Protein AF-A0A6A6CBW4-F1 (afdb_monomer_lite)

Organism: NCBI:txid1080233

Foldseek 3Di:
DDDDDDDDDDPPPPDPDDDPPDDDPVPDDPVVVVVVVVVVVVPDDDDDDDDDDDDDDPDPPDDDDDDLPVVVPPDCVVLLPCPPDDDPDQPDPPPQFPDRDDSLLSSLLSCVLQPVVVQQQSLAPDDSPDADADCNVVSVVLVVVNRNDVLSSLLSLLLSLLCVCQQVVDDDVVSVVCNVVSLVVNVVVLVVLVVVCVVPVDDDPVSLVSNLSSLLSNLSSCVSVVNNVSNVVSLVVNQVSQVVQVGLVSDPPPSSSVSSLVSQLLSCLLVLAAGPRAQVLQPDAPVSLVDDCLQFDDDDPLLVLAACLVPVPDPPPADPLLVVLQVRLSRLVSLSVRLSVGPDDSVSSNVSSVNSSSNLSSSSNSLSHDDDPDLLNVLVSLLSNLLSLQQNHSSSQRPSLQSSLVVSVVSVVVDDQVNCPPVLLVVLLSLLSSLLSHDPPDPSNVVSLVVNLPRPVLVVLLVCCVVPVDQSLVVVQSSCSSYDDDCSRSSVSSVVSSVVSNVVVVVVVD

InterPro domains:
  IPR021858 Fungal transcription factor [PF11951] (108-258)

Secondary structure (DSSP, 8-state):
-------------------TT---GGGS-HHHHHHHHHHHHHTS---PPPP-------S--S-----TTGGGTS-THHHH-TTSS---S-SSTT--SSS---HHHHHHHHHIIIIIHHHT-TTS---TTT---TTHHHHHHHHHHHHH-HHHHHHHHHHHHHHHHHTS----HHHHHHHHHHHHHHHHHHHHHHHHHHHH----HHHHHHHHHHHHHHHHHHHHTT-HHHHHHHHHHHHHHHGGGTSGGG---HHHHHHHHHHHHHHHHHHT---TT-STT----GGGG---TTTSPPPPHHHHTTTHHHHTT-TTTS-HHHHHHHHHHHHHHHHHHHHHH----HHHHHHHHHHHHHHHHHHHHHHHH---S-HHHHHHHHHHHHHHHHHH-HHIIIIIHHHHHHHHHHHHTTS-GGGGTT-HHHHHHHHHHHHHTSPTT-HHHHHHHHHHHT-HHHHHHHHHHHHH---HHHHHHHHHHHS---HHHHHHHHHHHHHHHHHHHHHH--

Sequence (510 aa):
MASSTVPHRPKVLFWINKDATSNSVSNSSREQRSAIQSQIQRGRPRKRKSKKDQPDEAIDSICRTPASDRVLQERPKELYDATTRGIAAPIDPFDTASIQIDTTAHGLLRYYVHYYHPAQWPNEPFSRDKGPYSYKASVHRIVTTAMQDQLMMFCLLSAACARIQHIDRLDFPTVARKQDGYTQKAIQLMREKVGEMERHRQRDEQTLHMLLHCMLFLGMHYVYGDDFEAGRIHLQVSLALLDQIGGINGLKDRHLQEKILMSDLFLACVDMQPCLCGWEYDPGPASVLKLQDRELRQLSAEDEFMGSALLGKGDDVLPADLQELIEQIIEIYHVKIRLQRSTISCTRALQTGQWITRRNMALRARLLDLKLDDDRMHALRIVSIMWTLLSMNITGRLKTVKIMAGKLRNVLARIAPEQWMPMENVRLWILLIGYTCSPQDSELMEWYFEQIRENEMAQMSVLEELAYNVSLIDWLEEFQKGFLYHGLVQRPVTLDLARKLLEVEKNSWT

Structure (mmCIF, N/CA/C/O backbone):
data_AF-A0A6A6CBW4-F1
#
_entry.id   AF-A0A6A6CBW4-F1
#
loop_
_atom_site.group_PDB
_atom_site.id
_atom_site.type_symbol
_atom_site.label_atom_id
_atom_site.label_alt_id
_atom_site.label_comp_id
_atom_site.label_asym_id
_atom_site.label_entity_id
_atom_site.label_seq_id
_atom_site.pdbx_PDB_ins_code
_atom_site.Cartn_x
_atom_site.Cartn_y
_atom_site.Cartn_z
_atom_site.occupancy
_atom_site.B_iso_or_equiv
_atom_site.auth_seq_id
_atom_site.auth_comp_id
_atom_site.auth_asym_id
_atom_site.auth_atom_id
_atom_site.pdbx_PDB_model_num
ATOM 1 N N . MET A 1 1 ? 17.226 49.321 62.870 1.00 41.25 1 MET A N 1
ATOM 2 C CA . MET A 1 1 ? 17.226 48.920 61.447 1.00 41.25 1 MET A CA 1
ATOM 3 C C . MET A 1 1 ? 15.926 48.188 61.173 1.00 41.25 1 MET A C 1
ATOM 5 O O . MET A 1 1 ? 15.668 47.171 61.799 1.00 41.25 1 MET A O 1
ATOM 9 N N . ALA A 1 2 ? 15.060 48.802 60.368 1.00 35.06 2 ALA A N 1
ATOM 10 C CA . ALA A 1 2 ? 13.686 48.374 60.137 1.00 35.06 2 ALA A CA 1
ATOM 11 C C . ALA A 1 2 ? 13.633 47.181 59.169 1.00 35.06 2 ALA A C 1
ATOM 13 O O . ALA A 1 2 ? 14.127 47.273 58.049 1.00 35.06 2 ALA A O 1
ATOM 14 N N . SER A 1 3 ? 13.025 46.078 59.608 1.00 32.53 3 SER A N 1
ATOM 15 C CA . SER A 1 3 ? 12.691 44.919 58.777 1.00 32.53 3 SER A CA 1
ATOM 16 C C . SER A 1 3 ? 11.216 45.023 58.391 1.00 32.53 3 SER A C 1
ATOM 18 O O . SER A 1 3 ? 10.339 44.921 59.249 1.00 32.53 3 SER A O 1
ATOM 20 N N . SER A 1 4 ? 10.942 45.309 57.115 1.00 31.88 4 SER A N 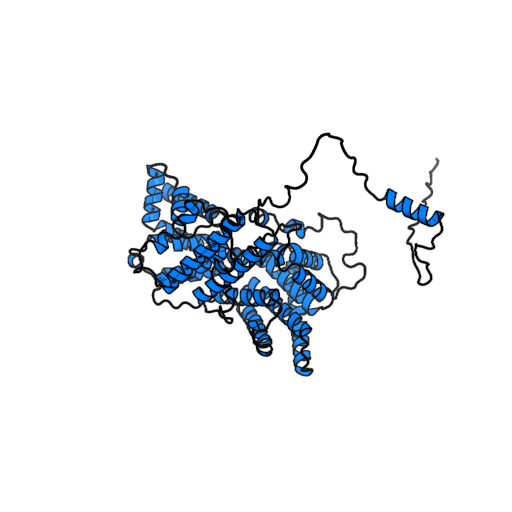1
ATOM 21 C CA . SER A 1 4 ? 9.586 45.385 56.576 1.00 31.88 4 SER A CA 1
ATOM 22 C C . SER A 1 4 ? 9.045 43.979 56.323 1.00 31.88 4 SER A C 1
ATOM 24 O O . SER A 1 4 ? 9.440 43.306 55.369 1.00 31.88 4 SER A O 1
ATOM 26 N N . THR A 1 5 ? 8.114 43.537 57.156 1.00 35.97 5 THR A N 1
ATOM 27 C CA . THR A 1 5 ? 7.316 42.336 56.919 1.00 35.97 5 THR A CA 1
ATOM 28 C C . THR A 1 5 ? 6.130 42.695 56.023 1.00 35.97 5 THR A C 1
ATOM 30 O O . THR A 1 5 ? 5.217 43.422 56.407 1.00 35.97 5 THR A O 1
ATOM 33 N N . VAL A 1 6 ? 6.156 42.209 54.780 1.00 42.31 6 VAL A N 1
ATOM 34 C CA . VAL A 1 6 ? 5.020 42.295 53.852 1.00 42.31 6 VAL A CA 1
ATOM 35 C C . VAL A 1 6 ? 3.948 41.300 54.318 1.00 42.31 6 VAL A C 1
ATOM 37 O O . VAL A 1 6 ? 4.262 40.118 54.467 1.00 42.31 6 VAL A O 1
ATOM 40 N N . PRO A 1 7 ? 2.684 41.710 54.536 1.00 33.91 7 PRO A N 1
ATOM 41 C CA . PRO A 1 7 ? 1.640 40.777 54.931 1.00 33.91 7 PRO A CA 1
ATOM 42 C C . PRO A 1 7 ? 1.264 39.881 53.747 1.00 33.91 7 PRO A C 1
ATOM 44 O O . PRO A 1 7 ? 0.807 40.340 52.695 1.00 33.91 7 PRO A O 1
ATOM 47 N N . HIS A 1 8 ? 1.451 38.577 53.930 1.00 35.06 8 HIS A N 1
ATOM 48 C CA . HIS A 1 8 ? 1.051 37.547 52.982 1.00 35.06 8 HIS A CA 1
ATOM 49 C C . HIS A 1 8 ? -0.487 37.501 52.929 1.00 35.06 8 HIS A C 1
ATOM 51 O O . HIS A 1 8 ? -1.138 37.008 53.847 1.00 35.06 8 HIS A O 1
ATOM 57 N N . ARG A 1 9 ? -1.099 38.053 51.871 1.00 32.75 9 ARG A N 1
ATOM 58 C CA . ARG A 1 9 ? -2.532 37.839 51.614 1.00 32.75 9 ARG A CA 1
ATOM 59 C C . ARG A 1 9 ? -2.735 36.387 51.170 1.00 32.75 9 ARG A C 1
ATOM 61 O O . ARG A 1 9 ? -2.114 35.995 50.178 1.00 32.75 9 ARG A O 1
ATOM 68 N N . PRO A 1 10 ? -3.608 35.599 51.820 1.00 31.47 10 PRO A N 1
ATOM 69 C CA . PRO A 1 10 ? -3.962 34.287 51.305 1.00 31.47 10 PRO A CA 1
ATOM 70 C C . PRO A 1 10 ? -4.616 34.455 49.929 1.00 31.47 10 PRO A C 1
ATOM 72 O O . PRO A 1 10 ? -5.553 35.239 49.756 1.00 31.47 10 PRO A O 1
ATOM 75 N N . LYS A 1 11 ? -4.111 33.727 48.927 1.00 31.62 11 LYS A N 1
ATOM 76 C CA . LYS A 1 11 ? -4.821 33.552 47.658 1.00 31.62 11 LYS A CA 1
ATOM 77 C C . LYS A 1 11 ? -6.057 32.705 47.951 1.00 31.62 11 LYS A C 1
ATOM 79 O O . LYS A 1 11 ? -5.977 31.484 48.000 1.00 31.62 11 LYS A O 1
ATOM 84 N N . VAL A 1 12 ? -7.191 33.364 48.169 1.00 31.72 12 VAL A N 1
ATOM 85 C CA . VAL A 1 12 ? -8.494 32.701 48.241 1.00 31.72 12 VAL A CA 1
ATOM 86 C C . VAL A 1 12 ? -8.836 32.218 46.832 1.00 31.72 12 VAL A C 1
ATOM 88 O O . VAL A 1 12 ? -9.264 32.990 45.974 1.00 31.72 12 VAL A O 1
ATOM 91 N N . LEU A 1 13 ? -8.577 30.939 46.569 1.00 33.09 13 LEU A N 1
ATOM 92 C CA . LEU A 1 13 ? -9.120 30.238 45.414 1.00 33.09 13 LEU A CA 1
ATOM 93 C C . LEU A 1 13 ? -10.597 29.968 45.712 1.00 33.09 13 LEU A C 1
ATOM 95 O O . LEU A 1 13 ? -10.921 29.079 46.494 1.00 33.09 13 LEU A O 1
ATOM 99 N N . PHE A 1 14 ? -11.495 30.748 45.112 1.00 35.94 14 PHE A N 1
ATOM 100 C CA . PHE A 1 14 ? -12.924 30.445 45.136 1.00 35.94 14 PHE A CA 1
ATOM 101 C C . PHE A 1 14 ? -13.189 29.252 44.214 1.00 35.94 14 PHE A C 1
ATOM 103 O O . PHE A 1 14 ? -13.474 29.414 43.029 1.00 35.94 14 PHE A O 1
ATOM 110 N N . TRP A 1 15 ? -13.075 28.045 44.762 1.00 39.12 15 TRP A N 1
ATOM 111 C CA . TRP A 1 15 ? -13.747 26.885 44.197 1.00 39.12 15 TRP A CA 1
ATOM 112 C C . TRP A 1 15 ? -15.243 27.065 44.443 1.00 39.12 15 TRP A C 1
ATOM 114 O O . TRP A 1 15 ? -15.683 27.176 45.587 1.00 39.12 15 TRP A O 1
ATOM 124 N N . ILE A 1 16 ? -16.035 27.129 43.373 1.00 42.38 16 ILE A N 1
ATOM 125 C CA . ILE A 1 16 ? -17.489 27.018 43.485 1.00 42.38 16 ILE A CA 1
ATOM 126 C C . ILE A 1 16 ? -17.776 25.538 43.754 1.00 42.38 16 ILE A C 1
ATOM 128 O O . ILE A 1 16 ? -18.017 24.771 42.825 1.00 42.38 16 ILE A O 1
ATOM 132 N N . ASN A 1 17 ? -17.697 25.127 45.020 1.00 37.09 17 ASN A N 1
ATOM 133 C CA . ASN A 1 17 ? -18.259 23.856 45.460 1.00 37.09 17 ASN A CA 1
ATOM 134 C C . ASN A 1 17 ? -19.779 23.992 45.377 1.00 37.09 17 ASN A C 1
ATOM 136 O O . ASN A 1 17 ? -20.386 24.681 46.194 1.00 37.09 17 ASN A O 1
ATOM 140 N N . LYS A 1 18 ? -20.381 23.387 44.351 1.00 41.38 18 LYS A N 1
ATOM 141 C CA . LYS A 1 18 ? -21.819 23.131 44.346 1.00 41.38 18 LYS A CA 1
ATOM 142 C C . LYS A 1 18 ? -22.055 21.804 45.047 1.00 41.38 18 LYS A C 1
ATOM 144 O O . LYS A 1 18 ? -21.591 20.773 44.571 1.00 41.38 18 LYS A O 1
ATOM 149 N N . ASP A 1 19 ? -22.752 21.843 46.167 1.00 56.06 19 ASP A N 1
ATOM 150 C CA . ASP A 1 19 ? -23.344 20.666 46.793 1.00 56.06 19 ASP A CA 1
ATOM 151 C C . ASP A 1 19 ? -24.726 20.364 46.182 1.00 56.06 19 ASP A C 1
ATOM 153 O O . ASP A 1 19 ? -25.271 21.135 45.386 1.00 56.06 19 ASP A O 1
ATOM 157 N N . ALA A 1 20 ? -25.304 19.215 46.539 1.00 46.19 20 ALA A N 1
ATOM 158 C CA . ALA A 1 20 ? -26.576 18.733 45.992 1.00 46.19 20 ALA A CA 1
ATOM 159 C C . ALA A 1 20 ? -27.792 19.636 46.310 1.00 46.19 20 ALA A C 1
ATOM 161 O O . ALA A 1 20 ? -28.872 19.419 45.765 1.00 46.19 20 ALA A O 1
ATOM 162 N N . THR A 1 21 ? -27.632 20.655 47.160 1.00 49.62 21 THR A N 1
ATOM 163 C CA . THR A 1 21 ? -28.669 21.640 47.518 1.00 49.62 21 THR A CA 1
ATOM 164 C C . THR A 1 21 ? -28.491 22.983 46.792 1.00 49.62 21 THR A C 1
ATOM 166 O O . THR A 1 21 ? -29.313 23.891 46.937 1.00 49.62 21 THR A O 1
ATOM 169 N N . SER A 1 22 ? -27.449 23.125 45.966 1.00 56.00 22 SER A N 1
ATOM 170 C CA . SER A 1 22 ? -27.120 24.360 45.254 1.00 56.00 22 SER A CA 1
ATOM 171 C C . SER A 1 22 ? -28.099 24.672 44.111 1.00 56.00 22 SER A C 1
ATOM 173 O O . SER A 1 22 ? -28.121 24.001 43.078 1.00 56.00 22 SER A O 1
ATOM 175 N N . ASN A 1 23 ? -28.860 25.762 44.245 1.00 51.69 23 ASN A N 1
ATOM 176 C CA . ASN A 1 23 ? -29.817 26.216 43.231 1.00 51.69 23 ASN A CA 1
ATOM 177 C C . ASN A 1 23 ? -29.172 26.515 41.855 1.00 51.69 23 ASN A C 1
ATOM 179 O O . ASN A 1 23 ? -28.038 26.996 41.743 1.00 51.69 23 ASN A O 1
ATOM 183 N N . SER A 1 24 ? -29.936 26.258 40.785 1.00 56.91 24 SER A N 1
ATOM 184 C CA . SER A 1 24 ? -29.600 26.603 39.394 1.00 56.91 24 SER A CA 1
ATOM 185 C C . SER A 1 24 ? -29.149 28.067 39.252 1.00 56.91 24 SER A C 1
ATOM 187 O O . SER A 1 24 ? -29.643 28.956 39.944 1.00 56.91 24 SER A O 1
ATOM 189 N N . VAL A 1 25 ? -28.255 28.344 38.292 1.00 55.25 25 VAL A N 1
ATOM 190 C CA . VAL A 1 25 ? -27.758 29.701 37.960 1.00 55.25 25 VAL A CA 1
ATOM 191 C C . VAL A 1 25 ? -28.909 30.670 37.626 1.00 55.25 25 VAL A C 1
ATOM 193 O O . VAL A 1 25 ? -28.787 31.883 37.801 1.00 55.25 25 VAL A O 1
ATOM 196 N N . SER A 1 26 ? -30.067 30.140 37.220 1.00 58.31 26 SER A N 1
ATOM 197 C CA . SER A 1 26 ? -31.299 30.899 36.988 1.00 58.31 26 SER A CA 1
ATOM 198 C C . SER A 1 26 ? -31.943 31.483 38.255 1.00 58.31 26 SER A C 1
ATOM 200 O O . SER A 1 26 ? -32.797 32.357 38.113 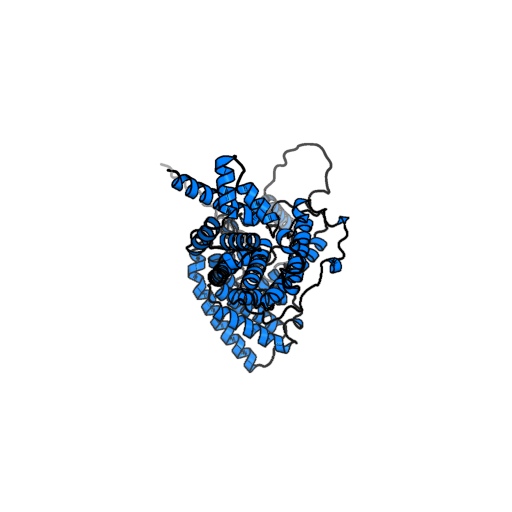1.00 58.31 26 SER A O 1
ATOM 202 N N . ASN A 1 27 ? -31.494 31.098 39.459 1.00 55.84 27 ASN A N 1
ATOM 203 C CA . ASN A 1 27 ? -31.984 31.594 40.756 1.00 55.84 27 ASN A CA 1
ATOM 204 C C . ASN A 1 27 ? -30.927 32.365 41.574 1.00 55.84 27 ASN A C 1
ATOM 206 O O . ASN A 1 27 ? -31.214 32.802 42.684 1.00 55.84 27 ASN A O 1
ATOM 210 N N . SER A 1 28 ? -29.713 32.578 41.051 1.00 75.25 28 SER A N 1
ATOM 211 C CA . SER A 1 28 ? -28.682 33.366 41.751 1.00 75.25 28 SER A CA 1
ATOM 212 C C . SER A 1 28 ? -29.054 34.851 41.825 1.00 75.25 28 SER A C 1
ATOM 214 O O . SER A 1 28 ? -29.682 35.360 40.886 1.00 75.25 28 SER A O 1
ATOM 216 N N . SER A 1 29 ? -28.630 35.549 42.887 1.00 76.50 29 SER A N 1
ATOM 217 C CA . SER A 1 29 ? -28.878 36.991 43.042 1.00 76.50 29 SER A CA 1
ATOM 218 C C . SER A 1 29 ? -28.208 37.801 41.926 1.00 76.50 29 SER A C 1
ATOM 220 O O . SER A 1 29 ? -27.266 37.347 41.261 1.00 76.50 29 SER A O 1
ATOM 222 N N . ARG A 1 30 ? -28.689 39.027 41.704 1.00 68.62 30 ARG A N 1
ATOM 223 C CA . ARG A 1 30 ? -28.143 39.921 40.676 1.00 68.62 30 ARG A CA 1
ATOM 224 C C . ARG A 1 30 ? -26.667 40.248 40.935 1.00 68.62 30 ARG A C 1
ATOM 226 O O . ARG A 1 30 ? -25.903 40.285 39.969 1.00 68.62 30 ARG A O 1
ATOM 233 N N . GLU A 1 31 ? -26.241 40.413 42.194 1.00 68.88 31 GLU A N 1
ATOM 234 C CA . GLU A 1 31 ? -24.820 40.627 42.506 1.00 68.88 31 GLU A CA 1
ATOM 235 C C . GLU A 1 31 ? -23.970 39.402 42.156 1.00 68.88 31 GLU A C 1
ATOM 237 O O . GLU A 1 31 ? -22.909 39.552 41.550 1.00 68.88 31 GLU A O 1
ATOM 242 N N . GLN A 1 32 ? -24.448 38.189 42.456 1.00 65.44 32 GLN A N 1
ATOM 243 C CA . GLN A 1 32 ? -23.720 36.956 42.141 1.00 65.44 32 GLN A CA 1
ATOM 244 C C . GLN A 1 32 ? -23.567 36.753 40.631 1.00 65.44 32 GLN A C 1
ATOM 246 O O . GLN A 1 32 ? -22.477 36.433 40.158 1.00 65.44 32 GLN A O 1
ATOM 251 N N . ARG A 1 33 ? -24.624 37.005 39.845 1.00 74.19 33 ARG A N 1
ATOM 252 C CA . ARG A 1 33 ? -24.540 36.935 38.374 1.00 74.19 33 ARG A CA 1
ATOM 253 C C . ARG A 1 33 ? -23.577 37.975 37.809 1.00 74.19 33 ARG A C 1
ATOM 255 O O . ARG A 1 33 ? -22.806 37.652 36.907 1.00 74.19 33 ARG A O 1
ATOM 262 N N . SER A 1 34 ? -23.591 39.190 38.358 1.00 69.94 34 SER A N 1
ATOM 263 C CA . SER A 1 34 ? -22.684 40.270 37.958 1.00 69.94 34 SER A CA 1
ATOM 264 C C . SER A 1 34 ? -21.220 39.926 38.261 1.00 69.94 34 SER A C 1
ATOM 266 O O . SER A 1 34 ? -20.353 40.089 37.401 1.00 69.94 34 SER A O 1
ATOM 268 N N . ALA A 1 35 ? -20.942 39.358 39.439 1.00 67.38 35 ALA A N 1
ATOM 269 C CA . ALA A 1 35 ? -19.605 38.906 39.815 1.00 67.38 35 ALA A CA 1
ATOM 270 C C . ALA A 1 35 ? -19.100 37.782 38.893 1.00 67.38 35 ALA A C 1
ATOM 272 O O . ALA A 1 35 ? -17.988 37.870 38.372 1.00 67.38 35 ALA A O 1
ATOM 273 N N . ILE A 1 36 ? -19.942 36.781 38.604 1.00 67.19 36 ILE A N 1
ATOM 274 C CA . ILE A 1 36 ? -19.611 35.674 37.693 1.00 67.19 36 ILE A CA 1
ATOM 275 C C . ILE A 1 36 ? -19.342 36.194 36.270 1.00 67.19 36 ILE A C 1
ATOM 277 O O . ILE A 1 36 ? -18.332 35.836 35.661 1.00 67.19 36 ILE A O 1
ATOM 281 N N . GLN A 1 37 ? -20.193 37.078 35.736 1.00 69.50 37 GLN A N 1
ATOM 282 C CA . GLN A 1 37 ? -20.003 37.646 34.396 1.00 69.50 37 GLN A CA 1
ATOM 283 C C . GLN A 1 37 ? -18.758 38.539 34.302 1.00 69.50 37 GLN A C 1
ATOM 285 O O . GLN A 1 37 ? -18.021 38.448 33.319 1.00 69.50 37 GLN A O 1
ATOM 290 N N . SER A 1 38 ? -18.482 39.352 35.325 1.00 67.31 38 SER A N 1
ATOM 291 C CA . SER A 1 38 ? -17.269 40.177 35.413 1.00 67.31 38 SER A CA 1
ATOM 292 C C . SER A 1 38 ? -16.000 39.316 35.381 1.00 67.31 38 SER A C 1
ATOM 294 O O . SER A 1 38 ? -15.049 39.622 34.656 1.00 67.31 38 SER A O 1
ATOM 296 N N . GLN A 1 39 ? -16.009 38.182 36.087 1.00 64.69 39 GLN A N 1
ATOM 297 C CA . GLN A 1 39 ? -14.894 37.234 36.105 1.00 64.69 39 GLN A CA 1
ATOM 298 C C . GLN A 1 39 ? -14.677 36.577 34.728 1.00 64.69 39 GLN A C 1
ATOM 300 O O . GLN A 1 39 ? -13.549 36.532 34.235 1.00 64.69 39 GLN A O 1
ATOM 305 N N . ILE A 1 40 ? -15.757 36.132 34.070 1.00 65.12 40 ILE A N 1
ATOM 306 C CA . ILE A 1 40 ? -15.712 35.506 32.735 1.00 65.12 40 ILE A CA 1
ATOM 307 C C . ILE A 1 40 ? -15.192 36.491 31.678 1.00 65.12 40 ILE A C 1
ATOM 309 O O . ILE A 1 40 ? -14.436 36.108 30.782 1.00 65.12 40 ILE A O 1
ATOM 313 N N . GLN A 1 41 ? -15.559 37.771 31.778 1.00 66.25 41 GLN A N 1
ATOM 314 C CA . GLN A 1 41 ? -15.107 38.797 30.837 1.00 66.25 41 GLN A CA 1
ATOM 315 C C . GLN A 1 41 ? -13.633 39.180 31.027 1.00 66.25 41 GLN A C 1
ATOM 317 O O . GLN A 1 41 ? -12.965 39.491 30.040 1.00 66.25 41 GLN A O 1
ATOM 322 N N . ARG A 1 42 ? -13.097 39.112 32.254 1.00 58.59 42 ARG A N 1
ATOM 323 C CA . ARG A 1 42 ? -11.674 39.384 32.535 1.00 58.59 42 ARG A CA 1
ATOM 324 C C . ARG A 1 42 ? -10.730 38.289 32.026 1.00 58.59 42 ARG A C 1
ATOM 326 O O . ARG A 1 42 ? -9.576 38.588 31.742 1.00 58.59 42 ARG A O 1
ATOM 333 N N . GLY A 1 43 ? -11.212 37.053 31.868 1.00 43.16 43 GLY A N 1
ATOM 334 C CA . GLY A 1 43 ? -10.420 35.919 31.373 1.00 43.16 43 GLY A CA 1
ATOM 335 C C . GLY A 1 43 ? -10.317 35.800 29.847 1.00 43.16 43 GLY A C 1
ATOM 336 O O . GLY A 1 43 ? -9.587 34.941 29.358 1.00 43.16 43 GLY A O 1
ATOM 337 N N . ARG A 1 44 ? -11.031 36.628 29.067 1.00 47.66 44 ARG A N 1
ATOM 338 C CA . ARG A 1 44 ? -10.968 36.578 27.597 1.00 47.66 44 ARG A CA 1
ATOM 339 C C . ARG A 1 44 ? -9.830 37.462 27.066 1.00 47.66 44 ARG A C 1
ATOM 341 O O . ARG A 1 44 ? -9.885 38.679 27.252 1.00 47.66 44 ARG A O 1
ATOM 348 N N . PRO A 1 45 ? -8.842 36.909 26.336 1.00 40.25 45 PRO A N 1
ATOM 349 C CA . PRO A 1 45 ? -7.820 37.713 25.675 1.00 40.25 45 PRO A CA 1
ATOM 350 C C . PRO A 1 45 ? -8.473 38.656 24.657 1.00 40.25 45 PRO A C 1
ATOM 352 O O . PRO A 1 45 ? -9.110 38.213 23.697 1.00 40.25 45 PRO A O 1
ATOM 355 N N . ARG A 1 46 ? -8.331 39.972 24.847 1.00 42.84 46 ARG A N 1
ATOM 356 C CA . ARG A 1 46 ? -8.774 40.965 23.858 1.00 42.84 46 ARG A CA 1
ATOM 357 C C . ARG A 1 46 ? -7.842 40.913 22.644 1.00 42.84 46 ARG A C 1
ATOM 359 O O . ARG A 1 46 ? -6.740 41.451 22.689 1.00 42.84 46 ARG A O 1
ATOM 366 N N . LYS A 1 47 ? -8.294 40.318 21.533 1.00 41.66 47 LYS A N 1
ATOM 367 C CA . LYS A 1 47 ? -7.659 40.520 20.219 1.00 41.66 47 LYS A CA 1
ATOM 368 C C . LYS A 1 47 ? -7.855 41.981 19.799 1.00 41.66 47 LYS A C 1
ATOM 370 O O . LYS A 1 47 ? -8.973 42.392 19.490 1.00 41.66 47 LYS A O 1
ATOM 375 N N . ARG A 1 48 ? -6.774 42.767 19.795 1.00 36.88 48 ARG A N 1
ATOM 376 C CA . ARG A 1 48 ? -6.735 44.084 19.142 1.00 36.88 48 ARG A CA 1
ATOM 377 C C . ARG A 1 48 ? -6.942 43.876 17.637 1.00 36.88 48 ARG A C 1
ATOM 379 O O . ARG A 1 48 ? -6.131 43.211 17.002 1.00 36.88 48 ARG A O 1
ATOM 386 N N . LYS A 1 49 ? -8.031 44.415 17.082 1.00 38.91 49 LYS A N 1
ATOM 387 C CA . LYS A 1 49 ? -8.240 44.507 15.630 1.00 38.91 49 LYS A CA 1
ATOM 388 C C . LYS A 1 49 ? -7.475 45.725 15.111 1.00 38.91 49 LYS A C 1
ATOM 390 O O . LYS A 1 49 ? -7.798 46.845 15.500 1.00 38.91 49 LYS A O 1
ATOM 395 N N . SER A 1 50 ? -6.477 45.512 14.259 1.00 36.62 50 SER A N 1
ATOM 396 C CA . SER A 1 50 ? -5.982 46.556 13.362 1.00 36.62 50 SER A CA 1
ATOM 397 C C . SER A 1 50 ? -7.009 46.765 12.247 1.00 36.62 50 SER A C 1
ATOM 399 O O . SER A 1 50 ? -7.591 45.817 11.720 1.00 36.62 50 SER A O 1
ATOM 401 N N . LYS A 1 51 ? -7.285 48.034 11.964 1.00 39.72 51 LYS A N 1
ATOM 402 C CA . LYS A 1 51 ? -8.264 48.519 10.994 1.00 39.72 51 LYS A CA 1
ATOM 403 C C . LYS A 1 51 ? -7.567 48.621 9.631 1.00 39.72 51 LYS A C 1
ATOM 405 O O . LYS A 1 51 ? -6.555 49.311 9.538 1.00 39.72 51 LYS A O 1
ATOM 410 N N . LYS A 1 52 ? -8.080 47.945 8.603 1.00 38.69 52 LYS A N 1
ATOM 411 C CA . LYS A 1 52 ? -7.809 48.283 7.200 1.00 38.69 52 LYS A CA 1
ATOM 412 C C . LYS A 1 52 ? -9.082 48.044 6.394 1.00 38.69 52 LYS A C 1
ATOM 414 O O . LYS A 1 52 ? -9.741 47.023 6.576 1.00 38.69 52 LYS A O 1
ATOM 419 N N . ASP A 1 53 ? -9.432 49.059 5.623 1.00 38.56 53 ASP A N 1
ATOM 420 C CA . ASP A 1 53 ? -10.684 49.220 4.898 1.00 38.56 53 ASP A CA 1
ATOM 421 C C . ASP A 1 53 ? -10.720 48.420 3.580 1.00 38.56 53 ASP A C 1
ATOM 423 O O . ASP A 1 53 ? -9.680 48.222 2.951 1.00 38.56 53 ASP A O 1
ATOM 427 N N . GLN A 1 54 ? -11.959 48.109 3.161 1.00 38.62 54 GLN A N 1
ATOM 428 C CA . GLN A 1 54 ? -12.456 47.819 1.798 1.00 38.62 54 GLN A CA 1
ATOM 429 C C . GLN A 1 54 ? -12.410 46.371 1.232 1.00 38.62 54 GLN A C 1
ATOM 431 O O . GLN A 1 54 ? -11.657 45.547 1.745 1.00 38.62 54 GLN A O 1
ATOM 436 N N . PRO A 1 55 ? -13.336 46.012 0.300 1.00 42.84 55 PRO A N 1
ATOM 437 C CA . PRO A 1 55 ? -14.493 45.169 0.639 1.00 42.84 55 PRO A CA 1
ATOM 438 C C . PRO A 1 55 ? -14.665 43.911 -0.246 1.00 42.84 55 PRO A C 1
ATOM 440 O O . PRO A 1 55 ? -13.950 43.720 -1.219 1.00 42.84 55 PRO A O 1
ATOM 443 N N . ASP A 1 56 ? -15.658 43.097 0.130 1.00 39.31 56 ASP A N 1
ATOM 444 C CA . ASP A 1 56 ? -16.380 42.092 -0.667 1.00 39.31 56 ASP A CA 1
ATOM 445 C C . ASP A 1 56 ? -15.580 41.012 -1.412 1.00 39.31 56 ASP A C 1
ATOM 447 O O . ASP A 1 56 ? -15.336 41.104 -2.605 1.00 39.31 56 ASP A O 1
ATOM 451 N N . GLU A 1 57 ? -15.322 39.896 -0.720 1.00 32.84 57 GLU A N 1
ATOM 452 C CA . GLU A 1 57 ? -15.247 38.563 -1.339 1.00 32.84 57 GLU A CA 1
ATOM 453 C C . GLU A 1 57 ? -15.514 37.485 -0.271 1.00 32.84 57 GLU A C 1
ATOM 455 O O . GLU A 1 57 ? -14.624 36.907 0.354 1.00 32.84 57 GLU A O 1
ATOM 460 N N . ALA A 1 58 ? -16.797 37.247 -0.003 1.00 39.66 58 ALA A N 1
ATOM 461 C CA . ALA A 1 58 ? -17.265 36.092 0.747 1.00 39.66 58 ALA A CA 1
ATOM 462 C C . ALA A 1 58 ? -17.968 35.154 -0.239 1.00 39.66 58 ALA A C 1
ATOM 464 O O . ALA A 1 58 ? -19.092 35.446 -0.628 1.00 39.66 58 ALA A O 1
ATOM 465 N N . ILE A 1 59 ? -17.273 34.078 -0.649 1.00 37.31 59 ILE A N 1
ATOM 466 C CA . ILE A 1 59 ? -17.784 32.703 -0.896 1.00 37.31 59 ILE A CA 1
ATOM 467 C C . ILE A 1 59 ? -16.718 31.762 -1.521 1.00 37.31 59 ILE A C 1
ATOM 469 O O . ILE A 1 59 ? -16.868 30.549 -1.423 1.00 37.31 59 ILE A O 1
ATOM 473 N N . ASP A 1 60 ? -15.564 32.234 -2.002 1.00 29.86 60 ASP A N 1
ATOM 474 C CA . ASP A 1 60 ? -14.688 31.409 -2.872 1.00 29.86 60 ASP A CA 1
ATOM 475 C C . ASP A 1 60 ? -13.456 30.711 -2.232 1.00 29.86 60 ASP A C 1
ATOM 477 O O . ASP A 1 60 ? -12.462 30.413 -2.895 1.00 29.86 60 ASP A O 1
ATOM 481 N N . SER A 1 61 ? -13.497 30.389 -0.930 1.00 33.66 61 SER A N 1
ATOM 482 C CA . SER A 1 61 ? -12.316 29.885 -0.182 1.00 33.66 61 SER A CA 1
ATOM 483 C C . SER A 1 61 ? -12.431 28.454 0.386 1.00 33.66 61 SER A C 1
ATOM 485 O O . SER A 1 61 ? -11.683 28.077 1.285 1.00 33.66 61 SER A O 1
ATOM 487 N N . ILE A 1 62 ? -13.353 27.615 -0.108 1.00 35.31 62 ILE A N 1
ATOM 488 C CA . ILE A 1 62 ? -13.570 26.259 0.458 1.00 35.31 62 ILE A CA 1
ATOM 489 C C . ILE A 1 62 ? -12.993 25.107 -0.387 1.00 35.31 62 ILE A C 1
ATOM 491 O O . ILE A 1 62 ? -12.832 24.006 0.132 1.00 35.31 62 ILE A O 1
ATOM 495 N N . CYS A 1 63 ? -12.573 25.315 -1.636 1.00 36.62 63 CYS A N 1
ATOM 496 C CA . CYS A 1 63 ? -12.049 24.216 -2.466 1.00 36.62 63 CYS A CA 1
ATOM 497 C C . CYS A 1 63 ? -10.845 24.623 -3.322 1.00 36.62 63 CYS A C 1
ATOM 499 O O . CYS A 1 63 ? -10.824 24.401 -4.528 1.00 36.62 63 CYS A O 1
ATOM 501 N N . ARG A 1 64 ? -9.809 25.197 -2.703 1.00 32.53 64 ARG A N 1
ATOM 502 C CA . ARG A 1 64 ? -8.466 25.146 -3.292 1.00 32.53 64 ARG A CA 1
ATOM 503 C C . ARG A 1 64 ? -7.722 24.004 -2.618 1.00 32.53 64 ARG A C 1
ATOM 505 O O . ARG A 1 64 ? -7.356 24.118 -1.454 1.00 32.53 64 ARG A O 1
ATOM 512 N N . THR A 1 65 ? -7.537 22.905 -3.339 1.00 42.97 65 THR A N 1
ATOM 513 C CA . THR A 1 65 ? -6.607 21.825 -2.999 1.00 42.97 65 THR A CA 1
ATOM 514 C C . THR A 1 65 ? -5.204 22.219 -3.457 1.00 42.97 65 THR A C 1
ATOM 516 O O . THR A 1 65 ? -4.886 22.130 -4.641 1.00 42.97 65 THR A O 1
ATOM 519 N N . PRO A 1 66 ? -4.321 22.607 -2.530 1.00 38.03 66 PRO A N 1
ATOM 520 C CA . PRO A 1 66 ? -2.918 22.277 -2.648 1.00 38.03 66 PRO A CA 1
ATOM 521 C C . PRO A 1 66 ? -2.557 21.260 -1.554 1.00 38.03 66 PRO A C 1
ATOM 523 O O . PRO A 1 66 ? -3.077 21.325 -0.444 1.00 38.03 66 PRO A O 1
ATOM 526 N N . ALA A 1 67 ? -1.615 20.363 -1.856 1.00 35.31 67 ALA A N 1
ATOM 527 C CA . ALA A 1 67 ? -0.839 19.600 -0.868 1.00 35.31 67 ALA A CA 1
ATOM 528 C C . ALA A 1 67 ? -1.417 18.293 -0.269 1.00 35.31 67 ALA A C 1
ATOM 530 O O . ALA A 1 67 ? -1.245 18.086 0.927 1.00 35.31 67 ALA A O 1
ATOM 531 N N . SER A 1 68 ? -1.967 17.336 -1.038 1.00 43.16 68 SER A N 1
ATOM 532 C CA . SER A 1 68 ? -2.189 15.993 -0.438 1.00 43.16 68 SER A CA 1
ATOM 533 C C . SER A 1 68 ? -0.874 15.293 -0.060 1.00 43.16 68 SER A C 1
ATOM 535 O O . SER A 1 68 ? -0.830 14.616 0.960 1.00 43.16 68 SER A O 1
ATOM 537 N N . ASP A 1 69 ? 0.220 15.529 -0.801 1.00 43.66 69 ASP A N 1
ATOM 538 C CA . ASP A 1 69 ? 1.478 14.793 -0.579 1.00 43.66 69 ASP A CA 1
ATOM 539 C C . ASP A 1 69 ? 2.577 15.607 0.127 1.00 43.66 69 ASP A C 1
ATOM 541 O O . ASP A 1 69 ? 3.408 15.024 0.818 1.00 43.66 69 ASP A O 1
ATOM 545 N N . ARG A 1 70 ? 2.553 16.953 0.089 1.00 37.56 70 ARG A N 1
ATOM 546 C CA . ARG A 1 70 ? 3.419 17.765 0.982 1.00 37.56 70 ARG A CA 1
ATOM 547 C C . ARG A 1 70 ? 3.020 17.613 2.455 1.00 37.56 70 ARG A C 1
ATOM 549 O O . ARG A 1 70 ? 3.890 17.640 3.319 1.00 37.56 70 ARG A O 1
ATOM 556 N N . VAL A 1 71 ? 1.740 17.350 2.732 1.00 41.47 71 VAL A N 1
ATOM 557 C CA . VAL A 1 71 ? 1.243 17.015 4.078 1.00 41.47 71 VAL A CA 1
ATOM 558 C C . VAL A 1 71 ? 1.801 15.670 4.581 1.00 41.47 71 VAL A C 1
ATOM 560 O O . VAL A 1 71 ? 1.887 15.471 5.789 1.00 41.47 71 VAL A O 1
ATOM 563 N N . LEU A 1 72 ? 2.268 14.774 3.697 1.00 43.97 72 LEU A N 1
ATOM 564 C CA . LEU A 1 72 ? 2.871 13.489 4.089 1.00 43.97 72 LEU A CA 1
ATOM 565 C C . LEU A 1 72 ? 4.333 13.607 4.553 1.00 43.97 72 LEU A C 1
ATOM 567 O O . LEU A 1 72 ? 4.819 12.705 5.232 1.00 43.97 72 LEU A O 1
ATOM 571 N N . GLN A 1 73 ? 5.024 14.710 4.235 1.00 43.53 73 GLN A N 1
ATOM 572 C CA . GLN A 1 73 ? 6.363 15.017 4.764 1.00 43.53 73 GLN A CA 1
ATOM 573 C C . GLN A 1 73 ? 6.336 15.926 6.006 1.00 43.53 73 GLN A C 1
ATOM 575 O O . GLN A 1 73 ? 7.367 16.089 6.667 1.00 43.53 73 GLN A O 1
ATOM 580 N N . GLU A 1 74 ? 5.183 16.493 6.380 1.00 44.47 74 GLU A N 1
ATOM 581 C CA . GLU A 1 74 ? 5.072 17.247 7.627 1.00 44.47 74 GLU A CA 1
ATOM 582 C C . GLU A 1 74 ? 5.000 16.300 8.832 1.00 44.47 74 GLU A C 1
ATOM 584 O O . GLU A 1 74 ? 4.102 15.474 8.989 1.00 44.47 74 GLU A O 1
ATOM 589 N N . ARG A 1 75 ? 6.011 16.419 9.693 1.00 55.50 75 ARG A N 1
ATOM 590 C CA . ARG A 1 75 ? 6.360 15.450 10.732 1.00 55.50 75 ARG A CA 1
ATOM 591 C C . ARG A 1 75 ? 5.201 15.231 11.725 1.00 55.50 75 ARG A C 1
ATOM 593 O O . ARG A 1 75 ? 4.809 16.178 12.412 1.00 55.50 75 ARG A O 1
ATOM 600 N N . PRO A 1 76 ? 4.756 13.978 11.958 1.00 54.09 76 PRO A N 1
ATOM 601 C CA . PRO A 1 76 ? 3.837 13.637 13.052 1.00 54.09 76 PRO A CA 1
ATOM 602 C C . PRO A 1 76 ? 4.400 13.965 14.446 1.00 54.09 76 PRO A C 1
ATOM 604 O O . PRO A 1 76 ? 3.670 13.928 15.433 1.00 54.09 76 PRO A O 1
ATOM 607 N N . LYS A 1 77 ? 5.684 14.347 14.531 1.00 57.19 77 LYS A N 1
ATOM 608 C CA . LYS A 1 77 ? 6.351 14.819 15.751 1.00 57.19 77 LYS A CA 1
ATOM 609 C C . LYS A 1 77 ? 5.563 15.915 16.476 1.00 57.19 77 LYS A C 1
ATOM 611 O O . LYS A 1 77 ? 5.457 15.849 17.689 1.00 57.19 77 LYS A O 1
ATOM 616 N N . GLU A 1 78 ? 4.931 16.849 15.764 1.00 57.78 78 GLU A N 1
ATOM 617 C CA . GLU A 1 78 ? 4.132 17.929 16.378 1.00 57.78 78 GLU A CA 1
ATOM 618 C C . GLU A 1 78 ? 2.811 17.449 17.005 1.00 57.78 78 GLU A C 1
ATOM 620 O O . GLU A 1 78 ? 2.252 18.105 17.882 1.00 57.78 78 GLU A O 1
ATOM 625 N N . LEU A 1 79 ? 2.281 16.302 16.562 1.00 54.72 79 LEU A N 1
ATOM 626 C CA . LEU A 1 79 ? 1.100 15.681 17.174 1.00 54.72 79 LEU A CA 1
ATOM 627 C C . LEU A 1 79 ? 1.455 14.943 18.472 1.00 54.72 79 LEU A C 1
ATOM 629 O O . LEU A 1 79 ? 0.570 14.748 19.306 1.00 54.72 79 LEU A O 1
ATOM 633 N N . TYR A 1 80 ? 2.728 14.567 18.628 1.00 53.06 80 TYR A N 1
ATOM 634 C CA . TYR A 1 80 ? 3.273 13.852 19.782 1.00 53.06 80 TYR A CA 1
ATOM 635 C C . TYR A 1 80 ? 4.039 14.764 20.757 1.00 53.06 80 TYR A C 1
ATOM 637 O O . TYR A 1 80 ? 4.320 14.370 21.888 1.00 53.06 80 TYR A O 1
ATOM 645 N N . ASP A 1 81 ? 4.382 15.986 20.350 1.00 50.88 81 ASP A N 1
ATOM 646 C CA . ASP A 1 81 ? 5.153 16.900 21.179 1.00 50.88 81 ASP A CA 1
ATOM 647 C C . ASP A 1 81 ? 4.295 17.469 22.325 1.00 50.88 81 ASP A C 1
ATOM 649 O O . ASP A 1 81 ? 3.505 18.407 22.188 1.00 50.88 81 ASP A O 1
ATOM 653 N N . ALA A 1 82 ? 4.473 16.858 23.496 1.00 44.00 82 ALA A N 1
ATOM 654 C CA . ALA A 1 82 ? 3.859 17.263 24.753 1.00 44.00 82 ALA A CA 1
ATOM 655 C C . ALA A 1 82 ? 4.270 18.683 25.193 1.00 44.00 82 ALA A C 1
ATOM 657 O O . ALA A 1 82 ? 3.618 19.258 26.065 1.00 44.00 82 ALA A O 1
ATOM 658 N N . THR A 1 83 ? 5.320 19.270 24.600 1.00 44.44 83 THR A N 1
ATOM 659 C CA . THR A 1 83 ? 5.775 20.628 24.929 1.00 44.44 83 THR A CA 1
ATOM 660 C C . THR A 1 83 ? 5.070 21.725 24.125 1.00 44.44 83 THR A C 1
ATOM 662 O O . THR A 1 83 ? 4.971 22.854 24.606 1.00 44.44 83 THR A O 1
ATOM 665 N N . THR A 1 84 ? 4.489 21.425 22.953 1.00 47.12 84 THR A N 1
ATOM 666 C CA . THR A 1 84 ? 3.925 22.454 22.050 1.00 47.12 84 THR A CA 1
ATOM 667 C C . THR A 1 84 ? 2.495 22.885 22.382 1.00 47.12 84 THR A C 1
ATOM 669 O O . THR A 1 84 ? 2.019 23.901 21.872 1.00 47.12 84 THR A O 1
ATOM 672 N N . ARG A 1 85 ? 1.781 22.173 23.261 1.00 47.38 85 ARG A N 1
ATOM 673 C CA . ARG A 1 85 ? 0.523 22.662 23.849 1.00 47.38 85 ARG A CA 1
ATOM 674 C C . ARG A 1 85 ? 0.553 22.379 25.340 1.00 47.38 85 ARG A C 1
ATOM 676 O O . ARG A 1 85 ? 0.343 21.248 25.749 1.00 47.38 85 ARG A O 1
ATOM 683 N N . GLY A 1 86 ? 0.848 23.414 26.126 1.00 45.66 86 GLY A N 1
ATOM 684 C CA . GLY A 1 86 ? 0.953 23.326 27.579 1.00 45.66 86 GLY A CA 1
ATOM 685 C C . GLY A 1 86 ? -0.264 22.642 28.198 1.00 45.66 86 GLY A C 1
ATOM 686 O O . GLY A 1 86 ? -1.391 23.108 28.044 1.00 45.66 86 GLY A O 1
ATOM 687 N N . ILE A 1 87 ? -0.034 21.534 28.897 1.00 43.97 87 ILE A N 1
ATOM 688 C CA . ILE A 1 87 ? -1.067 20.810 29.632 1.00 43.97 87 ILE A CA 1
ATOM 689 C C . ILE A 1 87 ? -0.554 20.617 31.058 1.00 43.97 87 ILE A C 1
ATOM 691 O O . ILE A 1 87 ? 0.112 19.648 31.396 1.00 43.97 87 ILE A O 1
ATOM 695 N N . ALA A 1 88 ? -0.891 21.596 31.895 1.00 42.75 88 ALA A N 1
ATOM 696 C CA . ALA A 1 88 ? -1.100 21.406 33.328 1.00 42.75 88 ALA A CA 1
ATOM 697 C C . ALA A 1 88 ? -2.568 21.009 33.619 1.00 42.75 88 ALA A C 1
ATOM 699 O O . ALA A 1 88 ? -3.031 21.139 34.748 1.00 42.75 88 ALA A O 1
ATOM 700 N N . ALA A 1 89 ? -3.329 20.587 32.598 1.00 52.66 89 ALA A N 1
ATOM 701 C CA . ALA A 1 89 ? -4.689 20.085 32.767 1.00 52.66 89 ALA A CA 1
ATOM 702 C C . ALA A 1 89 ? -4.656 18.557 32.955 1.00 52.66 89 ALA A C 1
ATOM 704 O O . ALA A 1 89 ? -3.881 17.889 32.270 1.00 52.66 89 ALA A O 1
ATOM 705 N N . PRO A 1 90 ? -5.475 17.983 33.852 1.00 57.91 90 PRO A N 1
ATOM 706 C CA . PRO A 1 90 ? -5.596 16.534 33.962 1.00 57.91 90 PRO A CA 1
ATOM 707 C C . PRO A 1 90 ? -6.032 15.948 32.613 1.00 57.91 90 PRO A C 1
ATOM 709 O O . PRO A 1 90 ? -6.990 16.434 32.012 1.00 57.91 90 PRO A O 1
ATOM 712 N N . ILE A 1 91 ? -5.309 14.935 32.133 1.00 73.88 91 ILE A N 1
ATOM 713 C CA . ILE A 1 91 ? -5.572 14.264 30.849 1.00 73.88 91 ILE A CA 1
ATOM 714 C C . ILE A 1 91 ? -6.914 13.509 30.887 1.00 73.88 91 ILE A C 1
ATOM 716 O O . ILE A 1 91 ? -7.629 13.483 29.888 1.00 73.88 91 ILE A O 1
ATOM 720 N N . ASP A 1 92 ? -7.279 12.980 32.056 1.00 76.25 92 ASP A N 1
ATOM 721 C CA . ASP A 1 92 ? -8.607 12.467 32.394 1.00 76.25 92 ASP A CA 1
ATOM 722 C C . ASP A 1 92 ? -9.014 13.030 33.772 1.00 76.25 92 ASP A C 1
ATOM 724 O O . ASP A 1 92 ? -8.631 12.482 34.804 1.00 76.25 92 ASP A O 1
ATOM 728 N N . PRO A 1 93 ? -9.716 14.176 33.829 1.00 76.19 93 PRO A N 1
ATOM 729 C CA . PRO A 1 93 ? -10.044 14.836 35.094 1.00 76.19 93 PRO A CA 1
ATOM 730 C C . PRO A 1 93 ? -11.083 14.090 35.936 1.00 76.19 93 PRO A C 1
ATOM 732 O O . PRO A 1 93 ? -11.290 14.476 37.086 1.00 76.19 93 PRO A O 1
ATOM 735 N N . PHE A 1 94 ? -11.748 13.074 35.378 1.00 83.12 94 PHE A N 1
ATOM 736 C CA . PHE A 1 94 ? -12.820 12.343 36.052 1.00 83.12 94 PHE A CA 1
ATOM 737 C C . PHE A 1 94 ? -12.481 10.873 36.314 1.00 83.12 94 PHE A C 1
ATOM 739 O O . PHE A 1 94 ? -13.313 10.190 36.903 1.00 83.12 94 PHE A O 1
ATOM 746 N N . ASP A 1 95 ? -11.296 10.406 35.902 1.00 81.94 95 ASP A N 1
ATOM 747 C CA . ASP A 1 95 ? -10.857 9.007 36.035 1.00 81.94 95 ASP A CA 1
ATOM 748 C C . ASP A 1 95 ? -11.916 8.027 35.494 1.00 81.94 95 ASP A C 1
ATOM 750 O O . ASP A 1 95 ? -12.317 7.056 36.132 1.00 81.94 95 ASP A O 1
ATOM 754 N N . THR A 1 96 ? -12.458 8.368 34.320 1.00 86.62 96 THR A N 1
ATOM 755 C CA . THR A 1 96 ? -13.567 7.637 33.677 1.00 86.62 96 THR A CA 1
ATOM 756 C C . THR A 1 96 ? -13.093 6.682 32.592 1.00 86.62 96 THR A C 1
ATOM 758 O O . THR A 1 96 ? -13.885 5.885 32.087 1.00 86.62 96 THR A O 1
ATOM 761 N N . ALA A 1 97 ? -11.823 6.775 32.203 1.00 90.12 97 ALA A N 1
ATOM 762 C CA . ALA A 1 97 ? -11.230 5.888 31.226 1.00 90.12 97 ALA A CA 1
ATOM 763 C C . ALA A 1 97 ? -11.099 4.452 31.756 1.00 90.12 97 ALA A C 1
ATOM 765 O O . ALA A 1 97 ? -10.838 4.209 32.931 1.00 90.12 97 ALA A O 1
ATOM 766 N N . SER A 1 98 ? -11.197 3.484 30.844 1.00 91.62 98 SER A N 1
ATOM 767 C CA . SER A 1 98 ? -11.014 2.057 31.127 1.00 91.62 98 SER A CA 1
ATOM 768 C C . SER A 1 98 ? -9.634 1.726 31.713 1.00 91.62 98 SER A C 1
ATOM 770 O O . SER A 1 98 ? -9.487 0.723 32.414 1.00 91.62 98 SER A O 1
ATOM 772 N N . ILE A 1 99 ? -8.629 2.570 31.449 1.00 93.00 99 ILE A N 1
ATOM 773 C CA . ILE A 1 99 ? -7.276 2.503 32.008 1.00 93.00 99 ILE A CA 1
ATOM 774 C C . ILE A 1 99 ? -6.802 3.906 32.400 1.00 93.00 99 ILE A C 1
ATOM 776 O O . ILE A 1 99 ? -7.258 4.898 31.833 1.00 93.00 99 ILE A O 1
ATOM 780 N N . GLN A 1 100 ? -5.791 3.992 33.265 1.00 91.50 100 GLN A N 1
ATOM 781 C CA . GLN A 1 100 ? -5.130 5.262 33.564 1.00 91.50 100 GLN A CA 1
ATOM 782 C C . GLN A 1 100 ? -4.453 5.843 32.305 1.00 91.50 100 GLN A C 1
ATOM 784 O O . GLN A 1 100 ? -3.500 5.267 31.772 1.00 91.50 100 GLN A O 1
ATOM 789 N N . ILE A 1 101 ? -4.927 7.001 31.832 1.00 90.44 101 ILE A N 1
ATOM 790 C CA . ILE A 1 101 ? -4.395 7.655 30.627 1.00 90.44 101 ILE A CA 1
ATOM 791 C C . ILE A 1 101 ? -3.192 8.528 30.981 1.00 90.44 101 ILE A C 1
ATOM 793 O O . ILE A 1 101 ? -3.312 9.704 31.328 1.00 90.44 101 ILE A O 1
ATOM 797 N N . ASP A 1 102 ? -2.005 7.947 30.855 1.00 89.81 102 ASP A N 1
ATOM 798 C CA . ASP A 1 102 ? -0.755 8.697 30.917 1.00 89.81 102 ASP A CA 1
ATOM 799 C C . ASP A 1 102 ? -0.447 9.458 29.609 1.00 89.81 102 ASP A C 1
ATOM 801 O O . ASP A 1 102 ? -1.139 9.337 28.594 1.00 89.81 102 ASP A O 1
ATOM 805 N N . THR A 1 103 ? 0.630 10.248 29.618 1.00 88.12 103 THR A N 1
ATOM 806 C CA . THR A 1 103 ? 1.062 11.054 28.465 1.00 88.12 103 THR A CA 1
ATOM 807 C C . THR A 1 103 ? 1.312 10.221 27.202 1.00 88.12 103 THR A C 1
ATOM 809 O O . THR A 1 103 ? 1.041 10.695 26.100 1.00 88.12 103 THR A O 1
ATOM 812 N N . THR A 1 104 ? 1.809 8.985 27.333 1.00 91.00 104 THR A N 1
ATOM 813 C CA . THR A 1 104 ? 2.072 8.100 26.187 1.00 91.00 104 THR A CA 1
ATOM 814 C C . THR A 1 104 ? 0.764 7.600 25.588 1.00 91.00 104 THR A C 1
ATOM 816 O O . THR A 1 104 ? 0.564 7.728 24.382 1.00 91.00 104 THR A O 1
ATOM 819 N N . ALA A 1 105 ? -0.146 7.086 26.422 1.00 93.06 105 ALA A N 1
ATOM 820 C CA . ALA A 1 105 ? -1.460 6.628 25.979 1.00 93.06 105 ALA A CA 1
ATOM 821 C C . ALA A 1 105 ? -2.245 7.771 25.314 1.00 93.06 105 ALA A C 1
ATOM 823 O O . ALA A 1 105 ? -2.790 7.602 24.223 1.00 93.06 105 ALA A O 1
ATOM 824 N N . HIS A 1 106 ? -2.219 8.968 25.907 1.00 91.31 106 HIS A N 1
ATOM 825 C CA . HIS A 1 106 ? -2.831 10.159 25.321 1.00 91.31 106 HIS A CA 1
ATOM 826 C C . HIS A 1 106 ? -2.235 10.518 23.952 1.00 91.31 106 HIS A C 1
ATOM 828 O O . HIS A 1 106 ? -2.975 10.759 22.994 1.00 91.31 106 HIS A O 1
ATOM 834 N N . GLY A 1 107 ? -0.902 10.528 23.842 1.00 89.56 107 GLY A N 1
ATOM 835 C CA . GLY A 1 107 ? -0.197 10.796 22.588 1.00 89.56 107 GLY A CA 1
ATOM 836 C C . GLY A 1 107 ? -0.554 9.793 21.489 1.00 89.56 107 GLY A C 1
ATOM 837 O O . GLY A 1 107 ? -0.819 10.194 20.356 1.00 89.56 107 GLY A O 1
ATOM 838 N N . LEU A 1 108 ? -0.645 8.504 21.828 1.00 94.06 108 LEU A N 1
ATOM 839 C CA . LEU A 1 108 ? -1.025 7.435 20.899 1.00 94.06 108 LEU A CA 1
ATOM 840 C C . LEU A 1 108 ? -2.487 7.528 20.453 1.00 94.06 108 LEU A C 1
ATOM 842 O O . LEU A 1 108 ? -2.763 7.369 19.265 1.00 94.06 108 LEU A O 1
ATOM 846 N N . LEU A 1 109 ? -3.419 7.845 21.357 1.00 94.12 109 LEU A N 1
ATOM 847 C CA . LEU A 1 109 ? -4.823 8.083 21.002 1.00 94.12 109 LEU A CA 1
ATOM 848 C C . LEU A 1 109 ? -4.958 9.274 20.050 1.00 94.12 109 LEU A C 1
ATOM 850 O O . LEU A 1 109 ? -5.663 9.205 19.042 1.00 94.12 109 LEU A O 1
ATOM 854 N N . ARG A 1 110 ? -4.233 10.362 20.325 1.00 91.00 110 ARG A N 1
ATOM 855 C CA . ARG A 1 110 ? -4.220 11.543 19.459 1.00 91.00 110 ARG A CA 1
ATOM 856 C C . ARG A 1 110 ? -3.609 11.230 18.092 1.00 91.00 110 ARG A C 1
ATOM 858 O O . ARG A 1 110 ? -4.174 11.609 17.066 1.00 91.00 110 ARG A O 1
ATOM 865 N N . TYR A 1 111 ? -2.495 10.507 18.069 1.00 90.75 111 TYR A N 1
ATOM 866 C CA . TYR A 1 111 ? -1.880 10.004 16.843 1.00 90.75 111 TYR A CA 1
ATOM 867 C C . TYR A 1 111 ? -2.851 9.116 16.050 1.00 90.75 111 TYR A C 1
ATOM 869 O O . TYR A 1 111 ? -2.980 9.284 14.836 1.00 90.75 111 TYR A O 1
ATOM 877 N N . TYR A 1 112 ? -3.604 8.242 16.725 1.00 93.19 112 TYR A N 1
ATOM 878 C CA . TYR A 1 112 ? -4.593 7.393 16.072 1.00 93.19 112 TYR A CA 1
ATOM 879 C C . TYR A 1 112 ? -5.680 8.206 15.360 1.00 93.19 112 TYR A C 1
ATOM 881 O O . TYR A 1 112 ? -5.948 7.989 14.177 1.00 93.19 112 TYR A O 1
ATOM 889 N N . VAL A 1 113 ? -6.269 9.170 16.073 1.00 90.06 113 VAL A N 1
ATOM 890 C CA . VAL A 1 113 ? -7.384 9.997 15.586 1.00 90.06 113 VAL A CA 1
ATOM 891 C C . VAL A 1 113 ? -6.968 10.911 14.435 1.00 90.06 113 VAL A C 1
ATOM 893 O O . VAL A 1 113 ? -7.721 11.071 13.475 1.00 90.06 113 VAL A O 1
ATOM 896 N N . HIS A 1 114 ? -5.798 11.541 14.542 1.00 85.75 114 HIS A N 1
ATOM 897 C CA . HIS A 1 114 ? -5.400 12.617 13.632 1.00 85.75 114 HIS A CA 1
ATOM 898 C C . HIS A 1 114 ? -4.470 12.176 12.504 1.00 85.75 114 HIS A C 1
ATOM 900 O O . HIS A 1 114 ? -4.329 12.920 11.536 1.00 85.75 114 HIS A O 1
ATOM 906 N N . TYR A 1 115 ? -3.833 11.008 12.619 1.00 86.38 115 TYR A N 1
ATOM 907 C CA . TYR A 1 115 ? -2.850 10.556 11.639 1.00 86.38 115 TYR A CA 1
ATOM 908 C C . TYR A 1 115 ? -3.065 9.111 11.195 1.00 86.38 115 TYR A C 1
ATOM 910 O O . TYR A 1 115 ? -3.352 8.898 10.021 1.00 86.38 115 TYR A O 1
ATOM 918 N N . TYR A 1 116 ? -2.975 8.128 12.102 1.00 90.94 116 TYR A N 1
ATOM 919 C CA . TYR A 1 116 ? -3.044 6.709 11.723 1.00 90.94 116 TYR A CA 1
ATOM 920 C C . TYR A 1 116 ? -4.332 6.418 10.950 1.00 90.94 116 TYR A C 1
ATOM 922 O O . TYR A 1 116 ? -4.266 6.009 9.792 1.00 90.94 116 TYR A O 1
ATOM 930 N N . HIS A 1 117 ? -5.500 6.626 11.559 1.00 90.88 117 HIS A N 1
ATOM 931 C CA . HIS A 1 117 ? -6.752 6.203 10.941 1.00 90.88 117 HIS A CA 1
ATOM 932 C C . HIS A 1 117 ? -7.049 6.931 9.617 1.00 90.88 117 HIS A C 1
ATOM 934 O O . HIS A 1 117 ? -7.299 6.235 8.631 1.00 90.88 117 HIS A O 1
ATOM 940 N N . PRO A 1 118 ? -6.925 8.273 9.518 1.00 86.94 118 PRO A N 1
ATOM 941 C CA . PRO A 1 118 ? -7.086 8.964 8.238 1.00 86.94 118 PRO A CA 1
ATOM 942 C C . PRO A 1 118 ? -6.111 8.490 7.150 1.00 86.94 118 PRO A C 1
ATOM 944 O O . PRO A 1 118 ? -6.505 8.357 5.995 1.00 86.94 118 PRO A O 1
ATOM 947 N N . ALA A 1 119 ? -4.860 8.171 7.503 1.00 86.00 119 ALA A N 1
ATOM 948 C CA . ALA A 1 119 ? -3.849 7.716 6.545 1.00 86.00 119 ALA A CA 1
ATOM 949 C C . ALA A 1 119 ? -4.155 6.342 5.914 1.00 86.00 119 ALA A C 1
ATOM 951 O O . ALA A 1 119 ? -3.492 5.951 4.953 1.00 86.00 119 ALA A O 1
ATOM 952 N N . GLN A 1 120 ? -5.148 5.605 6.424 1.00 86.81 120 GLN A N 1
ATOM 953 C CA . GLN A 1 120 ? -5.633 4.369 5.798 1.00 86.81 120 GLN A CA 1
ATOM 954 C C . GLN A 1 120 ? -6.470 4.642 4.533 1.00 86.81 120 GLN A C 1
ATOM 956 O O . GLN A 1 120 ? -6.683 3.727 3.743 1.00 86.81 120 GLN A O 1
ATOM 961 N N . TRP A 1 121 ? -6.884 5.896 4.305 1.00 85.69 121 TRP A N 1
ATOM 962 C CA . TRP A 1 121 ? -7.783 6.313 3.221 1.00 85.69 121 TRP A CA 1
ATOM 963 C C . TRP A 1 121 ? -7.152 7.407 2.339 1.00 85.69 121 TRP A C 1
ATOM 965 O O . TRP A 1 121 ? -7.701 8.501 2.215 1.00 85.69 121 TRP A O 1
ATOM 975 N N . PRO A 1 122 ? -5.987 7.153 1.710 1.00 77.56 122 PRO A N 1
ATOM 976 C CA . PRO A 1 122 ? -5.185 8.194 1.056 1.00 77.56 122 PRO A CA 1
ATOM 977 C C . PRO A 1 122 ? -5.837 8.822 -0.184 1.00 77.56 122 PRO A C 1
ATOM 979 O O . PRO A 1 122 ? -5.404 9.880 -0.628 1.00 77.56 122 PRO A O 1
ATOM 982 N N . ASN A 1 123 ? -6.854 8.173 -0.759 1.00 80.12 123 ASN A N 1
ATOM 983 C CA . ASN A 1 123 ? -7.568 8.673 -1.937 1.00 80.12 123 ASN A CA 1
ATOM 984 C C . ASN A 1 123 ? -8.770 9.559 -1.573 1.00 80.12 123 ASN A C 1
ATOM 986 O O . ASN A 1 123 ? -9.452 10.061 -2.465 1.00 80.12 123 ASN A O 1
ATOM 990 N N . GLU A 1 124 ? -9.045 9.749 -0.281 1.00 81.31 124 GLU A N 1
ATOM 991 C CA . GLU A 1 124 ? -10.074 10.670 0.189 1.00 81.31 124 GLU A CA 1
ATOM 992 C C . GLU A 1 124 ? -9.475 12.063 0.460 1.00 81.31 124 GLU A C 1
ATOM 994 O O . GLU A 1 124 ? -8.323 12.175 0.886 1.00 81.31 124 GLU A O 1
ATOM 999 N N . PRO A 1 125 ? -10.231 13.152 0.228 1.00 63.62 125 PRO A N 1
ATOM 1000 C CA . PRO A 1 125 ? -9.774 14.518 0.474 1.00 63.62 125 PRO A CA 1
ATOM 1001 C C . PRO A 1 125 ? -9.615 14.795 1.980 1.00 63.62 125 PRO A C 1
ATOM 1003 O O . PRO A 1 125 ? -10.491 15.371 2.624 1.00 63.62 125 PRO A O 1
ATOM 1006 N N . PHE A 1 126 ? -8.482 14.405 2.564 1.00 56.47 126 PHE A N 1
ATOM 1007 C CA . PHE A 1 126 ? -8.160 14.697 3.958 1.00 56.47 126 PHE A CA 1
ATOM 1008 C C . PHE A 1 126 ? -7.270 15.942 4.078 1.00 56.47 126 PHE A C 1
ATOM 1010 O O . PHE A 1 126 ? -6.142 15.976 3.594 1.00 56.47 126 PHE A O 1
ATOM 1017 N N . SER A 1 127 ? -7.755 16.967 4.785 1.00 52.19 127 SER A N 1
ATOM 1018 C CA . SER A 1 127 ? -6.911 18.046 5.315 1.00 52.19 127 SER A CA 1
ATOM 1019 C C . SER A 1 127 ? -6.702 17.831 6.810 1.00 52.19 127 SER A C 1
ATOM 1021 O O . SER A 1 127 ? -7.690 17.756 7.549 1.00 52.19 127 SER A O 1
ATOM 1023 N N . ARG A 1 128 ? -5.424 17.804 7.225 1.00 47.50 128 ARG A N 1
ATOM 1024 C CA . ARG A 1 128 ? -4.880 17.502 8.570 1.00 47.50 128 ARG A CA 1
ATOM 1025 C C . ARG A 1 128 ? -5.650 18.116 9.745 1.00 47.50 128 ARG A C 1
ATOM 1027 O O . ARG A 1 128 ? -5.672 17.526 10.820 1.00 47.50 128 ARG A O 1
ATOM 1034 N N . ASP A 1 129 ? -6.339 19.239 9.534 1.00 44.59 129 ASP A N 1
ATOM 1035 C CA . ASP A 1 129 ? -7.042 19.933 10.610 1.00 44.59 129 ASP A CA 1
ATOM 1036 C C . ASP A 1 129 ? -8.573 19.808 10.619 1.00 44.59 129 ASP A C 1
ATOM 1038 O O . ASP A 1 129 ? -9.150 19.899 11.703 1.00 44.59 129 ASP A O 1
ATOM 1042 N N . LYS A 1 130 ? -9.275 19.628 9.485 1.00 47.78 130 LYS A N 1
ATOM 1043 C CA . LYS A 1 130 ? -10.761 19.734 9.443 1.00 47.78 130 LYS A CA 1
ATOM 1044 C C . LYS A 1 130 ? -11.466 19.007 8.286 1.00 47.78 130 LYS A C 1
ATOM 1046 O O . LYS A 1 130 ? -12.690 19.106 8.200 1.00 47.78 130 LYS A O 1
ATOM 1051 N N . GLY A 1 131 ? -10.749 18.294 7.415 1.00 56.50 131 GLY A N 1
ATOM 1052 C CA . GLY A 1 131 ? -11.368 17.655 6.247 1.00 56.50 131 GLY A CA 1
ATOM 1053 C C . GLY A 1 131 ? -12.309 16.507 6.643 1.00 56.50 131 GLY A C 1
ATOM 1054 O O . GLY A 1 131 ? -11.947 15.705 7.511 1.00 56.50 131 GLY A O 1
ATOM 1055 N N . PRO A 1 132 ? -13.526 16.413 6.081 1.00 66.19 132 PRO A N 1
ATOM 1056 C CA . PRO A 1 132 ? -14.337 15.213 6.221 1.00 66.19 132 PRO A CA 1
ATOM 1057 C C . PRO A 1 132 ? -13.682 14.066 5.440 1.00 66.19 132 PRO A C 1
ATOM 1059 O O . PRO A 1 132 ? -13.206 14.253 4.328 1.00 66.19 132 PRO A O 1
ATOM 1062 N N . TYR A 1 133 ? -13.681 12.879 6.033 1.00 81.06 133 TYR A N 1
ATOM 1063 C CA . TYR A 1 133 ? -13.379 11.622 5.356 1.00 81.06 133 TYR A CA 1
ATOM 1064 C C . TYR A 1 133 ? -14.431 10.602 5.806 1.00 81.06 133 TYR A C 1
ATOM 1066 O O . TYR A 1 133 ? -15.061 10.778 6.862 1.00 81.06 133 TYR A O 1
ATOM 1074 N N . SER A 1 134 ? -14.666 9.574 5.002 1.00 79.50 134 SER A N 1
ATOM 1075 C CA . SER A 1 134 ? -15.865 8.732 5.053 1.00 79.50 134 SER A CA 1
ATOM 1076 C C . SER A 1 134 ? -16.087 8.048 6.400 1.00 79.50 134 SER A C 1
ATOM 1078 O O . SER A 1 134 ? -17.223 7.801 6.802 1.00 79.50 134 SER A O 1
ATOM 1080 N N . TYR A 1 135 ? -15.008 7.788 7.138 1.00 82.88 135 TYR A N 1
ATOM 1081 C CA . TYR A 1 135 ? -15.031 6.979 8.356 1.00 82.88 135 TYR A CA 1
ATOM 1082 C C . TYR A 1 135 ? -14.689 7.746 9.631 1.00 82.88 135 TYR A C 1
ATOM 1084 O O . TYR A 1 135 ? -14.380 7.145 10.662 1.00 82.88 135 TYR A O 1
ATOM 1092 N N . LYS A 1 136 ? -14.828 9.077 9.609 1.00 86.12 136 LYS A N 1
ATOM 1093 C CA . LYS A 1 136 ? -14.641 9.920 10.800 1.00 86.12 136 LYS A CA 1
ATOM 1094 C C . LYS A 1 136 ? -15.536 9.501 11.973 1.00 86.12 136 LYS A C 1
ATOM 1096 O O . LYS A 1 136 ? -15.091 9.500 13.120 1.00 86.12 136 LYS A O 1
ATOM 1101 N N . ALA A 1 137 ? -16.783 9.112 11.697 1.00 88.62 137 ALA A N 1
ATOM 1102 C CA . ALA A 1 137 ? -17.707 8.615 12.720 1.00 88.62 137 ALA A CA 1
ATOM 1103 C C . ALA A 1 137 ? -17.230 7.288 13.340 1.00 88.62 137 ALA A C 1
ATOM 1105 O O . ALA A 1 137 ? -17.389 7.074 14.543 1.00 88.62 137 ALA A O 1
ATOM 1106 N N . SER A 1 138 ? -16.593 6.423 12.545 1.00 90.31 138 SER A N 1
ATOM 1107 C CA . SER A 1 138 ? -16.035 5.154 13.017 1.00 90.31 138 SER A CA 1
ATOM 1108 C C . SER A 1 138 ? -14.876 5.371 13.988 1.00 90.31 138 SER A C 1
ATOM 1110 O O . SER A 1 138 ? -14.797 4.663 14.986 1.00 90.31 138 SER A O 1
ATOM 1112 N N . VAL A 1 139 ? -14.020 6.380 13.774 1.00 91.25 139 VAL A N 1
ATOM 1113 C CA . VAL A 1 139 ? -12.978 6.739 14.758 1.00 91.25 139 VAL A CA 1
ATOM 1114 C C . VAL A 1 139 ? -13.577 7.140 16.089 1.00 91.25 139 VAL A C 1
ATOM 1116 O O . VAL A 1 139 ? -13.126 6.647 17.118 1.00 91.25 139 VAL A O 1
ATOM 1119 N N . HIS A 1 140 ? -14.597 8.002 16.074 1.00 90.38 140 HIS A N 1
ATOM 1120 C CA . HIS A 1 140 ? -15.262 8.413 17.306 1.00 90.38 140 HIS A CA 1
ATOM 1121 C C . HIS A 1 140 ? -15.812 7.194 18.052 1.00 90.38 140 HIS A C 1
ATOM 1123 O O . HIS A 1 140 ? -15.518 7.025 19.228 1.00 90.38 140 HIS A O 1
ATOM 1129 N N . ARG A 1 141 ? -16.534 6.306 17.355 1.00 92.44 141 ARG A N 1
ATOM 1130 C CA . ARG A 1 141 ? -17.038 5.053 17.933 1.00 92.44 141 ARG A CA 1
ATOM 1131 C C . ARG A 1 141 ? -15.922 4.204 18.543 1.00 92.44 141 ARG A C 1
ATOM 1133 O O . ARG A 1 141 ? -16.037 3.823 19.698 1.00 92.44 141 ARG A O 1
ATOM 1140 N N . ILE A 1 142 ? -14.843 3.950 17.802 1.00 94.81 142 ILE A N 1
ATOM 1141 C CA . ILE A 1 142 ? -13.718 3.122 18.267 1.00 94.81 142 ILE A CA 1
ATOM 1142 C C . ILE A 1 142 ? -13.077 3.717 19.519 1.00 94.81 142 ILE A C 1
ATOM 1144 O O . ILE A 1 142 ? -12.846 2.993 20.481 1.00 94.81 142 ILE A O 1
ATOM 1148 N N . VAL A 1 143 ? -12.808 5.025 19.527 1.00 94.19 143 VAL A N 1
ATOM 1149 C CA . VAL A 1 143 ? -12.199 5.689 20.685 1.00 94.19 143 VAL A CA 1
ATOM 1150 C C . VAL A 1 143 ? -13.160 5.691 21.871 1.00 94.19 143 VAL A C 1
ATOM 1152 O O . VAL A 1 143 ? -12.734 5.382 22.975 1.00 94.19 143 VAL A O 1
ATOM 1155 N N . THR A 1 144 ? -14.454 5.960 21.671 1.00 93.94 144 THR A N 1
ATOM 1156 C CA . THR A 1 144 ? -15.453 5.859 22.747 1.00 93.94 144 THR A CA 1
ATOM 1157 C C . THR A 1 144 ? -15.502 4.450 23.336 1.00 93.94 144 THR A C 1
ATOM 1159 O O . THR A 1 144 ? -15.477 4.312 24.554 1.00 93.94 144 THR A O 1
ATOM 1162 N N . THR A 1 145 ? -15.505 3.409 22.499 1.00 94.31 145 THR A N 1
ATOM 1163 C CA . THR A 1 145 ? -15.461 2.019 22.970 1.00 94.31 145 THR A CA 1
ATOM 1164 C C . THR A 1 145 ? -14.156 1.720 23.703 1.00 94.31 145 THR A C 1
ATOM 1166 O O . THR A 1 145 ? -14.199 1.131 24.773 1.00 94.31 145 THR A O 1
ATOM 1169 N N . ALA A 1 146 ? -13.006 2.177 23.200 1.00 95.81 146 ALA A N 1
ATOM 1170 C CA . ALA A 1 146 ? -11.722 2.019 23.886 1.00 95.81 146 ALA A CA 1
ATOM 1171 C C . ALA A 1 146 ? -11.738 2.673 25.278 1.00 95.81 146 ALA A C 1
ATOM 1173 O O . ALA A 1 146 ? -11.291 2.079 26.253 1.00 95.81 146 ALA A O 1
ATOM 1174 N N . MET A 1 147 ? -12.317 3.870 25.404 1.00 94.62 147 MET A N 1
ATOM 1175 C CA . MET A 1 147 ? -12.444 4.550 26.697 1.00 94.62 147 MET A CA 1
ATOM 1176 C C . MET A 1 147 ? -13.316 3.782 27.701 1.00 94.62 147 MET A C 1
ATOM 1178 O O . MET A 1 147 ? -13.180 4.018 28.893 1.00 94.62 147 MET A O 1
ATOM 1182 N N . GLN A 1 148 ? -14.177 2.869 27.244 1.00 94.69 148 GLN A N 1
ATOM 1183 C CA . GLN A 1 148 ? -15.092 2.083 28.081 1.00 94.69 148 GLN A CA 1
ATOM 1184 C C . GLN A 1 148 ? -14.642 0.627 28.282 1.00 94.69 148 GLN A C 1
ATOM 1186 O O . GLN A 1 148 ? -15.068 -0.007 29.242 1.00 94.69 148 GLN A O 1
ATOM 1191 N N . ASP A 1 149 ? -13.783 0.098 27.408 1.00 96.31 149 ASP A N 1
ATOM 1192 C CA . ASP A 1 149 ? -13.366 -1.305 27.399 1.00 96.31 149 ASP A CA 1
ATOM 1193 C C . ASP A 1 149 ? -11.834 -1.440 27.360 1.00 96.31 149 ASP A C 1
ATOM 1195 O O . ASP A 1 149 ? -11.155 -0.926 26.464 1.00 96.31 149 ASP A O 1
ATOM 1199 N N . GLN A 1 150 ? -11.281 -2.148 28.350 1.00 97.31 150 GLN A N 1
ATOM 1200 C CA . GLN A 1 150 ? -9.832 -2.306 28.508 1.00 97.31 150 GLN A CA 1
ATOM 1201 C C . GLN A 1 150 ? -9.195 -3.091 27.361 1.00 97.31 150 GLN A C 1
ATOM 1203 O O . GLN A 1 150 ? -8.095 -2.746 26.924 1.00 97.31 150 GLN A O 1
ATOM 1208 N N . LEU A 1 151 ? -9.865 -4.135 26.866 1.00 97.56 151 LEU A N 1
ATOM 1209 C CA . LEU A 1 151 ? -9.344 -4.959 25.780 1.00 97.56 151 LEU A CA 1
ATOM 1210 C C . LEU A 1 151 ? -9.184 -4.113 24.513 1.00 97.56 151 LEU A C 1
ATOM 1212 O O . LEU A 1 151 ? -8.100 -4.088 23.925 1.00 97.56 151 LEU A O 1
ATOM 1216 N N . MET A 1 152 ? -10.227 -3.370 24.136 1.00 97.62 152 MET A N 1
ATOM 1217 C CA . MET A 1 152 ? -10.192 -2.459 22.993 1.00 97.62 152 MET A CA 1
ATOM 1218 C C . MET A 1 152 ? -9.098 -1.399 23.153 1.00 97.62 152 MET A C 1
ATOM 1220 O O . MET A 1 152 ? -8.359 -1.143 22.200 1.00 97.62 152 MET A O 1
ATOM 1224 N N . MET A 1 153 ? -8.955 -0.808 24.345 1.00 98.00 153 MET A N 1
ATOM 1225 C CA . MET A 1 153 ? -7.909 0.181 24.614 1.00 98.00 153 MET A CA 1
ATOM 1226 C C . MET A 1 153 ? -6.506 -0.391 24.400 1.00 98.00 153 MET A C 1
ATOM 1228 O O . MET A 1 153 ? -5.722 0.178 23.640 1.00 98.00 153 MET A O 1
ATOM 1232 N N . PHE A 1 154 ? -6.181 -1.525 25.025 1.00 98.62 154 PHE A N 1
ATOM 1233 C CA . PHE A 1 154 ? -4.847 -2.115 24.900 1.00 98.62 154 PHE A CA 1
ATOM 1234 C C . PHE A 1 154 ? -4.552 -2.605 23.478 1.00 98.62 154 PHE A C 1
ATOM 1236 O O . PHE A 1 154 ? -3.436 -2.403 22.999 1.00 98.62 154 PHE A O 1
ATOM 1243 N N . CYS A 1 155 ? -5.540 -3.162 22.768 1.00 98.44 155 CYS A N 1
ATOM 1244 C CA . CYS A 1 155 ? -5.382 -3.525 21.357 1.00 98.44 155 CYS A CA 1
ATOM 1245 C C . CYS A 1 155 ? -5.073 -2.290 20.497 1.00 98.44 155 CYS A C 1
ATOM 1247 O O . CYS A 1 155 ? -4.113 -2.291 19.724 1.00 98.44 155 CYS A O 1
ATOM 1249 N N . LEU A 1 156 ? -5.848 -1.212 20.658 1.00 98.19 156 LEU A N 1
ATOM 1250 C CA . LEU A 1 156 ? -5.658 0.037 19.921 1.00 98.19 156 LEU A CA 1
ATOM 1251 C C . LEU A 1 156 ? -4.272 0.647 20.174 1.00 98.19 156 LEU A C 1
ATOM 1253 O O . LEU A 1 156 ? -3.580 1.020 19.224 1.00 98.19 156 LEU A O 1
ATOM 1257 N N . LEU A 1 157 ? -3.860 0.738 21.442 1.00 97.94 157 LEU A N 1
ATOM 1258 C CA . LEU A 1 157 ? -2.554 1.277 21.823 1.00 97.94 157 LEU A CA 1
ATOM 1259 C C . LEU A 1 157 ? -1.411 0.415 21.278 1.00 97.94 157 LEU A C 1
ATOM 1261 O O . LEU A 1 157 ? -0.465 0.961 20.718 1.00 97.94 157 LEU A O 1
ATOM 1265 N N . SER A 1 158 ? -1.520 -0.913 21.369 1.00 98.06 158 SER A N 1
ATOM 1266 C CA . SER A 1 158 ? -0.543 -1.857 20.812 1.00 98.06 158 SER A CA 1
ATOM 1267 C C . SER A 1 158 ? -0.366 -1.680 19.294 1.00 98.06 158 SER A C 1
ATOM 1269 O O . SER A 1 158 ? 0.762 -1.562 18.803 1.00 98.06 158 SER A O 1
ATOM 1271 N N . ALA A 1 159 ? -1.470 -1.555 18.549 1.00 97.69 159 ALA A N 1
ATOM 1272 C CA . ALA A 1 159 ? -1.437 -1.312 17.108 1.00 97.69 159 ALA A CA 1
ATOM 1273 C C . ALA A 1 159 ? -0.845 0.063 16.753 1.00 97.69 159 ALA A C 1
ATOM 1275 O O . ALA A 1 159 ? -0.092 0.191 15.785 1.00 97.69 159 ALA A O 1
ATOM 1276 N N . ALA A 1 160 ? -1.184 1.103 17.523 1.00 97.06 160 ALA A N 1
ATOM 1277 C CA . ALA A 1 160 ? -0.648 2.448 17.335 1.00 97.06 160 ALA A CA 1
ATOM 1278 C C . ALA A 1 160 ? 0.863 2.507 17.625 1.00 97.06 160 ALA A C 1
ATOM 1280 O O . ALA A 1 160 ? 1.595 3.119 16.847 1.00 97.06 160 ALA A O 1
ATOM 1281 N N . CYS A 1 161 ? 1.334 1.828 18.681 1.00 96.25 161 CYS A N 1
ATOM 1282 C CA . CYS A 1 161 ? 2.758 1.665 18.991 1.00 96.25 161 CYS A CA 1
ATOM 1283 C C . CYS A 1 161 ? 3.515 1.002 17.837 1.00 96.25 161 CYS A C 1
ATOM 1285 O O . CYS A 1 161 ? 4.528 1.524 17.376 1.00 96.25 161 CYS A O 1
ATOM 1287 N N . ALA A 1 162 ? 3.001 -0.118 17.329 1.00 95.94 162 ALA A N 1
ATOM 1288 C CA . ALA A 1 162 ? 3.665 -0.827 16.243 1.00 95.94 162 ALA A CA 1
ATOM 1289 C C . ALA A 1 162 ? 3.716 0.018 14.964 1.00 95.94 162 ALA A C 1
ATOM 1291 O O . ALA A 1 162 ? 4.749 0.088 14.299 1.00 95.94 162 ALA A O 1
ATOM 1292 N N . ARG A 1 163 ? 2.631 0.727 14.626 1.00 94.62 163 ARG A N 1
ATOM 1293 C CA . ARG A 1 163 ? 2.623 1.584 13.435 1.00 94.62 163 ARG A CA 1
ATOM 1294 C C . ARG A 1 163 ? 3.634 2.719 13.539 1.00 94.62 163 ARG A C 1
ATOM 1296 O O . ARG A 1 163 ? 4.400 2.934 12.600 1.00 94.62 163 ARG A O 1
ATOM 1303 N N . ILE A 1 164 ? 3.625 3.447 14.656 1.00 93.19 164 ILE A N 1
ATOM 1304 C CA . ILE A 1 164 ? 4.462 4.638 14.810 1.00 93.19 164 ILE A CA 1
ATOM 1305 C C . ILE A 1 164 ? 5.955 4.278 14.746 1.00 93.19 164 ILE A C 1
ATOM 1307 O O . ILE A 1 164 ? 6.743 5.028 14.173 1.00 93.19 164 ILE A O 1
ATOM 1311 N N . GLN A 1 165 ? 6.324 3.098 15.256 1.00 91.88 165 GLN A N 1
ATOM 1312 C CA . GLN A 1 165 ? 7.698 2.600 15.241 1.00 91.88 165 GLN A CA 1
ATOM 1313 C C . GLN A 1 165 ? 8.099 1.986 13.899 1.00 91.88 165 GLN A C 1
ATOM 1315 O O . GLN A 1 165 ? 9.156 2.316 13.369 1.00 91.88 165 GLN A O 1
ATOM 1320 N N . HIS A 1 166 ? 7.273 1.106 13.332 1.00 92.31 166 HIS A N 1
ATOM 1321 C CA . HIS A 1 166 ? 7.699 0.269 12.207 1.00 92.31 166 HIS A CA 1
ATOM 1322 C C . HIS A 1 166 ? 7.261 0.795 10.834 1.00 92.31 166 HIS A C 1
ATOM 1324 O O . HIS A 1 166 ? 7.927 0.518 9.836 1.00 92.31 166 HIS A O 1
ATOM 1330 N N . ILE A 1 167 ? 6.166 1.561 10.762 1.00 91.31 167 ILE A N 1
ATOM 1331 C CA . ILE A 1 167 ? 5.674 2.158 9.509 1.00 91.31 167 ILE A CA 1
ATOM 1332 C C . ILE A 1 167 ? 6.170 3.588 9.375 1.00 91.31 167 ILE A C 1
ATOM 1334 O O . ILE A 1 167 ? 6.844 3.919 8.402 1.00 91.31 167 ILE A O 1
ATOM 1338 N N . ASP A 1 168 ? 5.874 4.421 10.371 1.00 89.31 168 ASP A N 1
ATOM 1339 C CA . ASP A 1 168 ? 6.200 5.848 10.306 1.00 89.31 168 ASP A CA 1
ATOM 1340 C C . ASP A 1 168 ? 7.641 6.139 10.754 1.00 89.31 168 ASP A C 1
ATOM 1342 O O . ASP A 1 168 ? 8.137 7.247 10.542 1.00 89.31 168 ASP A O 1
ATOM 1346 N N . ARG A 1 169 ? 8.316 5.146 11.355 1.00 88.75 169 ARG A N 1
ATOM 1347 C CA . ARG A 1 169 ? 9.720 5.203 11.800 1.00 88.75 169 ARG A CA 1
ATOM 1348 C C . ARG A 1 169 ? 10.014 6.414 12.685 1.00 88.75 169 ARG A C 1
ATOM 1350 O O . ARG A 1 169 ? 11.038 7.084 12.542 1.00 88.75 169 ARG A O 1
ATOM 1357 N N . LEU A 1 170 ? 9.094 6.713 13.601 1.00 86.88 170 LEU A N 1
ATOM 1358 C CA . LEU A 1 170 ? 9.265 7.789 14.567 1.00 86.88 170 LEU A CA 1
ATOM 1359 C C . LEU A 1 170 ? 9.834 7.231 15.866 1.00 86.88 170 LEU A C 1
ATOM 1361 O O . LEU A 1 170 ? 9.195 6.441 16.561 1.00 86.88 170 LEU A O 1
ATOM 1365 N N . ASP A 1 171 ? 11.036 7.688 16.197 1.00 82.88 171 ASP A N 1
ATOM 1366 C CA . ASP A 1 171 ? 11.716 7.298 17.422 1.00 82.88 171 ASP A CA 1
ATOM 1367 C C . ASP A 1 171 ? 11.127 8.032 18.636 1.00 82.88 171 ASP A C 1
ATOM 1369 O O . ASP A 1 171 ? 11.357 9.228 18.852 1.00 82.88 171 ASP A O 1
ATOM 1373 N N . PHE A 1 172 ? 10.337 7.298 19.418 1.00 88.00 172 PHE A N 1
ATOM 1374 C CA . PHE A 1 172 ? 9.817 7.733 20.707 1.00 88.00 172 PHE A CA 1
ATOM 1375 C C . PHE A 1 172 ? 10.134 6.672 21.768 1.00 88.00 172 PHE A C 1
ATOM 1377 O O . PHE A 1 172 ? 9.372 5.711 21.925 1.00 88.00 172 PHE A O 1
ATOM 1384 N N . PRO A 1 173 ? 11.196 6.857 22.573 1.00 88.50 173 PRO A N 1
ATOM 1385 C CA . PRO A 1 173 ? 11.610 5.875 23.577 1.00 88.50 173 PRO A CA 1
ATOM 1386 C C . PRO A 1 173 ? 10.510 5.509 24.582 1.00 88.50 173 PRO A C 1
ATOM 1388 O O . PRO A 1 173 ? 10.465 4.393 25.095 1.00 88.50 173 PRO A O 1
ATOM 1391 N N . THR A 1 174 ? 9.596 6.441 24.870 1.00 89.31 174 THR A N 1
ATOM 1392 C CA . THR A 1 174 ? 8.453 6.202 25.762 1.00 89.31 174 THR A CA 1
ATOM 1393 C C . THR A 1 174 ? 7.413 5.255 25.169 1.00 89.31 174 THR A C 1
ATOM 1395 O O . THR A 1 174 ? 6.792 4.516 25.927 1.00 89.31 174 THR A O 1
ATOM 1398 N N . VAL A 1 175 ? 7.244 5.242 23.842 1.00 91.56 175 VAL A N 1
ATOM 1399 C CA . VAL A 1 175 ? 6.369 4.292 23.138 1.00 91.56 175 VAL A CA 1
ATOM 1400 C C . VAL A 1 175 ? 7.013 2.909 23.132 1.00 91.56 175 VAL A C 1
ATOM 1402 O O . VAL A 1 175 ? 6.366 1.942 23.528 1.00 91.56 175 VAL A O 1
ATOM 1405 N N . ALA A 1 176 ? 8.297 2.827 22.763 1.00 89.69 176 ALA A N 1
ATOM 1406 C CA . ALA A 1 176 ? 9.045 1.568 22.700 1.00 89.69 176 ALA A CA 1
ATOM 1407 C C . ALA A 1 176 ? 8.995 0.803 24.028 1.00 89.69 176 ALA A C 1
ATOM 1409 O O . ALA A 1 176 ? 8.661 -0.376 24.059 1.00 89.69 176 ALA A O 1
ATOM 1410 N N . ARG A 1 177 ? 9.203 1.499 25.152 1.00 91.56 177 ARG A N 1
ATOM 1411 C CA . ARG A 1 177 ? 9.165 0.893 26.495 1.00 91.56 177 ARG A CA 1
ATOM 1412 C C . ARG A 1 177 ? 7.798 0.345 26.917 1.00 91.56 177 ARG A C 1
ATOM 1414 O O . ARG A 1 177 ? 7.745 -0.439 27.858 1.00 91.56 177 ARG A O 1
ATOM 1421 N N . LYS A 1 178 ? 6.699 0.791 26.301 1.00 93.12 178 LYS A N 1
ATOM 1422 C CA . LYS A 1 178 ? 5.333 0.391 26.687 1.00 93.12 178 LYS A CA 1
ATOM 1423 C C . LYS A 1 178 ? 4.686 -0.607 25.738 1.00 93.12 178 LYS A C 1
ATOM 1425 O O . LYS A 1 178 ? 3.676 -1.199 26.111 1.00 93.12 178 LYS A O 1
ATOM 1430 N N . GLN A 1 179 ? 5.248 -0.795 24.545 1.00 93.19 179 GLN A N 1
ATOM 1431 C CA . GLN A 1 179 ? 4.685 -1.663 23.512 1.00 93.19 179 GLN A CA 1
ATOM 1432 C C . GLN A 1 179 ? 4.401 -3.074 24.033 1.00 93.19 179 GLN A C 1
ATOM 1434 O O . GLN A 1 179 ? 3.256 -3.516 23.965 1.00 93.19 179 GLN A O 1
ATOM 1439 N N . ASP A 1 180 ? 5.400 -3.730 24.623 1.00 94.12 180 ASP A N 1
ATOM 1440 C CA . ASP A 1 180 ? 5.259 -5.106 25.110 1.00 94.12 180 ASP A CA 1
ATOM 1441 C C . ASP A 1 180 ? 4.196 -5.217 26.203 1.00 94.12 180 ASP A C 1
ATOM 1443 O O . ASP A 1 180 ? 3.383 -6.139 26.188 1.00 94.12 180 ASP A O 1
ATOM 1447 N N . GLY A 1 181 ? 4.140 -4.239 27.113 1.00 96.75 181 GLY A N 1
ATOM 1448 C CA . GLY A 1 181 ? 3.133 -4.194 28.171 1.00 96.75 181 GLY A CA 1
ATOM 1449 C C . GLY A 1 181 ? 1.709 -4.077 27.622 1.00 96.75 181 GLY A C 1
ATOM 1450 O O . GLY A 1 181 ? 0.815 -4.801 28.064 1.00 96.75 181 GLY A O 1
ATOM 1451 N N . TYR A 1 182 ? 1.491 -3.212 26.625 1.00 97.75 182 TYR A N 1
ATOM 1452 C CA . TYR A 1 182 ? 0.188 -3.086 25.968 1.00 97.75 182 TYR A CA 1
ATOM 1453 C C . TYR A 1 182 ? -0.197 -4.363 25.217 1.00 97.75 182 TYR A C 1
ATOM 1455 O O . TYR A 1 182 ? -1.321 -4.841 25.374 1.00 97.75 182 TYR A O 1
ATOM 1463 N N . THR A 1 183 ? 0.727 -4.953 24.456 1.00 96.75 183 THR A N 1
ATOM 1464 C CA . THR A 1 183 ? 0.476 -6.191 23.705 1.00 96.75 183 THR A CA 1
ATOM 1465 C C . THR A 1 183 ? 0.182 -7.372 24.631 1.00 96.75 183 THR A C 1
ATOM 1467 O O . THR A 1 183 ? -0.818 -8.064 24.440 1.00 96.75 183 THR A O 1
ATOM 1470 N N . GLN A 1 184 ? 0.991 -7.591 25.673 1.00 97.12 184 GLN A N 1
ATOM 1471 C CA . GLN A 1 184 ? 0.780 -8.683 26.630 1.00 97.12 184 GLN A CA 1
ATOM 1472 C C . GLN A 1 184 ? -0.586 -8.574 27.309 1.00 97.12 184 GLN A C 1
ATOM 1474 O O . GLN A 1 184 ? -1.313 -9.567 27.403 1.00 97.12 184 GLN A O 1
ATOM 1479 N N . LYS A 1 185 ? -0.969 -7.362 27.734 1.00 98.06 185 LYS A N 1
ATOM 1480 C CA . LYS A 1 185 ? -2.262 -7.149 28.383 1.00 98.06 185 LYS A CA 1
ATOM 1481 C C . LYS A 1 185 ? -3.433 -7.341 27.420 1.00 98.06 185 LYS A C 1
ATOM 1483 O O . LYS A 1 185 ? -4.424 -7.960 27.801 1.00 98.06 185 LYS A O 1
ATOM 1488 N N . ALA A 1 186 ? -3.302 -6.882 26.174 1.00 97.88 186 ALA A N 1
ATOM 1489 C CA . ALA A 1 186 ? -4.298 -7.104 25.129 1.00 97.88 186 ALA A CA 1
ATOM 1490 C C . ALA A 1 186 ? -4.524 -8.602 24.859 1.00 97.88 186 ALA A C 1
ATOM 1492 O O . ALA A 1 186 ? -5.665 -9.054 24.833 1.00 97.88 186 ALA A O 1
ATOM 1493 N N . ILE A 1 187 ? -3.453 -9.391 24.726 1.00 96.31 187 ILE A N 1
ATOM 1494 C CA . ILE A 1 187 ? -3.545 -10.843 24.495 1.00 96.31 187 ILE A CA 1
ATOM 1495 C C . ILE A 1 187 ? -4.178 -11.553 25.692 1.00 96.31 187 ILE A C 1
ATOM 1497 O O . ILE A 1 187 ? -5.025 -12.428 25.501 1.00 96.31 187 ILE A O 1
ATOM 1501 N N . GLN A 1 188 ? -3.790 -11.184 26.918 1.00 97.38 188 GLN A N 1
ATOM 1502 C CA . GLN A 1 188 ? -4.385 -11.742 28.132 1.00 97.38 188 GLN A CA 1
ATOM 1503 C C . GLN A 1 188 ? -5.907 -11.528 28.134 1.00 97.38 188 GLN A C 1
ATOM 1505 O O . GLN A 1 188 ? -6.665 -12.493 28.210 1.00 97.38 188 GLN A O 1
ATOM 1510 N N . LEU A 1 189 ? -6.343 -10.274 27.989 1.00 97.25 189 LEU A N 1
ATOM 1511 C CA . LEU A 1 189 ? -7.760 -9.911 28.002 1.00 97.25 189 LEU A CA 1
ATOM 1512 C C . LEU A 1 189 ? -8.524 -10.532 26.823 1.00 97.25 189 LEU A C 1
ATOM 1514 O O . LEU A 1 189 ? -9.680 -10.919 26.972 1.00 97.25 189 LEU A O 1
ATOM 1518 N N . MET A 1 190 ? -7.884 -10.678 25.658 1.00 94.75 190 MET A N 1
ATOM 1519 C CA . MET A 1 190 ? -8.494 -11.322 24.495 1.00 94.75 190 MET A CA 1
ATOM 1520 C C . MET A 1 190 ? -8.807 -12.792 24.783 1.00 94.75 190 MET A C 1
ATOM 1522 O O . MET A 1 190 ? -9.902 -13.260 24.481 1.00 94.75 190 MET A O 1
ATOM 1526 N N . ARG A 1 191 ? -7.867 -13.523 25.398 1.00 92.81 191 ARG A N 1
ATOM 1527 C CA . ARG A 1 191 ? -8.064 -14.933 25.774 1.00 92.81 191 ARG A CA 1
ATOM 1528 C C . ARG A 1 191 ? -9.199 -15.091 26.781 1.00 92.81 191 ARG A C 1
ATOM 1530 O O . ARG A 1 191 ? -10.042 -15.968 26.609 1.00 92.81 191 ARG A O 1
ATOM 1537 N N . GLU A 1 192 ? -9.238 -14.226 27.792 1.00 93.25 192 GLU A N 1
ATOM 1538 C CA . GLU A 1 192 ? -10.322 -14.190 28.779 1.00 93.25 192 GLU A CA 1
ATOM 1539 C C . GLU A 1 192 ? -11.675 -13.955 28.088 1.00 93.25 192 GLU A C 1
ATOM 1541 O O . GLU A 1 192 ? -12.617 -14.726 28.292 1.00 93.25 192 GLU A O 1
ATOM 1546 N N . LYS A 1 193 ? -11.746 -12.972 27.179 1.00 90.62 193 LYS A N 1
ATOM 1547 C CA . LYS A 1 193 ? -12.977 -12.617 26.463 1.00 90.62 193 LYS A CA 1
ATOM 1548 C C . LYS A 1 193 ? -13.477 -13.721 25.533 1.00 90.62 193 LYS A C 1
ATOM 1550 O O . LYS A 1 193 ? -14.669 -14.023 25.530 1.00 90.62 193 LYS A O 1
ATOM 1555 N N . VAL A 1 194 ? -12.586 -14.354 24.770 1.00 86.56 194 VAL A N 1
ATOM 1556 C CA . VAL A 1 194 ? -12.944 -15.491 23.905 1.00 86.56 194 VAL A CA 1
ATOM 1557 C C . VAL A 1 194 ? -13.473 -16.656 24.749 1.00 86.56 194 VAL A C 1
ATOM 1559 O O . VAL A 1 194 ? -14.538 -17.196 24.446 1.00 86.56 194 VAL A O 1
ATOM 1562 N N . GLY A 1 195 ? -12.810 -16.976 25.866 1.00 86.00 195 GLY A N 1
ATOM 1563 C CA . GLY A 1 195 ? -13.261 -18.028 26.781 1.00 86.00 195 GLY A CA 1
ATOM 1564 C C . GLY A 1 195 ? -14.598 -17.723 27.472 1.00 86.00 195 GLY A C 1
ATOM 1565 O O . GLY A 1 195 ? -15.354 -18.634 27.810 1.00 86.00 195 GLY A O 1
ATOM 1566 N N . GLU A 1 196 ? -14.939 -16.454 27.705 1.00 85.94 196 GLU A N 1
ATOM 1567 C CA . GLU A 1 196 ? -16.276 -16.055 28.168 1.00 85.94 196 GLU A CA 1
ATOM 1568 C C . GLU A 1 196 ? -17.353 -16.293 27.109 1.00 85.94 196 GLU A C 1
ATOM 1570 O O . GLU A 1 196 ? -18.417 -16.828 27.429 1.00 85.94 196 GLU A O 1
ATOM 1575 N N . MET A 1 197 ? -17.088 -15.939 25.852 1.00 80.69 197 MET A N 1
ATOM 1576 C CA . MET A 1 197 ? -18.064 -16.095 24.772 1.00 80.69 197 MET A CA 1
ATOM 1577 C C . MET A 1 197 ? -18.410 -17.551 24.487 1.00 80.69 197 MET A C 1
ATOM 1579 O O . MET A 1 197 ? -19.577 -17.872 24.257 1.00 80.69 197 MET A O 1
ATOM 1583 N N . GLU A 1 198 ? -17.409 -18.431 24.491 1.00 79.75 198 GLU A N 1
ATOM 1584 C CA . GLU A 1 198 ? -17.619 -19.866 24.280 1.00 79.75 198 GLU A CA 1
ATOM 1585 C C . GLU A 1 198 ? -18.543 -20.457 25.347 1.00 79.75 198 GLU A C 1
ATOM 1587 O O . GLU A 1 198 ? -19.418 -21.267 25.034 1.00 79.75 198 GLU A O 1
ATOM 1592 N N . ARG A 1 199 ? -18.407 -19.990 26.595 1.00 82.19 199 ARG A N 1
ATOM 1593 C CA . ARG A 1 199 ? -19.237 -20.429 27.723 1.00 82.19 199 ARG A CA 1
ATOM 1594 C C . ARG A 1 199 ? -20.675 -19.924 27.639 1.00 82.19 199 ARG A C 1
ATOM 1596 O O . ARG A 1 199 ? -21.592 -20.679 27.945 1.00 82.19 199 ARG A O 1
ATOM 1603 N N . HIS A 1 200 ? -20.885 -18.673 27.235 1.00 74.44 200 HIS A N 1
ATOM 1604 C CA . HIS A 1 200 ? -22.206 -18.042 27.328 1.00 74.44 200 HIS A CA 1
ATOM 1605 C C . HIS A 1 200 ? -23.059 -18.180 26.058 1.00 74.44 200 HIS A C 1
ATOM 1607 O O . HIS A 1 200 ? -24.253 -17.902 26.124 1.00 74.44 200 HIS A O 1
ATOM 1613 N N . ARG A 1 201 ? -22.488 -18.599 24.911 1.00 67.94 201 ARG A N 1
ATOM 1614 C CA . ARG A 1 201 ? -23.145 -18.734 23.581 1.00 67.94 201 ARG A CA 1
ATOM 1615 C C . ARG A 1 201 ? -23.968 -17.523 23.099 1.00 67.94 201 ARG A C 1
ATOM 1617 O O . ARG A 1 201 ? -24.542 -17.574 22.016 1.00 67.94 201 ARG A O 1
ATOM 1624 N N . GLN A 1 202 ? -24.002 -16.426 23.846 1.00 60.66 202 GLN A N 1
ATOM 1625 C CA . GLN A 1 202 ? -24.593 -15.164 23.444 1.00 60.66 202 GLN A CA 1
ATOM 1626 C C . GLN A 1 202 ? -23.526 -14.340 22.736 1.00 60.66 202 GLN A C 1
ATOM 1628 O O . GLN A 1 202 ? -22.515 -13.956 23.322 1.00 60.66 202 GLN A O 1
ATOM 1633 N N . ARG A 1 203 ? -23.760 -14.085 21.451 1.00 69.06 203 ARG A N 1
ATOM 1634 C CA . ARG A 1 203 ? -23.029 -13.081 20.686 1.00 69.06 203 ARG A CA 1
ATOM 1635 C C . ARG A 1 203 ? -24.034 -12.028 20.277 1.00 69.06 203 ARG A C 1
ATOM 1637 O O . ARG A 1 203 ? -24.823 -12.256 19.365 1.00 69.06 203 ARG A O 1
ATOM 1644 N N . ASP A 1 204 ? -24.033 -10.903 20.977 1.00 84.31 204 ASP A N 1
ATOM 1645 C CA . ASP A 1 204 ? -24.664 -9.718 20.418 1.00 84.31 204 ASP A CA 1
ATOM 1646 C C . ASP A 1 204 ? -23.765 -9.123 19.316 1.00 84.31 204 ASP A C 1
ATOM 1648 O O . ASP A 1 204 ? -22.552 -9.355 19.246 1.00 84.31 204 ASP A O 1
ATOM 1652 N N . GLU A 1 205 ? -24.387 -8.377 18.406 1.00 86.06 205 GLU A N 1
ATOM 1653 C CA . GLU A 1 205 ? -23.712 -7.745 17.269 1.00 86.06 205 GLU A CA 1
ATOM 1654 C C . GLU A 1 205 ? -22.619 -6.761 17.732 1.00 86.06 205 GLU A C 1
ATOM 1656 O O . GLU A 1 205 ? -21.588 -6.602 17.079 1.00 86.06 205 GLU A O 1
ATOM 1661 N N . GLN A 1 206 ? -22.803 -6.127 18.893 1.00 87.06 206 GLN A N 1
ATOM 1662 C CA . GLN A 1 206 ? -21.854 -5.170 19.456 1.00 87.06 206 GLN A CA 1
ATOM 1663 C C . GLN A 1 206 ? -20.549 -5.842 19.906 1.00 87.06 206 GLN A C 1
ATOM 1665 O O . GLN A 1 206 ? -19.461 -5.350 19.599 1.00 87.06 206 GLN A O 1
ATOM 1670 N N . THR A 1 207 ? -20.649 -6.978 20.589 1.00 88.44 207 THR A N 1
ATOM 1671 C CA . THR A 1 207 ? -19.519 -7.782 21.054 1.00 88.44 207 THR A CA 1
ATOM 1672 C C . THR A 1 207 ? -18.742 -8.326 19.865 1.00 88.44 207 THR A C 1
ATOM 1674 O O . THR A 1 207 ? -17.516 -8.222 19.845 1.00 88.44 207 THR A O 1
ATOM 1677 N N . LEU A 1 208 ? -19.436 -8.824 18.835 1.00 89.44 208 LEU A N 1
ATOM 1678 C CA . LEU A 1 208 ? -18.797 -9.263 17.593 1.00 89.44 208 LEU A CA 1
ATOM 1679 C C . LEU A 1 208 ? -17.996 -8.125 16.939 1.00 89.44 208 LEU A C 1
ATOM 1681 O O . LEU A 1 208 ? -16.814 -8.297 16.646 1.00 89.44 208 LEU A O 1
ATOM 1685 N N . HIS A 1 209 ? -18.600 -6.945 16.764 1.00 91.81 209 HIS A N 1
ATOM 1686 C CA . HIS A 1 209 ? -17.914 -5.783 16.192 1.00 91.81 209 HIS A CA 1
ATOM 1687 C C . HIS A 1 209 ? -16.683 -5.359 17.001 1.00 91.81 209 HIS A C 1
ATOM 1689 O O . HIS A 1 209 ? -15.631 -5.062 16.428 1.00 91.81 209 HIS A O 1
ATOM 1695 N N . MET A 1 210 ? -16.798 -5.334 18.330 1.00 92.88 210 MET A N 1
ATOM 1696 C CA . MET A 1 210 ? -15.688 -5.000 19.219 1.00 92.88 210 MET A CA 1
ATOM 1697 C C . MET A 1 210 ? -14.527 -5.988 19.054 1.00 92.88 210 MET A C 1
ATOM 1699 O O . MET A 1 210 ? -13.377 -5.569 18.919 1.00 92.88 210 MET A O 1
ATOM 1703 N N . LEU A 1 211 ? -14.817 -7.289 19.016 1.00 92.88 211 LEU A N 1
ATOM 1704 C CA . LEU A 1 211 ? -13.801 -8.331 18.874 1.00 92.88 211 LEU A CA 1
ATOM 1705 C C . LEU A 1 211 ? -13.110 -8.291 17.524 1.00 92.88 211 LEU A C 1
ATOM 1707 O O . LEU A 1 211 ? -11.891 -8.401 17.479 1.00 92.88 211 LEU A O 1
ATOM 1711 N N . LEU A 1 212 ? -13.859 -8.080 16.443 1.00 95.12 212 LEU A N 1
ATOM 1712 C CA . LEU A 1 212 ? -13.281 -7.922 15.110 1.00 95.12 212 LEU A CA 1
ATOM 1713 C C . LEU A 1 212 ? -12.310 -6.736 15.072 1.00 95.12 212 LEU A C 1
ATOM 1715 O O . LEU A 1 212 ? -11.205 -6.861 14.554 1.00 95.12 212 LEU A O 1
ATOM 1719 N N . HIS A 1 213 ? -12.659 -5.603 15.689 1.00 96.25 213 HIS A N 1
ATOM 1720 C CA . HIS A 1 213 ? -11.720 -4.490 15.841 1.00 96.25 213 HIS A CA 1
ATOM 1721 C C . HIS A 1 213 ? -10.469 -4.873 16.637 1.00 96.25 213 HIS A C 1
ATOM 1723 O O . HIS A 1 213 ? -9.362 -4.546 16.214 1.00 96.25 213 HIS A O 1
ATOM 1729 N N . CYS A 1 214 ? -10.628 -5.572 17.759 1.00 97.31 214 CYS A N 1
ATOM 1730 C CA . CYS A 1 214 ? -9.505 -5.997 18.591 1.00 97.31 214 CYS A CA 1
ATOM 1731 C C . CYS A 1 214 ? -8.582 -6.981 17.850 1.00 97.31 214 CYS A C 1
ATOM 1733 O O . CYS A 1 214 ? -7.365 -6.806 17.875 1.00 97.31 214 CYS A O 1
ATOM 1735 N N . MET A 1 215 ? -9.146 -7.956 17.128 1.00 96.00 215 MET A N 1
ATOM 1736 C CA . MET A 1 215 ? -8.392 -8.899 16.294 1.00 96.00 215 MET A CA 1
ATOM 1737 C C . MET A 1 215 ? -7.640 -8.183 15.178 1.00 96.00 215 MET A C 1
ATOM 1739 O O . MET A 1 215 ? -6.464 -8.459 14.970 1.00 96.00 215 MET A O 1
ATOM 1743 N N . LEU A 1 216 ? -8.268 -7.216 14.504 1.00 96.75 216 LEU A N 1
ATOM 1744 C CA . LEU A 1 216 ? -7.583 -6.408 13.497 1.00 96.75 216 LEU A CA 1
ATOM 1745 C C . LEU A 1 216 ? -6.451 -5.581 14.099 1.00 96.75 216 LEU A C 1
ATOM 1747 O O . LEU A 1 216 ? -5.388 -5.490 13.500 1.00 96.75 216 LEU A O 1
ATOM 1751 N N . PHE A 1 217 ? -6.644 -4.970 15.268 1.00 97.94 217 PHE A N 1
ATOM 1752 C CA . PHE A 1 217 ? -5.583 -4.202 15.915 1.00 97.94 217 PHE A CA 1
ATOM 1753 C C . PHE A 1 217 ? -4.396 -5.082 16.317 1.00 97.94 217 PHE A C 1
ATOM 1755 O O . PHE A 1 217 ? -3.259 -4.714 16.022 1.00 97.94 217 PHE A O 1
ATOM 1762 N N . LEU A 1 218 ? -4.644 -6.253 16.906 1.00 97.38 218 LEU A N 1
ATOM 1763 C CA . LEU A 1 218 ? -3.588 -7.224 17.202 1.00 97.38 218 LEU A CA 1
ATOM 1764 C C . LEU A 1 218 ? -2.915 -7.734 15.922 1.00 97.38 218 LEU A C 1
ATOM 1766 O O . LEU A 1 218 ? -1.692 -7.731 15.834 1.00 97.38 218 LEU A O 1
ATOM 1770 N N . GLY A 1 219 ? -3.689 -8.076 14.892 1.00 97.06 219 GLY A N 1
ATOM 1771 C CA . GLY A 1 219 ? -3.151 -8.476 13.594 1.00 97.06 219 GLY A CA 1
ATOM 1772 C C . GLY A 1 219 ? -2.245 -7.400 12.989 1.00 97.06 219 GLY A C 1
ATOM 1773 O O . GLY A 1 219 ? -1.128 -7.697 12.578 1.00 97.06 219 GLY A O 1
ATOM 1774 N N . MET A 1 220 ? -2.672 -6.133 13.013 1.00 95.50 220 MET A N 1
ATOM 1775 C CA . MET A 1 220 ? -1.859 -5.003 12.552 1.00 95.50 220 MET A CA 1
ATOM 1776 C C . MET A 1 220 ? -0.596 -4.805 13.394 1.00 95.50 220 MET A C 1
ATOM 1778 O O . MET A 1 220 ? 0.439 -4.459 12.833 1.00 95.50 220 MET A O 1
ATOM 1782 N N . HIS A 1 221 ? -0.655 -5.018 14.713 1.00 96.25 221 HIS A N 1
ATOM 1783 C CA . HIS A 1 221 ? 0.529 -4.967 15.572 1.00 96.25 221 HIS A CA 1
ATOM 1784 C C . HIS A 1 221 ? 1.613 -5.931 15.072 1.00 96.25 221 HIS A C 1
ATOM 1786 O O . HIS A 1 221 ? 2.729 -5.498 14.784 1.00 96.25 221 HIS A O 1
ATOM 1792 N N . TYR A 1 222 ? 1.254 -7.202 14.889 1.00 96.75 222 TYR A N 1
ATOM 1793 C CA . TYR A 1 222 ? 2.173 -8.231 14.406 1.00 96.75 222 TYR A CA 1
ATOM 1794 C C . TYR A 1 222 ? 2.655 -7.965 12.980 1.00 96.75 222 TYR A C 1
ATOM 1796 O O . TYR A 1 222 ? 3.856 -7.959 12.721 1.00 96.75 222 TYR A O 1
ATOM 1804 N N . VAL A 1 223 ? 1.735 -7.633 12.072 1.00 95.25 223 VAL A N 1
ATOM 1805 C CA . VAL A 1 223 ? 2.055 -7.311 10.675 1.00 95.25 223 VAL A CA 1
ATOM 1806 C C . VAL A 1 223 ? 3.042 -6.149 10.567 1.00 95.25 223 VAL A C 1
ATOM 1808 O O . VAL A 1 223 ? 3.981 -6.196 9.772 1.00 95.25 223 VAL A O 1
ATOM 1811 N N . TYR A 1 224 ? 2.856 -5.084 11.347 1.00 94.69 224 TYR A N 1
ATOM 1812 C CA . TYR A 1 224 ? 3.789 -3.961 11.335 1.00 94.69 224 TYR A CA 1
ATOM 1813 C C . TYR A 1 224 ? 5.142 -4.336 11.941 1.00 94.69 224 TYR A C 1
ATOM 1815 O O . TYR A 1 224 ? 6.146 -3.821 11.457 1.00 94.69 224 TYR A O 1
ATOM 1823 N N . GLY A 1 225 ? 5.178 -5.246 12.914 1.00 94.12 225 GLY A N 1
ATOM 1824 C CA . GLY A 1 225 ? 6.399 -5.826 13.481 1.00 94.12 225 GLY A CA 1
ATOM 1825 C C . GLY A 1 225 ? 7.038 -6.955 12.659 1.00 94.12 225 GLY A C 1
ATOM 1826 O O . GLY A 1 225 ? 7.932 -7.612 13.175 1.00 94.12 225 GLY A O 1
ATOM 1827 N N . ASP A 1 226 ? 6.594 -7.186 11.415 1.00 95.25 226 ASP A N 1
ATOM 1828 C CA . ASP A 1 226 ? 7.089 -8.238 10.505 1.00 95.25 226 ASP A CA 1
ATOM 1829 C C . ASP A 1 226 ? 6.791 -9.692 10.937 1.00 95.25 226 ASP A C 1
ATOM 1831 O O . ASP A 1 226 ? 7.299 -10.636 10.335 1.00 95.25 226 ASP A O 1
ATOM 1835 N N . ASP A 1 227 ? 5.892 -9.897 11.907 1.00 96.75 227 ASP A N 1
ATOM 1836 C CA . ASP A 1 227 ? 5.345 -11.214 12.257 1.00 96.75 227 ASP A CA 1
ATOM 1837 C C . ASP A 1 227 ? 4.055 -11.477 11.461 1.00 96.75 227 ASP A C 1
ATOM 1839 O O . ASP A 1 227 ? 2.921 -11.331 11.932 1.00 96.75 227 ASP A O 1
ATOM 1843 N N . PHE A 1 228 ? 4.229 -11.805 10.181 1.00 96.31 228 PHE A N 1
ATOM 1844 C CA . PHE A 1 228 ? 3.105 -12.003 9.262 1.00 96.31 228 PHE A CA 1
ATOM 1845 C C . PHE A 1 228 ? 2.267 -13.234 9.598 1.00 96.31 228 PHE A C 1
ATOM 1847 O O . PHE A 1 228 ? 1.074 -13.250 9.298 1.00 96.31 228 PHE A O 1
ATOM 1854 N N . GLU A 1 229 ? 2.860 -14.240 10.240 1.00 96.56 229 GLU A N 1
ATOM 1855 C CA . GLU A 1 229 ? 2.152 -15.468 10.582 1.00 96.56 229 GLU A CA 1
ATOM 1856 C C . GLU A 1 229 ? 1.188 -15.245 11.747 1.00 96.56 229 GLU A C 1
ATOM 1858 O O . GLU A 1 229 ? 0.005 -15.574 11.635 1.00 96.56 229 GLU A O 1
ATOM 1863 N N . ALA A 1 230 ? 1.626 -14.569 12.816 1.00 96.12 230 ALA A N 1
ATOM 1864 C CA . ALA A 1 230 ? 0.712 -14.148 13.876 1.00 96.12 230 ALA A CA 1
ATOM 1865 C C . ALA A 1 230 ? -0.386 -13.213 13.335 1.00 96.12 230 ALA A C 1
ATOM 1867 O O . ALA A 1 230 ? -1.564 -13.353 13.680 1.00 96.12 230 ALA A O 1
ATOM 1868 N N . GLY A 1 231 ? -0.026 -12.304 12.422 1.00 96.88 231 GLY A N 1
ATOM 1869 C CA . GLY A 1 231 ? -0.980 -11.465 11.697 1.00 96.88 231 GLY A CA 1
ATOM 1870 C C . GLY A 1 231 ? -2.058 -12.265 10.955 1.00 96.88 231 GLY A C 1
ATOM 1871 O O . GLY A 1 231 ? -3.249 -11.956 11.061 1.00 96.88 231 GLY A O 1
ATOM 1872 N N . ARG A 1 232 ? -1.651 -13.324 10.244 1.00 97.25 232 ARG A N 1
ATOM 1873 C CA . ARG A 1 232 ? -2.538 -14.231 9.500 1.00 97.25 232 ARG A CA 1
ATOM 1874 C C . ARG A 1 232 ? -3.492 -14.981 10.418 1.00 97.25 232 ARG A C 1
ATOM 1876 O O . ARG A 1 232 ? -4.678 -15.059 10.103 1.00 97.25 232 ARG A O 1
ATOM 1883 N N . ILE A 1 233 ? -3.017 -15.457 11.568 1.00 96.44 233 ILE A N 1
ATOM 1884 C CA . ILE A 1 233 ? -3.863 -16.134 12.562 1.00 96.44 233 ILE A CA 1
ATOM 1885 C C . ILE A 1 233 ? -5.007 -15.211 13.004 1.00 96.44 233 ILE A C 1
ATOM 1887 O O . ILE A 1 233 ? -6.171 -15.612 12.989 1.00 96.44 233 ILE A O 1
ATOM 1891 N N . HIS A 1 234 ? -4.717 -13.947 13.332 1.00 96.19 234 HIS A N 1
ATOM 1892 C CA . HIS A 1 234 ? -5.755 -12.986 13.726 1.00 96.19 234 HIS A CA 1
ATOM 1893 C C . HIS A 1 234 ? -6.764 -12.688 12.607 1.00 96.19 234 HIS A C 1
ATOM 1895 O O . HIS A 1 234 ? -7.962 -12.538 12.881 1.00 96.19 234 HIS A O 1
ATOM 1901 N N . LEU A 1 235 ? -6.314 -12.633 11.351 1.00 97.06 235 LEU A N 1
ATOM 1902 C CA . LEU A 1 235 ? -7.210 -12.499 10.203 1.00 97.06 235 LEU A CA 1
ATOM 1903 C C . LEU A 1 235 ? -8.110 -13.732 10.049 1.00 97.06 235 LEU A C 1
ATOM 1905 O O . LEU A 1 235 ? -9.324 -13.582 9.957 1.00 97.06 235 LEU A O 1
ATOM 1909 N N . GLN A 1 236 ? -7.546 -14.940 10.073 1.00 96.75 236 GLN A N 1
ATOM 1910 C CA . GLN A 1 236 ? -8.305 -16.188 9.938 1.00 96.75 236 GLN A CA 1
ATOM 1911 C C . GLN A 1 236 ? -9.355 -16.343 11.039 1.00 96.75 236 GLN A C 1
ATOM 1913 O O . GLN A 1 236 ? -10.497 -16.696 10.754 1.00 96.75 236 GLN A O 1
ATOM 1918 N N . VAL A 1 237 ? -9.010 -15.998 12.283 1.00 94.00 237 VAL A N 1
ATOM 1919 C CA . VAL A 1 237 ? -9.978 -15.965 13.388 1.00 94.00 237 VAL A CA 1
ATOM 1920 C C . VAL A 1 237 ? -11.086 -14.948 13.109 1.00 94.00 237 VAL A C 1
ATOM 1922 O O . VAL A 1 237 ? -12.257 -15.245 13.335 1.00 94.00 237 VAL A O 1
ATOM 1925 N N . SER A 1 238 ? -10.752 -13.770 12.577 1.00 94.94 238 SER A N 1
ATOM 1926 C CA . SER A 1 238 ? -11.753 -12.760 12.205 1.00 94.94 238 SER A CA 1
ATOM 1927 C C . SER A 1 238 ? -12.711 -13.272 11.126 1.00 94.94 238 SER A C 1
ATOM 1929 O O . SER A 1 238 ? -13.916 -13.069 11.247 1.00 94.94 238 SER A O 1
ATOM 1931 N N . LEU A 1 239 ? -12.207 -13.973 10.107 1.00 95.75 239 LEU A N 1
ATOM 1932 C CA . LEU A 1 239 ? -13.034 -14.572 9.054 1.00 95.75 239 LEU A CA 1
ATOM 1933 C C . LEU A 1 239 ? -13.931 -15.689 9.602 1.00 95.75 239 LEU A C 1
ATOM 1935 O O . LEU A 1 239 ? -15.134 -15.667 9.360 1.00 95.75 239 LEU A O 1
ATOM 1939 N N . ALA A 1 240 ? -13.400 -16.569 10.454 1.00 93.25 240 ALA A N 1
ATOM 1940 C CA . ALA A 1 240 ? -14.186 -17.617 11.108 1.00 93.25 240 ALA A CA 1
ATOM 1941 C C . ALA A 1 240 ? -15.314 -17.054 12.000 1.00 93.25 240 ALA A C 1
ATOM 1943 O O . ALA A 1 240 ? -16.379 -17.659 12.145 1.00 93.25 240 ALA A O 1
ATOM 1944 N N . LEU A 1 241 ? -15.112 -15.878 12.609 1.00 90.69 241 LEU A N 1
ATOM 1945 C CA . LEU A 1 241 ? -16.175 -15.174 13.334 1.00 90.69 241 LEU A CA 1
ATOM 1946 C C . LEU A 1 241 ? -17.259 -14.626 12.392 1.00 90.69 241 LEU A C 1
ATOM 1948 O O . LEU A 1 241 ? -18.425 -14.574 12.786 1.00 90.69 241 LEU A O 1
ATOM 1952 N N . LEU A 1 242 ? -16.892 -14.229 11.171 1.00 93.19 242 LEU A N 1
ATOM 1953 C CA . LEU A 1 242 ? -17.807 -13.671 10.171 1.00 93.19 242 LEU A CA 1
ATOM 1954 C C . LEU A 1 242 ? -18.628 -14.731 9.440 1.00 93.19 242 LEU A C 1
ATOM 1956 O O . LEU A 1 242 ? -19.743 -14.424 9.021 1.00 93.19 242 LEU A O 1
ATOM 1960 N N . ASP A 1 243 ? -18.148 -15.970 9.327 1.00 91.75 243 ASP A N 1
ATOM 1961 C CA . ASP A 1 243 ? -18.895 -17.068 8.689 1.00 91.75 243 ASP A CA 1
ATOM 1962 C C . ASP A 1 243 ? -20.310 -17.224 9.268 1.00 91.75 243 ASP A C 1
ATOM 1964 O O . ASP A 1 243 ? -21.271 -17.498 8.552 1.00 91.75 243 ASP A O 1
ATOM 1968 N N . GLN A 1 244 ? -20.471 -16.932 10.561 1.00 86.00 244 GLN A N 1
ATOM 1969 C CA . GLN A 1 244 ? -21.750 -17.004 11.272 1.00 86.00 244 GLN A CA 1
ATOM 1970 C C . GLN A 1 244 ? -22.785 -15.971 10.816 1.00 86.00 244 GLN A C 1
ATOM 1972 O O . GLN A 1 244 ? -23.976 -16.159 11.057 1.00 86.00 244 GLN A O 1
ATOM 1977 N N . ILE A 1 245 ? -22.349 -14.881 10.183 1.00 90.19 245 ILE A N 1
ATOM 1978 C CA . ILE A 1 245 ? -23.222 -13.814 9.683 1.00 90.19 245 ILE A CA 1
ATOM 1979 C C . ILE A 1 245 ? -23.274 -13.769 8.151 1.00 90.19 245 ILE A C 1
ATOM 1981 O O . ILE A 1 245 ? -23.757 -12.790 7.592 1.00 90.19 245 ILE A O 1
ATOM 1985 N N . GLY A 1 246 ? -22.808 -14.821 7.466 1.00 90.62 246 GLY A N 1
ATOM 1986 C CA . GLY A 1 246 ? -22.741 -14.874 6.000 1.00 90.62 246 GLY A CA 1
ATOM 1987 C C . GLY A 1 246 ? -21.417 -14.363 5.423 1.00 90.62 246 GLY A C 1
ATOM 1988 O O . GLY A 1 246 ? -21.382 -13.863 4.298 1.00 90.62 246 GLY A O 1
ATOM 1989 N N . GLY A 1 247 ? -20.333 -14.456 6.196 1.00 92.81 247 GLY A N 1
ATOM 1990 C CA . GLY A 1 247 ? -18.987 -14.068 5.785 1.00 92.81 247 GLY A CA 1
ATOM 1991 C C . GLY A 1 247 ? -18.792 -12.553 5.710 1.00 92.81 247 GLY A C 1
ATOM 1992 O O . GLY A 1 247 ? -19.545 -11.762 6.285 1.00 92.81 247 GLY A O 1
ATOM 1993 N N . ILE A 1 248 ? -17.764 -12.127 4.972 1.00 93.44 248 ILE A N 1
ATOM 1994 C CA . ILE A 1 248 ? -17.375 -10.712 4.862 1.00 93.44 248 ILE A CA 1
ATOM 1995 C C . ILE A 1 248 ? -18.486 -9.818 4.286 1.00 93.44 248 ILE A C 1
ATOM 1997 O O . ILE A 1 248 ? -18.591 -8.645 4.646 1.00 93.44 248 ILE A O 1
ATOM 2001 N N . ASN A 1 249 ? -19.351 -10.370 3.432 1.00 91.31 249 ASN A N 1
ATOM 2002 C CA . ASN A 1 249 ? -20.475 -9.655 2.821 1.00 91.31 249 ASN A CA 1
ATOM 2003 C C . ASN A 1 249 ? -21.665 -9.476 3.775 1.00 91.31 249 ASN A C 1
ATOM 2005 O O . ASN A 1 249 ? -22.476 -8.573 3.577 1.00 91.31 249 ASN A O 1
ATOM 2009 N N . GLY A 1 250 ? -21.749 -10.290 4.831 1.00 91.25 250 GLY A N 1
ATOM 2010 C CA . GLY A 1 250 ? -22.751 -10.151 5.888 1.00 91.25 250 GLY A CA 1
ATOM 2011 C C . GLY A 1 250 ? -22.504 -8.974 6.834 1.00 91.25 250 GLY A C 1
ATOM 2012 O O . GLY A 1 250 ? -23.408 -8.541 7.553 1.00 91.25 250 GLY A O 1
ATOM 2013 N N . LEU A 1 251 ? -21.288 -8.422 6.833 1.00 92.38 251 LEU A N 1
ATOM 2014 C CA . LEU A 1 251 ? -20.895 -7.342 7.726 1.00 92.38 251 LEU A CA 1
ATOM 2015 C C . LEU A 1 251 ? -21.438 -5.983 7.254 1.00 92.38 251 LEU A C 1
ATOM 2017 O O . LEU A 1 251 ? -21.012 -5.435 6.239 1.00 92.38 251 LEU A O 1
ATOM 2021 N N . LYS A 1 252 ? -22.350 -5.393 8.035 1.00 91.12 252 LYS A N 1
ATOM 2022 C CA . LYS A 1 252 ? -22.968 -4.089 7.720 1.00 91.12 252 LYS A CA 1
ATOM 2023 C C . LYS A 1 252 ? -22.022 -2.903 7.920 1.00 91.12 252 LYS A C 1
ATOM 2025 O O . LYS A 1 252 ? -22.167 -1.877 7.250 1.00 91.12 252 LYS A O 1
ATOM 2030 N N . ASP A 1 253 ? -21.072 -3.015 8.848 1.00 92.00 253 ASP A N 1
ATOM 2031 C CA . ASP A 1 253 ? -20.075 -1.973 9.081 1.00 92.00 253 ASP A CA 1
ATOM 2032 C C . ASP A 1 253 ? -19.030 -1.969 7.954 1.00 92.00 253 ASP A C 1
ATOM 2034 O O . ASP A 1 253 ? -18.049 -2.712 7.977 1.00 92.00 253 ASP A O 1
ATOM 2038 N N . ARG A 1 254 ? -19.237 -1.086 6.969 1.00 90.94 254 ARG A N 1
ATOM 2039 C CA . ARG A 1 254 ? -18.352 -0.940 5.801 1.00 90.94 254 ARG A CA 1
ATOM 2040 C C . ARG A 1 254 ? -16.914 -0.573 6.157 1.00 90.94 254 ARG A C 1
ATOM 2042 O O . ARG A 1 254 ? -15.999 -1.010 5.470 1.00 90.94 254 ARG A O 1
ATOM 2049 N N . HIS A 1 255 ? -16.704 0.204 7.219 1.00 92.00 255 HIS A N 1
ATOM 2050 C CA . HIS A 1 255 ? -15.355 0.561 7.655 1.00 92.00 255 HIS A CA 1
ATOM 2051 C C . HIS A 1 255 ? -14.604 -0.680 8.139 1.00 92.00 255 HIS A C 1
ATOM 2053 O O . HIS A 1 255 ? -13.440 -0.886 7.798 1.00 92.00 255 HIS A O 1
ATOM 2059 N N . LEU A 1 256 ? -15.266 -1.499 8.955 1.00 94.00 256 LEU A N 1
ATOM 2060 C CA . LEU A 1 256 ? -14.677 -2.727 9.466 1.00 94.00 256 LEU A CA 1
ATOM 2061 C C . LEU A 1 256 ? -14.471 -3.752 8.342 1.00 94.00 256 LEU A C 1
ATOM 2063 O O . LEU A 1 256 ? -13.397 -4.344 8.262 1.00 94.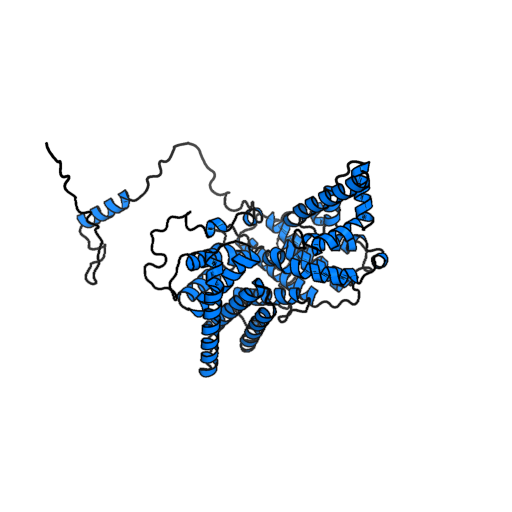00 256 LEU A O 1
ATOM 2067 N N . GLN A 1 257 ? -15.449 -3.885 7.441 1.00 94.94 257 GLN A N 1
ATOM 2068 C CA . GLN A 1 257 ? -15.363 -4.726 6.247 1.00 94.94 257 GLN A CA 1
ATOM 2069 C C . GLN A 1 257 ? -14.122 -4.388 5.414 1.00 94.94 257 GLN A C 1
ATOM 2071 O O . GLN A 1 257 ? -13.288 -5.252 5.159 1.00 94.94 257 GLN A O 1
ATOM 2076 N N . GLU A 1 258 ? -13.944 -3.120 5.047 1.00 93.62 258 GLU A N 1
ATOM 2077 C CA . GLU A 1 258 ? -12.798 -2.700 4.242 1.00 93.62 258 GLU A CA 1
ATOM 2078 C C . GLU A 1 258 ? -11.464 -2.885 4.969 1.00 93.62 258 GLU A C 1
ATOM 2080 O O . GLU A 1 258 ? -10.473 -3.229 4.332 1.00 93.62 258 GLU A O 1
ATOM 2085 N N . LYS A 1 259 ? -11.419 -2.728 6.298 1.00 94.00 259 LYS A N 1
ATOM 2086 C CA . LYS A 1 259 ? -10.201 -3.016 7.070 1.00 94.00 259 LYS A CA 1
ATOM 2087 C C . LYS A 1 259 ? -9.800 -4.485 7.027 1.00 94.00 259 LYS A C 1
ATOM 2089 O O . LYS A 1 259 ? -8.609 -4.769 6.918 1.00 94.00 259 LYS A O 1
ATOM 2094 N N . ILE A 1 260 ? -10.765 -5.399 7.100 1.00 96.50 260 ILE A N 1
ATOM 2095 C CA . ILE A 1 260 ? -10.507 -6.840 6.973 1.00 96.50 260 ILE A CA 1
ATOM 2096 C C . ILE A 1 260 ? -9.968 -7.143 5.577 1.00 96.50 260 ILE A C 1
ATOM 2098 O O . ILE A 1 260 ? -8.913 -7.758 5.455 1.00 96.50 260 ILE A O 1
ATOM 2102 N N . LEU A 1 261 ? -10.624 -6.619 4.540 1.00 96.44 261 LEU A N 1
ATOM 2103 C CA . LEU A 1 261 ? -10.194 -6.784 3.151 1.00 96.44 261 LEU A CA 1
ATOM 2104 C C . LEU A 1 261 ? -8.790 -6.205 2.900 1.00 96.44 261 LEU A C 1
ATOM 2106 O O . LEU A 1 261 ? -7.979 -6.816 2.214 1.00 96.44 261 LEU A O 1
ATOM 2110 N N . MET A 1 262 ? -8.461 -5.043 3.478 1.00 95.12 262 MET A N 1
ATOM 2111 C CA . MET A 1 262 ? -7.110 -4.474 3.395 1.00 95.12 262 MET A CA 1
ATOM 2112 C C . MET A 1 262 ? -6.067 -5.336 4.113 1.00 95.12 262 MET A C 1
ATOM 2114 O O . MET A 1 262 ? -4.940 -5.438 3.629 1.00 95.12 262 MET A O 1
ATOM 2118 N N . SER A 1 263 ? -6.423 -5.930 5.256 1.00 95.81 263 SER A N 1
ATOM 2119 C CA . SER A 1 263 ? -5.544 -6.831 6.008 1.00 95.81 263 SER A CA 1
ATOM 2120 C C . SER A 1 263 ? -5.247 -8.109 5.227 1.00 95.81 263 SER A C 1
ATOM 2122 O O . SER A 1 263 ? -4.092 -8.517 5.143 1.00 95.81 263 SER A O 1
ATOM 2124 N N . ASP A 1 264 ? -6.278 -8.713 4.639 1.00 97.50 264 ASP A N 1
ATOM 2125 C CA . ASP A 1 264 ? -6.157 -9.884 3.769 1.00 97.50 264 ASP A CA 1
ATOM 2126 C C . ASP A 1 264 ? -5.279 -9.583 2.556 1.00 97.50 264 ASP A C 1
ATOM 2128 O O . ASP A 1 264 ? -4.269 -10.243 2.331 1.00 97.50 264 ASP A O 1
ATOM 2132 N N . LEU A 1 265 ? -5.571 -8.489 1.851 1.00 96.88 265 LEU A N 1
ATOM 2133 C CA . LEU A 1 265 ? -4.796 -8.074 0.688 1.00 96.88 265 LEU A CA 1
ATOM 2134 C C . LEU A 1 265 ? -3.324 -7.793 1.018 1.00 96.88 265 LEU A C 1
ATOM 2136 O O . LEU A 1 265 ? -2.444 -8.108 0.219 1.00 96.88 265 LEU A O 1
ATOM 2140 N N . PHE A 1 266 ? -3.040 -7.204 2.183 1.00 96.06 266 PHE A N 1
ATOM 2141 C CA . PHE A 1 266 ? -1.666 -6.999 2.634 1.00 96.06 266 PHE A CA 1
ATOM 2142 C C . PHE A 1 266 ? -0.927 -8.335 2.778 1.00 96.06 266 PHE A C 1
ATOM 2144 O O . PHE A 1 266 ? 0.161 -8.482 2.223 1.00 96.06 266 PHE A O 1
ATOM 2151 N N . LEU A 1 267 ? -1.509 -9.297 3.501 1.00 97.25 267 LEU A N 1
ATOM 2152 C CA . LEU A 1 267 ? -0.888 -10.604 3.738 1.00 97.25 267 LEU A CA 1
ATOM 2153 C C . LEU A 1 267 ? -0.739 -11.392 2.431 1.00 97.25 267 LEU A C 1
ATOM 2155 O O . LEU A 1 267 ? 0.324 -11.940 2.155 1.00 97.25 267 LEU A O 1
ATOM 2159 N N . ALA A 1 268 ? -1.751 -11.336 1.568 1.00 97.75 268 ALA A N 1
ATOM 2160 C CA . ALA A 1 268 ? -1.724 -11.928 0.238 1.00 97.75 268 ALA A CA 1
ATOM 2161 C C . ALA A 1 268 ? -0.572 -11.367 -0.626 1.00 97.75 268 ALA A C 1
ATOM 2163 O O . ALA A 1 268 ? 0.144 -12.127 -1.279 1.00 97.75 268 ALA A O 1
ATOM 2164 N N . CYS A 1 269 ? -0.298 -10.055 -0.559 1.00 97.44 269 CYS A N 1
ATOM 2165 C CA . CYS A 1 269 ? 0.878 -9.447 -1.200 1.00 97.44 269 CYS A CA 1
ATOM 2166 C C . CYS A 1 269 ? 2.204 -9.916 -0.574 1.00 97.44 269 CYS A C 1
ATOM 2168 O O . CYS A 1 269 ? 3.187 -10.118 -1.288 1.00 97.44 269 CYS A O 1
ATOM 2170 N N . VAL A 1 270 ? 2.250 -10.081 0.754 1.00 94.94 270 VAL A N 1
ATOM 2171 C CA . VAL A 1 270 ? 3.438 -10.588 1.461 1.00 94.94 270 VAL A CA 1
ATOM 2172 C C . VAL A 1 270 ? 3.761 -12.019 1.057 1.00 94.94 270 VAL A C 1
ATOM 2174 O O . VAL A 1 270 ? 4.937 -12.365 1.000 1.00 94.94 270 VAL A O 1
ATOM 2177 N N . ASP A 1 271 ? 2.779 -12.840 0.707 1.00 95.50 271 ASP A N 1
ATOM 2178 C CA . ASP A 1 271 ? 3.041 -14.208 0.256 1.00 95.50 271 ASP A CA 1
ATOM 2179 C C . ASP A 1 271 ? 3.123 -14.345 -1.261 1.00 95.50 271 ASP A C 1
ATOM 2181 O O . ASP A 1 271 ? 3.755 -15.284 -1.741 1.00 95.50 271 ASP A O 1
ATOM 2185 N N . MET A 1 272 ? 2.569 -13.386 -2.009 1.00 96.38 272 MET A N 1
ATOM 2186 C CA . MET A 1 272 ? 2.236 -13.515 -3.433 1.00 96.38 272 MET A CA 1
ATOM 2187 C C . MET A 1 272 ? 1.241 -14.653 -3.691 1.00 96.38 272 MET A C 1
ATOM 2189 O O . MET A 1 272 ? 1.439 -15.470 -4.590 1.00 96.38 272 MET A O 1
ATOM 2193 N N . GLN A 1 273 ? 0.183 -14.704 -2.880 1.00 96.50 273 GLN A N 1
ATOM 2194 C CA . GLN A 1 273 ? -0.894 -15.696 -2.954 1.00 96.50 273 GLN A CA 1
ATOM 2195 C C . GLN A 1 273 ? -2.254 -15.015 -3.160 1.00 96.50 273 GLN A C 1
ATOM 2197 O O . GLN A 1 273 ? -2.372 -13.824 -2.867 1.00 96.50 273 GLN A O 1
ATOM 2202 N N . PRO A 1 274 ? -3.281 -15.743 -3.637 1.00 97.62 274 PRO A N 1
ATOM 2203 C CA . PRO A 1 274 ? -4.644 -15.226 -3.704 1.00 97.62 274 PRO A CA 1
ATOM 2204 C C . PRO A 1 274 ? -5.169 -14.778 -2.331 1.00 97.62 274 PRO A C 1
ATOM 2206 O O . PRO A 1 274 ? -4.801 -15.333 -1.293 1.00 97.62 274 PRO A O 1
ATOM 2209 N N . CYS A 1 275 ? -6.048 -13.775 -2.330 1.00 97.62 275 CYS A N 1
ATOM 2210 C CA . CYS A 1 275 ? -6.731 -13.300 -1.125 1.00 97.62 275 CYS A CA 1
ATOM 2211 C C . CYS A 1 275 ? -7.725 -14.339 -0.590 1.00 97.62 275 CYS A C 1
ATOM 2213 O O . CYS A 1 275 ? -8.398 -15.014 -1.367 1.00 97.62 275 CYS A O 1
ATOM 2215 N N . LEU A 1 276 ? -7.884 -14.411 0.734 1.00 96.31 276 LEU A N 1
ATOM 2216 C CA . LEU A 1 276 ? -8.864 -15.296 1.373 1.00 96.31 276 LEU A CA 1
ATOM 2217 C C . LEU A 1 276 ? -10.310 -14.843 1.126 1.00 96.31 276 LEU A C 1
ATOM 2219 O O . LEU A 1 276 ? -11.212 -15.670 1.039 1.00 96.31 276 LEU A O 1
ATOM 2223 N N . CYS A 1 277 ? -10.537 -13.533 1.026 1.00 94.75 277 CYS A N 1
ATOM 2224 C CA . CYS A 1 277 ? -11.861 -12.929 0.868 1.00 94.75 277 CYS A CA 1
ATOM 2225 C C . CYS A 1 277 ? -12.293 -12.761 -0.596 1.00 94.75 277 CYS A C 1
ATOM 2227 O O . CYS A 1 277 ? -13.323 -12.132 -0.830 1.00 94.75 277 CYS A O 1
ATOM 2229 N N . GLY A 1 278 ? -11.499 -13.236 -1.562 1.00 94.25 278 GLY A N 1
ATOM 2230 C CA . GLY A 1 278 ? -11.772 -13.047 -2.986 1.00 94.25 278 GLY A CA 1
ATOM 2231 C C . GLY A 1 278 ? -11.703 -11.582 -3.434 1.00 94.25 278 GLY A C 1
ATOM 2232 O O . GLY A 1 278 ? -10.896 -10.786 -2.936 1.00 94.25 278 GLY A O 1
ATOM 2233 N N . TRP A 1 279 ? -12.532 -11.230 -4.416 1.00 95.19 279 TRP A N 1
ATOM 2234 C CA . TRP A 1 279 ? -12.571 -9.905 -5.053 1.00 95.19 279 TRP A CA 1
ATOM 2235 C C . TRP A 1 279 ? -13.990 -9.443 -5.432 1.00 95.19 279 TRP A C 1
ATOM 2237 O O . TRP A 1 279 ? -14.159 -8.433 -6.107 1.00 95.19 279 TRP A O 1
ATOM 2247 N N . GLU A 1 280 ? -15.031 -10.112 -4.935 1.00 92.69 280 GLU A N 1
ATOM 2248 C CA . GLU A 1 280 ? -16.450 -9.864 -5.239 1.00 92.69 280 GLU A CA 1
ATOM 2249 C C . GLU A 1 280 ? -16.966 -8.509 -4.722 1.00 92.69 280 GLU A C 1
ATOM 2251 O O . GLU A 1 280 ? -18.058 -8.068 -5.074 1.00 92.69 280 GLU A O 1
ATOM 2256 N N . TYR A 1 281 ? -16.177 -7.823 -3.893 1.00 92.38 281 TYR A N 1
ATOM 2257 C CA . TYR A 1 281 ? -16.437 -6.461 -3.419 1.00 92.38 281 TYR A CA 1
ATOM 2258 C C . TYR A 1 281 ? -16.048 -5.370 -4.435 1.00 92.38 281 TYR A C 1
ATOM 2260 O O . TYR A 1 281 ? -16.100 -4.177 -4.106 1.00 92.38 281 TYR A O 1
ATOM 2268 N N . ASP A 1 282 ? -15.632 -5.759 -5.643 1.00 95.94 282 ASP A N 1
ATOM 2269 C CA . ASP A 1 282 ? -15.310 -4.854 -6.741 1.00 95.94 282 ASP A CA 1
ATOM 2270 C C . ASP A 1 282 ? -16.496 -3.920 -7.055 1.00 95.94 282 ASP A C 1
ATOM 2272 O O . ASP A 1 282 ? -17.591 -4.387 -7.380 1.00 95.94 282 ASP A O 1
ATOM 2276 N N . PRO A 1 283 ? -16.323 -2.587 -6.967 1.00 95.94 283 PRO A N 1
ATOM 2277 C CA . PRO A 1 283 ? -17.399 -1.649 -7.267 1.00 95.94 283 PRO A CA 1
ATOM 2278 C C . PRO A 1 283 ? -17.682 -1.506 -8.775 1.00 95.94 283 PRO A C 1
ATOM 2280 O O . PRO A 1 283 ? -18.591 -0.759 -9.141 1.00 95.94 283 PRO A O 1
ATOM 2283 N N . GLY A 1 284 ? -16.914 -2.179 -9.638 1.00 96.56 284 GLY A N 1
ATOM 2284 C CA . GLY A 1 284 ? -17.056 -2.134 -11.090 1.00 96.56 284 GLY A CA 1
ATOM 2285 C C . GLY A 1 284 ? -16.332 -0.948 -11.749 1.00 96.56 284 GLY A C 1
ATOM 2286 O O . GLY A 1 284 ? -15.601 -0.210 -11.078 1.00 96.56 284 GLY A O 1
ATOM 2287 N N . PRO A 1 285 ? -16.519 -0.758 -13.069 1.00 96.69 285 PRO A N 1
ATOM 2288 C CA . PRO A 1 285 ? -15.820 0.261 -13.860 1.00 96.69 285 PRO A CA 1
ATOM 2289 C C . PRO A 1 285 ? -16.222 1.694 -13.482 1.00 96.69 285 PRO A C 1
ATOM 2291 O O . PRO A 1 285 ? -17.241 1.923 -12.819 1.00 96.69 285 PRO A O 1
ATOM 2294 N N . ALA A 1 286 ? -15.457 2.687 -13.948 1.00 94.50 286 ALA A N 1
ATOM 2295 C CA . ALA A 1 286 ? -15.677 4.093 -13.593 1.00 94.50 286 ALA A CA 1
ATOM 2296 C C . ALA A 1 286 ? -17.042 4.625 -14.066 1.00 94.50 286 ALA A C 1
ATOM 2298 O O . ALA A 1 286 ? -17.586 5.565 -13.479 1.00 94.50 286 ALA A O 1
ATOM 2299 N N . SER A 1 287 ? -17.646 3.997 -15.079 1.00 94.06 287 SER A N 1
ATOM 2300 C CA . SER A 1 287 ? -18.985 4.336 -15.579 1.00 94.06 287 SER A CA 1
ATOM 2301 C C . SER A 1 287 ? -20.079 4.243 -14.504 1.00 94.06 287 SER A C 1
ATOM 2303 O O . SER A 1 287 ? -21.041 5.016 -14.544 1.00 94.06 287 SER A O 1
ATOM 2305 N N . VAL A 1 288 ? -19.908 3.394 -13.480 1.00 94.88 288 VAL A N 1
ATOM 2306 C CA . VAL A 1 288 ? -20.829 3.279 -12.331 1.00 94.88 288 VAL A CA 1
ATOM 2307 C C . VAL A 1 288 ? -20.911 4.586 -11.540 1.00 94.88 288 VAL A C 1
ATOM 2309 O O . VAL A 1 288 ? -21.964 4.917 -10.989 1.00 94.88 288 VAL A O 1
ATOM 2312 N N . LEU A 1 289 ? -19.832 5.375 -11.521 1.00 92.25 289 LEU A N 1
ATOM 2313 C CA . LEU A 1 289 ? -19.820 6.668 -10.845 1.00 92.25 289 LEU A CA 1
ATOM 2314 C C . LEU A 1 289 ? -20.709 7.697 -11.544 1.00 92.25 289 LEU A C 1
ATOM 2316 O O . LEU A 1 289 ? -21.155 8.636 -10.883 1.00 92.25 289 LEU A O 1
ATOM 2320 N N . LYS A 1 290 ? -20.990 7.533 -12.845 1.00 92.62 290 LYS A N 1
ATOM 2321 C CA . LYS A 1 290 ? -21.742 8.494 -13.673 1.00 92.62 290 LYS A CA 1
ATOM 2322 C C . LYS A 1 290 ? -21.158 9.911 -13.594 1.00 92.62 290 LYS A C 1
ATOM 2324 O O . LYS A 1 290 ? -21.899 10.883 -13.431 1.00 92.62 290 LYS A O 1
ATOM 2329 N N . LEU A 1 291 ? -19.826 10.012 -13.614 1.00 86.88 291 LEU A N 1
ATOM 2330 C CA . LEU A 1 291 ? -19.126 11.297 -13.610 1.00 86.88 291 LEU A CA 1
ATOM 2331 C C . LEU A 1 291 ? -19.386 12.013 -14.935 1.00 86.88 291 LEU A C 1
ATOM 2333 O O . LEU A 1 291 ? -19.232 11.432 -16.003 1.00 86.88 291 LEU A O 1
ATOM 2337 N N . GLN A 1 292 ? -19.809 13.266 -14.851 1.00 83.88 292 GLN A N 1
ATOM 2338 C CA . GLN A 1 292 ? -19.997 14.135 -16.005 1.00 83.88 292 GLN A CA 1
ATOM 2339 C C . GLN A 1 292 ? -18.640 14.664 -16.479 1.00 83.88 292 GLN A C 1
ATOM 2341 O O . GLN A 1 292 ? -17.762 14.928 -15.658 1.00 83.88 292 GLN A O 1
ATOM 2346 N N . ASP A 1 293 ? -18.486 14.945 -17.772 1.00 77.25 293 ASP A N 1
ATOM 2347 C CA . ASP A 1 293 ? -17.223 15.483 -18.305 1.00 77.25 293 ASP A CA 1
ATOM 2348 C C . ASP A 1 293 ? -16.811 16.802 -17.641 1.00 77.25 293 ASP A C 1
ATOM 2350 O O . ASP A 1 293 ? -15.634 17.056 -17.417 1.00 77.25 293 ASP A O 1
ATOM 2354 N N . ARG A 1 294 ? -17.784 17.620 -17.224 1.00 77.62 294 ARG A N 1
ATOM 2355 C CA . ARG A 1 294 ? -17.536 18.853 -16.457 1.00 77.62 294 ARG A CA 1
ATOM 2356 C C . ARG A 1 294 ? -17.040 18.619 -15.025 1.00 77.62 294 ARG A C 1
ATOM 2358 O O . ARG A 1 294 ? -16.482 19.532 -14.426 1.00 77.62 294 ARG A O 1
ATOM 2365 N N . GLU A 1 295 ? -17.306 17.446 -14.444 1.00 77.25 295 GLU A N 1
ATOM 2366 C CA . GLU A 1 295 ? -16.871 17.100 -13.084 1.00 77.25 295 GLU A CA 1
ATOM 2367 C C . GLU A 1 295 ? -15.380 16.752 -13.060 1.00 77.25 295 GLU A C 1
ATOM 2369 O O . GLU A 1 295 ? -14.697 17.004 -12.072 1.00 77.25 295 GLU A O 1
ATOM 2374 N N . LEU A 1 296 ? -14.845 16.212 -14.150 1.00 75.62 296 LEU A N 1
ATOM 2375 C CA . LEU A 1 296 ? -13.460 15.782 -14.223 1.00 75.62 296 LEU A CA 1
ATOM 2376 C C . LEU A 1 296 ? -12.703 16.603 -15.266 1.00 75.62 296 LEU A C 1
ATOM 2378 O O . LEU A 1 296 ? -13.009 16.529 -16.453 1.00 75.62 296 LEU A O 1
ATOM 2382 N N . ARG A 1 297 ? -11.648 17.317 -14.854 1.00 76.06 297 ARG A N 1
ATOM 2383 C CA . ARG A 1 297 ? -10.793 18.044 -15.808 1.00 76.06 297 ARG A CA 1
ATOM 2384 C C . ARG A 1 297 ? -10.256 17.110 -16.896 1.00 76.06 297 ARG A C 1
ATOM 2386 O O . ARG A 1 297 ? -10.062 15.919 -16.645 1.00 76.06 297 ARG A O 1
ATOM 2393 N N . GLN A 1 298 ? -10.029 17.663 -18.087 1.00 77.81 298 GLN A N 1
ATOM 2394 C CA . GLN A 1 298 ? -9.378 16.943 -19.180 1.00 77.81 298 GLN A CA 1
ATOM 2395 C C . GLN A 1 298 ? -7.984 16.474 -18.747 1.00 77.81 298 GLN A C 1
ATOM 2397 O O . GLN A 1 298 ? -7.323 17.124 -17.926 1.00 77.81 298 GLN A O 1
ATOM 2402 N N . LEU A 1 299 ? -7.584 15.315 -19.264 1.00 77.62 299 LEU A N 1
ATOM 2403 C CA . LEU A 1 299 ? -6.229 14.807 -19.107 1.00 77.62 299 LEU A CA 1
ATOM 2404 C C . LEU A 1 299 ? -5.268 15.719 -19.878 1.00 77.62 299 LEU A C 1
ATOM 2406 O O . LEU A 1 299 ? -5.654 16.354 -20.859 1.00 77.62 299 LEU A O 1
ATOM 2410 N N . SER A 1 300 ? -4.028 15.839 -19.405 1.00 79.69 300 SER A N 1
ATOM 2411 C CA . SER A 1 300 ? -2.982 16.372 -20.277 1.00 79.69 300 SER A CA 1
ATOM 2412 C C . SER A 1 300 ? -2.645 15.320 -21.333 1.00 79.69 300 SER A C 1
ATOM 2414 O O . SER A 1 300 ? -2.832 14.128 -21.093 1.00 79.69 300 SER A O 1
ATOM 2416 N N . ALA A 1 301 ? -2.079 15.746 -22.464 1.00 79.44 301 ALA A N 1
ATOM 2417 C CA . ALA A 1 301 ? -1.558 14.819 -23.472 1.00 79.44 301 ALA A CA 1
ATOM 2418 C C . ALA A 1 301 ? -0.570 13.798 -22.863 1.00 79.44 301 ALA A C 1
ATOM 2420 O O . ALA A 1 301 ? -0.549 12.637 -23.253 1.00 79.44 301 ALA A O 1
ATOM 2421 N N . GLU A 1 302 ? 0.200 14.211 -21.850 1.00 75.88 302 GLU A N 1
ATOM 2422 C CA . GLU A 1 302 ? 1.095 13.323 -21.098 1.00 75.88 302 GLU A CA 1
ATOM 2423 C C . GLU A 1 302 ? 0.343 12.245 -20.304 1.00 75.88 302 GLU A C 1
ATOM 2425 O O . GLU A 1 302 ? 0.777 11.098 -20.264 1.00 75.88 302 GLU A O 1
ATOM 2430 N N . ASP A 1 303 ? -0.783 12.590 -19.670 1.00 80.94 303 ASP A N 1
ATOM 2431 C CA . ASP A 1 303 ? -1.563 11.619 -18.900 1.00 80.94 303 ASP A CA 1
ATOM 2432 C C . ASP A 1 303 ? -2.277 10.616 -19.834 1.00 80.94 303 ASP A C 1
ATOM 2434 O O . ASP A 1 303 ? -2.473 9.461 -19.454 1.00 80.94 303 ASP A O 1
ATOM 2438 N N . GLU A 1 304 ? -2.641 11.031 -21.054 1.00 83.12 304 GLU A N 1
ATOM 2439 C CA . GLU A 1 304 ? -3.235 10.162 -22.086 1.00 83.12 304 GLU A CA 1
ATOM 2440 C C . GLU A 1 304 ? -2.243 9.131 -22.645 1.00 83.12 304 GLU A C 1
ATOM 2442 O O . GLU A 1 304 ? -2.655 8.055 -23.070 1.00 83.12 304 GLU A O 1
ATOM 2447 N N . PHE A 1 305 ? -0.940 9.424 -22.600 1.00 85.44 305 PHE A N 1
ATOM 2448 C CA . PHE A 1 305 ? 0.111 8.527 -23.090 1.00 85.44 305 PHE A CA 1
ATOM 2449 C C . PHE A 1 305 ? 0.423 7.355 -22.138 1.00 85.44 305 PHE A C 1
ATOM 2451 O O . PHE A 1 305 ? 1.132 6.415 -22.511 1.00 85.44 305 PHE A O 1
ATOM 2458 N N . MET A 1 306 ? -0.116 7.386 -20.916 1.00 90.50 306 MET A N 1
ATOM 2459 C CA . MET A 1 306 ? 0.144 6.387 -19.882 1.00 90.50 306 MET A CA 1
ATOM 2460 C C . MET A 1 306 ? -0.238 4.970 -20.319 1.00 90.50 306 MET A C 1
ATOM 2462 O O . MET A 1 306 ? -1.371 4.706 -20.712 1.00 90.50 306 MET A O 1
ATOM 2466 N N . GLY A 1 307 ? 0.704 4.037 -20.182 1.00 88.94 307 GLY A N 1
ATOM 2467 C CA . GLY A 1 307 ? 0.516 2.624 -20.506 1.00 88.94 307 GLY A CA 1
ATOM 2468 C C . GLY A 1 307 ? 0.618 2.284 -21.994 1.00 88.94 307 GLY A C 1
ATOM 2469 O O . GLY A 1 307 ? 0.566 1.103 -22.340 1.00 88.94 307 GLY A O 1
ATOM 2470 N N . SER A 1 308 ? 0.825 3.268 -22.873 1.00 91.75 308 SER A N 1
ATOM 2471 C CA . SER A 1 308 ? 0.988 3.051 -24.318 1.00 91.75 308 SER A CA 1
ATOM 2472 C C . SER A 1 308 ? 2.139 2.097 -24.662 1.00 91.75 308 SER A C 1
ATOM 2474 O O . SER A 1 308 ? 2.018 1.303 -25.590 1.00 91.75 308 SER A O 1
ATOM 2476 N N . ALA A 1 309 ? 3.228 2.091 -23.889 1.00 90.62 309 ALA A N 1
ATOM 2477 C CA . ALA A 1 309 ? 4.361 1.187 -24.090 1.00 90.62 309 ALA A CA 1
ATOM 2478 C C . ALA A 1 309 ? 4.064 -0.272 -23.689 1.00 90.62 309 ALA A C 1
ATOM 2480 O O . ALA A 1 309 ? 4.764 -1.178 -24.151 1.00 90.62 309 ALA A O 1
ATOM 2481 N N . LEU A 1 310 ? 3.048 -0.500 -22.843 1.00 89.69 310 LEU A N 1
ATOM 2482 C CA . LEU A 1 310 ? 2.555 -1.835 -22.482 1.00 89.69 310 LEU A CA 1
ATOM 2483 C C . LEU A 1 310 ? 1.495 -2.317 -23.476 1.00 89.69 310 LEU A C 1
ATOM 2485 O O . LEU A 1 310 ? 1.577 -3.446 -23.943 1.00 89.69 310 LEU A O 1
ATOM 2489 N N . LEU A 1 311 ? 0.530 -1.456 -23.811 1.00 88.69 311 LEU A N 1
ATOM 2490 C CA . LEU A 1 311 ? -0.647 -1.817 -24.611 1.00 88.69 311 LEU A CA 1
ATOM 2491 C C . LEU A 1 311 ? -0.423 -1.683 -26.128 1.00 88.69 311 LEU A C 1
ATOM 2493 O O . LEU A 1 311 ? -1.083 -2.343 -26.920 1.00 88.69 311 LEU A O 1
ATOM 2497 N N . GLY A 1 312 ? 0.525 -0.850 -26.561 1.00 78.25 312 GLY A N 1
ATOM 2498 C CA . GLY A 1 312 ? 0.773 -0.553 -27.977 1.00 78.25 312 GLY A CA 1
ATOM 2499 C C . GLY A 1 312 ? 1.547 -1.628 -28.746 1.00 78.25 312 GLY A C 1
ATOM 2500 O O . GLY A 1 312 ? 1.752 -1.472 -29.947 1.00 78.25 312 GLY A O 1
ATOM 2501 N N . LYS A 1 313 ? 1.993 -2.708 -28.088 1.00 65.94 313 LYS A N 1
ATOM 2502 C CA . LYS A 1 313 ? 2.776 -3.790 -28.719 1.00 65.94 313 LYS A CA 1
ATOM 2503 C C . LYS A 1 313 ? 1.930 -4.873 -29.414 1.00 65.94 313 LYS A C 1
ATOM 2505 O O . LYS A 1 313 ? 2.510 -5.799 -29.974 1.00 65.94 313 LYS A O 1
ATOM 2510 N N . GLY A 1 314 ? 0.604 -4.714 -29.452 1.00 59.31 314 GLY A N 1
ATOM 2511 C CA . GLY A 1 314 ? -0.337 -5.650 -30.080 1.00 59.31 314 GLY A CA 1
ATOM 2512 C C . GLY A 1 314 ? -0.733 -6.820 -29.171 1.00 59.31 314 GLY A C 1
ATOM 2513 O O . GLY A 1 314 ? -0.062 -7.097 -28.176 1.00 59.31 314 GLY A O 1
ATOM 2514 N N . ASP A 1 315 ? -1.820 -7.504 -29.539 1.00 60.84 315 ASP A N 1
ATOM 2515 C CA . ASP A 1 315 ? -2.482 -8.553 -28.740 1.00 60.84 315 ASP A CA 1
ATOM 2516 C C . ASP A 1 315 ? -1.614 -9.813 -28.504 1.00 60.84 315 ASP A C 1
ATOM 2518 O O . ASP A 1 315 ? -1.926 -10.631 -27.644 1.00 60.84 315 ASP A O 1
ATOM 2522 N N . ASP A 1 316 ? -0.499 -9.973 -29.228 1.00 68.19 316 ASP A N 1
ATOM 2523 C CA . ASP A 1 316 ? 0.320 -11.197 -29.203 1.00 68.19 316 ASP A CA 1
ATOM 2524 C C . ASP A 1 316 ? 1.357 -11.252 -28.060 1.00 68.19 316 ASP A C 1
ATOM 2526 O O . ASP A 1 316 ? 1.975 -12.296 -27.838 1.00 68.19 316 ASP A O 1
ATOM 2530 N N . VAL A 1 317 ? 1.596 -10.148 -27.338 1.00 83.00 317 VAL A N 1
ATOM 2531 C CA . VAL A 1 317 ? 2.675 -10.071 -26.326 1.00 83.00 317 VAL A CA 1
ATOM 2532 C C . VAL A 1 317 ? 2.166 -10.261 -24.896 1.00 83.00 317 VAL A C 1
ATOM 2534 O O . VAL A 1 317 ? 2.866 -10.852 -24.070 1.00 83.00 317 VAL A O 1
ATOM 2537 N N . LEU A 1 318 ? 0.973 -9.754 -24.579 1.00 90.19 318 LEU A N 1
ATOM 2538 C CA . LEU A 1 318 ? 0.403 -9.804 -23.234 1.00 90.19 318 LEU A CA 1
ATOM 2539 C C . LEU A 1 318 ? -0.778 -10.777 -23.185 1.00 90.19 318 LEU A C 1
ATOM 2541 O O . LEU A 1 318 ? -1.664 -10.696 -24.029 1.00 90.19 318 LEU A O 1
ATOM 2545 N N . PRO A 1 319 ? -0.860 -11.654 -22.169 1.00 93.44 319 PRO A N 1
ATOM 2546 C CA . PRO A 1 319 ? -2.076 -12.417 -21.923 1.00 93.44 319 PRO A CA 1
ATOM 2547 C C . PRO A 1 319 ? -3.277 -11.477 -21.743 1.00 93.44 319 PRO A C 1
ATOM 2549 O O . PRO A 1 319 ? -3.186 -10.518 -20.971 1.00 93.44 319 PRO A O 1
ATOM 2552 N N . ALA A 1 320 ? -4.398 -11.784 -22.402 1.00 93.69 320 ALA A N 1
ATOM 2553 C CA . ALA A 1 320 ? -5.594 -10.934 -22.423 1.00 93.69 320 ALA A CA 1
ATOM 2554 C C . ALA A 1 320 ? -6.070 -10.528 -21.015 1.00 93.69 320 ALA A C 1
ATOM 2556 O O . ALA A 1 320 ? -6.346 -9.357 -20.767 1.00 93.69 320 ALA A O 1
ATOM 2557 N N . ASP A 1 321 ? -6.066 -11.463 -20.060 1.00 95.69 321 ASP A N 1
ATOM 2558 C CA . ASP A 1 321 ? -6.470 -11.191 -18.674 1.00 95.69 321 ASP A CA 1
ATOM 2559 C C . ASP A 1 321 ? -5.550 -10.169 -17.979 1.00 95.69 321 ASP A C 1
ATOM 2561 O O . ASP A 1 321 ? -6.004 -9.332 -17.196 1.00 95.69 321 ASP A O 1
ATOM 2565 N N . LEU A 1 322 ? -4.240 -10.212 -18.257 1.00 96.25 322 LEU A N 1
ATOM 2566 C CA . LEU A 1 322 ? -3.282 -9.255 -17.699 1.00 96.25 322 LEU A CA 1
ATOM 2567 C C . LEU A 1 322 ? -3.426 -7.884 -18.366 1.00 96.25 322 LEU A C 1
ATOM 2569 O O . LEU A 1 322 ? -3.357 -6.865 -17.677 1.00 96.25 322 LEU A O 1
ATOM 2573 N N . GLN A 1 323 ? -3.648 -7.861 -19.680 1.00 95.56 323 GLN A N 1
ATOM 2574 C CA . GLN A 1 323 ? -3.922 -6.641 -20.433 1.00 95.56 323 GLN A CA 1
ATOM 2575 C C . GLN A 1 323 ? -5.175 -5.935 -19.898 1.00 95.56 323 GLN A C 1
ATOM 2577 O O . GLN A 1 323 ? -5.100 -4.761 -19.534 1.00 95.56 323 GLN A O 1
ATOM 2582 N N . GLU A 1 324 ? -6.281 -6.666 -19.732 1.00 96.06 324 GLU A N 1
ATOM 2583 C CA . GLU A 1 324 ? -7.540 -6.143 -19.186 1.00 96.06 324 GLU A CA 1
ATOM 2584 C C . GLU A 1 324 ? -7.330 -5.525 -17.792 1.00 96.06 324 GLU A C 1
ATOM 2586 O O . GLU A 1 324 ? -7.872 -4.464 -17.467 1.00 96.06 324 GLU A O 1
ATOM 2591 N N . LEU A 1 325 ? -6.527 -6.168 -16.938 1.00 97.75 325 LEU A N 1
ATOM 2592 C CA . LEU A 1 325 ? -6.214 -5.653 -15.602 1.00 97.75 325 LEU A CA 1
ATOM 2593 C C . LEU A 1 325 ? -5.341 -4.392 -15.647 1.00 97.75 325 LEU A C 1
ATOM 2595 O O . LEU A 1 325 ? -5.556 -3.483 -14.843 1.00 97.75 325 LEU A O 1
ATOM 2599 N N . ILE A 1 326 ? -4.381 -4.306 -16.572 1.00 96.81 326 ILE A N 1
ATOM 2600 C CA . ILE A 1 326 ? -3.547 -3.110 -16.769 1.00 96.81 326 ILE A CA 1
ATOM 2601 C C . ILE A 1 326 ? -4.400 -1.937 -17.265 1.00 96.81 326 ILE A C 1
ATOM 2603 O O . ILE A 1 326 ? -4.293 -0.839 -16.718 1.00 96.81 326 ILE A O 1
ATOM 2607 N N . GLU A 1 327 ? -5.295 -2.162 -18.225 1.00 96.31 327 GLU A N 1
ATOM 2608 C CA . GLU A 1 327 ? -6.242 -1.149 -18.711 1.00 96.31 327 GLU A CA 1
ATOM 2609 C C . GLU A 1 327 ? -7.122 -0.611 -17.574 1.00 96.31 327 GLU A C 1
ATOM 2611 O O . GLU A 1 327 ? -7.279 0.601 -17.410 1.00 96.31 327 GLU A O 1
ATOM 2616 N N . GLN A 1 328 ? -7.618 -1.496 -16.706 1.00 97.50 328 GLN A N 1
ATOM 2617 C CA . GLN A 1 328 ? -8.392 -1.099 -15.526 1.00 97.50 328 GLN A CA 1
ATOM 2618 C C . GLN A 1 328 ? -7.554 -0.337 -14.485 1.00 97.50 328 GLN A C 1
ATOM 2620 O O . GLN A 1 328 ? -8.084 0.548 -13.808 1.00 97.50 328 GLN A O 1
ATOM 2625 N N . ILE A 1 329 ? -6.254 -0.637 -14.354 1.00 97.75 329 ILE A N 1
ATOM 2626 C CA . ILE A 1 329 ? -5.312 0.135 -13.522 1.00 97.75 329 ILE A CA 1
ATOM 2627 C C . ILE A 1 329 ? -5.086 1.544 -14.091 1.00 97.75 329 ILE A C 1
ATOM 2629 O O . ILE A 1 329 ? -4.943 2.508 -13.331 1.00 97.75 329 ILE A O 1
ATOM 2633 N N . ILE A 1 330 ? -5.068 1.688 -15.413 1.00 96.12 330 ILE A N 1
ATOM 2634 C CA . ILE A 1 330 ? -4.950 2.994 -16.065 1.00 96.12 330 ILE A CA 1
ATOM 2635 C C . ILE A 1 330 ? -6.240 3.797 -15.850 1.00 96.12 330 ILE A C 1
ATOM 2637 O O . ILE A 1 330 ? -6.165 4.933 -15.379 1.00 96.12 330 ILE A O 1
ATOM 2641 N N . GLU A 1 331 ? -7.417 3.190 -16.063 1.00 95.12 331 GLU A N 1
ATOM 2642 C CA . GLU A 1 331 ? -8.731 3.822 -15.842 1.00 95.12 331 GLU A CA 1
ATOM 2643 C C . GLU A 1 331 ? -8.830 4.429 -14.433 1.00 95.12 331 GLU A C 1
ATOM 2645 O O . GLU A 1 331 ? -9.115 5.620 -14.259 1.00 95.12 331 GLU A O 1
ATOM 2650 N N . ILE A 1 332 ? -8.557 3.624 -13.404 1.00 95.50 332 ILE A N 1
ATOM 2651 C CA . ILE A 1 332 ? -8.651 4.068 -12.010 1.00 95.50 332 ILE A CA 1
ATOM 2652 C C . ILE A 1 332 ? -7.665 5.198 -11.697 1.00 95.50 332 ILE A C 1
ATOM 2654 O O . ILE A 1 332 ? -7.999 6.142 -10.970 1.00 95.50 332 ILE A O 1
ATOM 2658 N N . TYR A 1 333 ? -6.456 5.134 -12.250 1.00 94.00 333 TYR A N 1
ATOM 2659 C CA . TYR A 1 333 ? -5.437 6.138 -12.002 1.00 94.00 333 TYR A CA 1
ATOM 2660 C C . TYR A 1 333 ? -5.732 7.454 -12.736 1.00 94.00 333 TYR A C 1
ATOM 2662 O O . TYR A 1 333 ? -5.555 8.529 -12.156 1.00 94.00 333 TYR A O 1
ATOM 2670 N N . HIS A 1 334 ? -6.288 7.399 -13.948 1.00 92.38 334 HIS A N 1
ATOM 2671 C CA . HIS A 1 334 ? -6.820 8.574 -14.640 1.00 92.38 334 HIS A CA 1
ATOM 2672 C C . HIS A 1 334 ? -7.931 9.241 -13.833 1.00 92.38 334 HIS A C 1
ATOM 2674 O O . HIS A 1 334 ? -7.893 10.456 -13.631 1.00 92.38 334 HIS A O 1
ATOM 2680 N N . VAL A 1 335 ? -8.883 8.468 -13.299 1.00 92.12 335 VAL A N 1
ATOM 2681 C CA . VAL A 1 335 ? -9.924 9.010 -12.408 1.00 92.12 335 VAL A CA 1
ATOM 2682 C C . VAL A 1 335 ? -9.289 9.688 -11.192 1.00 92.12 335 VAL A C 1
ATOM 2684 O O . VAL A 1 335 ? -9.684 10.803 -10.845 1.00 92.12 335 VAL A O 1
ATOM 2687 N N . LYS A 1 336 ? -8.265 9.080 -10.580 1.00 90.75 336 LYS A N 1
ATOM 2688 C CA . LYS A 1 336 ? -7.529 9.664 -9.448 1.00 90.75 336 LYS A CA 1
ATOM 2689 C C . LYS A 1 336 ? -6.866 10.999 -9.802 1.00 90.75 336 LYS A C 1
ATOM 2691 O O . LYS A 1 336 ? -7.050 11.970 -9.066 1.00 90.75 336 LYS A O 1
ATOM 2696 N N . ILE A 1 337 ? -6.117 11.081 -10.902 1.00 87.94 337 ILE A N 1
ATOM 2697 C CA . ILE A 1 337 ? -5.452 12.329 -11.318 1.00 87.94 337 ILE A CA 1
ATOM 2698 C C . ILE A 1 337 ? -6.485 13.416 -11.625 1.00 87.94 337 ILE A C 1
ATOM 2700 O O . ILE A 1 337 ? -6.356 14.553 -11.161 1.00 87.94 337 ILE A O 1
ATOM 2704 N N . ARG A 1 338 ? -7.538 13.078 -12.377 1.00 87.25 338 ARG A N 1
ATOM 2705 C CA . ARG A 1 338 ? -8.596 14.035 -12.729 1.00 87.25 338 ARG A CA 1
ATOM 2706 C C . ARG A 1 338 ? -9.325 14.528 -11.483 1.00 87.25 338 ARG A C 1
ATOM 2708 O O . ARG A 1 338 ? -9.591 15.725 -11.381 1.00 87.25 338 ARG A O 1
ATOM 2715 N N . LEU A 1 339 ? -9.574 13.646 -10.510 1.00 86.19 339 LEU A N 1
ATOM 2716 C CA . LEU A 1 339 ? -10.153 13.994 -9.213 1.00 86.19 339 LEU A CA 1
ATOM 2717 C C . LEU A 1 339 ? -9.278 15.004 -8.459 1.00 86.19 339 LEU A C 1
ATOM 2719 O O . LEU A 1 339 ? -9.800 16.015 -7.990 1.00 86.19 339 LEU A O 1
ATOM 2723 N N . GLN A 1 340 ? -7.960 14.783 -8.391 1.00 82.38 340 GLN A N 1
ATOM 2724 C CA . GLN A 1 340 ? -7.019 15.691 -7.715 1.00 82.38 340 GLN A CA 1
ATOM 2725 C C . GLN A 1 340 ? -7.031 17.110 -8.298 1.00 82.38 340 GLN A C 1
ATOM 2727 O O . GLN A 1 340 ? -6.795 18.079 -7.575 1.00 82.38 340 GLN A O 1
ATOM 2732 N N . ARG A 1 341 ? -7.320 17.239 -9.598 1.00 82.25 341 ARG A N 1
ATOM 2733 C CA . ARG A 1 341 ? -7.393 18.522 -10.308 1.00 82.25 341 ARG A CA 1
ATOM 2734 C C . ARG A 1 341 ? -8.822 19.078 -10.399 1.00 82.25 341 ARG A C 1
ATOM 2736 O O . ARG A 1 341 ? -8.999 20.180 -10.908 1.00 82.25 341 ARG A O 1
ATOM 2743 N N . SER A 1 342 ? -9.836 18.337 -9.962 1.00 80.25 342 SER A N 1
ATOM 2744 C CA . SER A 1 342 ? -11.247 18.698 -10.137 1.00 80.25 342 SER A CA 1
ATOM 2745 C C . SER A 1 342 ? -11.736 19.763 -9.150 1.00 80.25 342 SER A C 1
ATOM 2747 O O . SER A 1 342 ? -11.114 20.029 -8.125 1.00 80.25 342 SER A O 1
ATOM 2749 N N . THR A 1 343 ? -12.888 20.361 -9.456 1.00 81.44 343 THR A N 1
ATOM 2750 C CA . THR A 1 343 ? -13.609 21.303 -8.581 1.00 81.44 343 THR A CA 1
ATOM 2751 C C . THR A 1 343 ? -14.941 20.718 -8.100 1.00 81.44 343 THR A C 1
ATOM 2753 O O . THR A 1 343 ? -15.907 21.452 -7.894 1.00 81.44 343 THR A O 1
ATOM 2756 N N . ILE A 1 344 ? -15.037 19.389 -7.984 1.00 84.62 344 ILE A N 1
ATOM 2757 C CA . ILE A 1 344 ? -16.280 18.725 -7.571 1.00 84.62 344 ILE A CA 1
ATOM 2758 C C . ILE A 1 344 ? -16.589 18.954 -6.092 1.00 84.62 344 ILE A C 1
ATOM 2760 O O . ILE A 1 344 ? -15.722 19.305 -5.292 1.00 84.62 344 ILE A O 1
ATOM 2764 N N . SER A 1 345 ? -17.846 18.713 -5.714 1.00 86.12 345 SER A N 1
ATOM 2765 C CA . SER A 1 345 ? -18.261 18.809 -4.317 1.00 86.12 345 SER A CA 1
ATOM 2766 C C . SER A 1 345 ? -17.521 17.794 -3.442 1.00 86.12 345 SER A C 1
ATOM 2768 O O . SER A 1 345 ? -17.193 16.687 -3.869 1.00 86.12 345 SER A O 1
ATOM 2770 N N . CYS A 1 346 ? -17.308 18.146 -2.175 1.00 83.75 346 CYS A N 1
ATOM 2771 C CA . CYS A 1 346 ? -16.616 17.282 -1.221 1.00 83.75 346 CYS A CA 1
ATOM 2772 C C . CYS A 1 346 ? -17.282 15.899 -1.078 1.00 83.75 346 CYS A C 1
ATOM 2774 O O . CYS A 1 346 ? -16.599 14.879 -1.094 1.00 83.75 346 CYS A O 1
ATOM 2776 N N . THR A 1 347 ? -18.617 15.844 -1.027 1.00 85.69 347 THR A N 1
ATOM 2777 C CA . THR A 1 347 ? -19.369 14.580 -0.987 1.00 85.69 347 THR A CA 1
ATOM 2778 C C . THR A 1 347 ? -19.091 13.713 -2.212 1.00 85.69 347 THR A C 1
ATOM 2780 O O . THR A 1 347 ? -18.913 12.504 -2.081 1.00 85.69 347 THR A O 1
ATOM 2783 N N . ARG A 1 348 ? -19.020 14.324 -3.399 1.00 88.19 348 ARG A N 1
ATOM 2784 C CA . ARG A 1 348 ? -18.725 13.612 -4.642 1.00 88.19 348 ARG A CA 1
ATOM 2785 C C . ARG A 1 348 ? -17.284 13.112 -4.671 1.00 88.19 348 ARG A C 1
ATOM 2787 O O . ARG A 1 348 ? -17.054 11.964 -5.028 1.00 88.19 348 ARG A O 1
ATOM 2794 N N . ALA A 1 349 ? -16.336 13.931 -4.218 1.00 87.19 349 ALA A N 1
ATOM 2795 C CA . ALA A 1 349 ? -14.937 13.535 -4.083 1.00 87.19 349 ALA A CA 1
ATOM 2796 C C . ALA A 1 349 ? -14.744 12.361 -3.120 1.00 87.19 349 ALA A C 1
ATOM 2798 O O . ALA A 1 349 ? -13.962 11.464 -3.419 1.00 87.19 349 ALA A O 1
ATOM 2799 N N . LEU A 1 350 ? -15.489 12.324 -2.011 1.00 87.75 350 LEU A N 1
ATOM 2800 C CA . LEU A 1 350 ? -15.473 11.192 -1.083 1.00 87.75 350 LEU A CA 1
ATOM 2801 C C . LEU A 1 350 ? -15.982 9.908 -1.745 1.00 87.75 350 LEU A C 1
ATOM 2803 O O . LEU A 1 350 ? -15.305 8.888 -1.679 1.00 87.75 350 LEU A O 1
ATOM 2807 N N . GLN A 1 351 ? -17.117 9.966 -2.448 1.00 89.81 351 GLN A N 1
ATOM 2808 C CA . GLN A 1 351 ? -17.646 8.808 -3.182 1.00 89.81 351 GLN A CA 1
ATOM 2809 C C . GLN A 1 351 ? -16.651 8.282 -4.226 1.00 89.81 351 GLN A C 1
ATOM 2811 O O . GLN A 1 351 ? -16.409 7.078 -4.299 1.00 89.81 351 GLN A O 1
ATOM 2816 N N . THR A 1 352 ? -16.038 9.177 -5.006 1.00 91.19 352 THR A N 1
ATOM 2817 C CA . THR A 1 352 ? -15.022 8.800 -5.998 1.00 91.19 352 THR A CA 1
ATOM 2818 C C . THR A 1 352 ? -13.770 8.227 -5.326 1.00 91.19 352 THR A C 1
ATOM 2820 O O . THR A 1 352 ? -13.254 7.209 -5.775 1.00 91.19 352 THR A O 1
ATOM 2823 N N . GLY A 1 353 ? -13.302 8.815 -4.221 1.00 90.50 353 GLY A N 1
ATOM 2824 C CA . GLY A 1 353 ? -12.154 8.317 -3.452 1.00 90.50 353 GLY A CA 1
ATOM 2825 C C . GLY A 1 353 ? -12.379 6.924 -2.850 1.00 90.50 353 GLY A C 1
ATOM 2826 O O . GLY A 1 353 ? -11.476 6.081 -2.870 1.00 90.50 353 GLY A O 1
ATOM 2827 N N . GLN A 1 354 ? -13.598 6.643 -2.380 1.00 90.94 354 GLN A N 1
ATOM 2828 C CA . GLN A 1 354 ? -14.003 5.308 -1.931 1.00 90.94 354 GLN A CA 1
ATOM 2829 C C . GLN A 1 354 ? -14.009 4.301 -3.081 1.00 90.94 354 GLN A C 1
ATOM 2831 O O . GLN A 1 354 ? -13.489 3.195 -2.926 1.00 90.94 354 GLN A O 1
ATOM 2836 N N . TRP A 1 355 ? -14.556 4.686 -4.239 1.00 95.00 355 TRP A N 1
ATOM 2837 C CA . TRP A 1 355 ? -14.527 3.847 -5.435 1.00 95.00 355 TRP A CA 1
ATOM 2838 C C . TRP A 1 355 ? -13.090 3.531 -5.856 1.00 95.00 355 TRP A C 1
ATOM 2840 O O . TRP A 1 355 ? -12.769 2.356 -5.995 1.00 95.00 355 TRP A O 1
ATOM 2850 N N . ILE A 1 356 ? -12.201 4.533 -5.929 1.00 94.56 356 ILE A N 1
ATOM 2851 C CA . ILE A 1 356 ? -10.767 4.329 -6.211 1.00 94.56 356 ILE A CA 1
ATOM 2852 C C . ILE A 1 356 ? -10.168 3.345 -5.197 1.00 94.56 356 ILE A C 1
ATOM 2854 O O . ILE A 1 356 ? -9.461 2.409 -5.550 1.00 94.56 356 ILE A O 1
ATOM 2858 N N . THR A 1 357 ? -10.453 3.507 -3.909 1.00 93.00 357 THR A N 1
ATOM 2859 C CA . THR A 1 357 ? -9.861 2.631 -2.889 1.00 93.00 357 THR A CA 1
ATOM 2860 C C . THR A 1 357 ? -10.311 1.177 -3.056 1.00 93.00 357 THR A C 1
ATOM 2862 O O . THR A 1 357 ? -9.467 0.279 -3.095 1.00 93.00 357 THR A O 1
ATOM 2865 N N . ARG A 1 358 ? -11.616 0.940 -3.223 1.00 94.56 358 ARG A N 1
ATOM 2866 C CA . ARG A 1 358 ? -12.180 -0.409 -3.391 1.00 94.56 358 ARG A CA 1
ATOM 2867 C C . ARG A 1 358 ? -11.772 -1.052 -4.710 1.00 94.56 358 ARG A C 1
ATOM 2869 O O . ARG A 1 358 ? -11.342 -2.201 -4.713 1.00 94.56 358 ARG A O 1
ATOM 2876 N N . ARG A 1 359 ? -11.844 -0.304 -5.811 1.00 96.94 359 ARG A N 1
ATOM 2877 C CA . ARG A 1 359 ? -11.440 -0.773 -7.138 1.00 96.94 359 ARG A CA 1
ATOM 2878 C C . ARG A 1 359 ? -9.960 -1.150 -7.154 1.00 96.94 359 ARG A C 1
ATOM 2880 O O . ARG A 1 359 ? -9.611 -2.226 -7.617 1.00 96.94 359 ARG A O 1
ATOM 2887 N N . ASN A 1 360 ? -9.098 -0.338 -6.538 1.00 96.38 360 ASN A N 1
ATOM 2888 C CA . ASN A 1 360 ? -7.675 -0.651 -6.403 1.00 96.38 360 ASN A CA 1
ATOM 2889 C C . ASN A 1 360 ? -7.418 -1.913 -5.556 1.00 96.38 360 ASN A C 1
ATOM 2891 O O . ASN A 1 360 ? -6.445 -2.631 -5.770 1.00 96.38 360 ASN A O 1
ATOM 2895 N N . MET A 1 361 ? -8.238 -2.173 -4.535 1.00 96.19 361 MET A N 1
ATOM 2896 C CA . MET A 1 361 ? -8.147 -3.414 -3.759 1.00 96.19 361 MET A CA 1
ATOM 2897 C C . MET A 1 361 ? -8.553 -4.630 -4.595 1.00 96.19 361 MET A C 1
ATOM 2899 O O . MET A 1 361 ? -7.787 -5.587 -4.658 1.00 96.19 361 MET A O 1
ATOM 2903 N N . ALA A 1 362 ? -9.689 -4.552 -5.291 1.00 97.88 362 ALA A N 1
ATOM 2904 C CA . ALA A 1 362 ? -10.190 -5.636 -6.131 1.00 97.88 362 ALA A CA 1
ATOM 2905 C C . ALA A 1 362 ? -9.232 -5.975 -7.285 1.00 97.88 362 ALA A C 1
ATOM 2907 O O . ALA A 1 362 ? -8.930 -7.144 -7.503 1.00 97.88 362 ALA A O 1
ATOM 2908 N N . LEU A 1 363 ? -8.671 -4.970 -7.970 1.00 98.19 363 LEU A N 1
ATOM 2909 C CA . LEU A 1 363 ? -7.699 -5.192 -9.050 1.00 98.19 363 LEU A CA 1
ATOM 2910 C C . LEU A 1 363 ? -6.424 -5.884 -8.556 1.00 98.19 363 LEU A C 1
ATOM 2912 O O . LEU A 1 363 ? -5.918 -6.785 -9.219 1.00 98.19 363 LEU A O 1
ATOM 2916 N N . ARG A 1 364 ? -5.919 -5.519 -7.371 1.00 97.94 364 ARG A N 1
ATOM 2917 C CA . ARG A 1 364 ? -4.771 -6.214 -6.768 1.00 97.94 364 ARG A CA 1
ATOM 2918 C C . ARG A 1 364 ? -5.115 -7.649 -6.375 1.00 97.94 364 ARG A C 1
ATOM 2920 O O . ARG A 1 364 ? -4.296 -8.529 -6.603 1.00 97.94 364 ARG A O 1
ATOM 2927 N N . ALA A 1 365 ? -6.306 -7.893 -5.831 1.00 98.38 365 ALA A N 1
ATOM 2928 C CA . ALA A 1 365 ? -6.767 -9.245 -5.523 1.00 98.38 365 ALA A CA 1
ATOM 2929 C C . ALA A 1 365 ? -6.881 -10.110 -6.794 1.00 98.38 365 ALA A C 1
ATOM 2931 O O . ALA A 1 365 ? -6.372 -11.227 -6.807 1.00 98.38 365 ALA A O 1
ATOM 2932 N N . ARG A 1 366 ? -7.432 -9.568 -7.891 1.00 98.44 366 ARG A N 1
ATOM 2933 C CA . ARG A 1 366 ? -7.465 -10.237 -9.207 1.00 98.44 366 ARG A CA 1
ATOM 2934 C C . ARG A 1 366 ? -6.062 -10.509 -9.757 1.00 98.44 366 ARG A C 1
ATOM 2936 O O . ARG A 1 366 ? -5.800 -11.605 -10.233 1.00 98.44 366 ARG A O 1
ATOM 2943 N N . LEU A 1 367 ? -5.135 -9.553 -9.647 1.00 98.56 367 LEU A N 1
ATOM 2944 C CA . LEU A 1 367 ? -3.734 -9.760 -10.041 1.00 98.56 367 LEU A CA 1
ATOM 2945 C C . LEU A 1 367 ? -3.032 -10.833 -9.198 1.00 98.56 367 LEU A C 1
ATOM 2947 O O . LEU A 1 367 ? -2.172 -11.535 -9.716 1.00 98.56 367 LEU A O 1
ATOM 2951 N N . LEU A 1 368 ? -3.362 -10.965 -7.914 1.00 98.38 368 LEU A N 1
ATOM 2952 C CA . LEU A 1 368 ? -2.809 -12.019 -7.058 1.00 98.38 368 LEU A CA 1
ATOM 2953 C C . LEU A 1 368 ? -3.358 -13.405 -7.423 1.00 98.38 368 LEU A C 1
ATOM 2955 O O . LEU A 1 368 ? -2.610 -14.383 -7.367 1.00 98.38 368 LEU A O 1
ATOM 2959 N N . ASP A 1 369 ? -4.627 -13.471 -7.823 1.00 98.00 369 ASP A N 1
ATOM 2960 C CA . ASP A 1 369 ? -5.317 -14.697 -8.240 1.00 98.00 369 ASP A CA 1
ATOM 2961 C C . ASP A 1 369 ? -4.944 -15.156 -9.666 1.00 98.00 369 ASP A C 1
ATOM 2963 O O . ASP A 1 369 ? -4.974 -16.347 -9.976 1.00 98.00 369 ASP A O 1
ATOM 2967 N N . LEU A 1 370 ? -4.517 -14.225 -10.528 1.00 97.88 370 LEU A N 1
ATOM 2968 C CA . LEU A 1 370 ? -4.151 -14.501 -11.918 1.00 97.88 370 LEU A CA 1
ATOM 2969 C C . LEU A 1 370 ? -2.973 -15.483 -12.025 1.00 97.88 370 LEU A C 1
ATOM 2971 O O . LEU A 1 370 ? -1.862 -15.180 -11.581 1.00 97.88 370 LEU A O 1
ATOM 2975 N N . LYS A 1 371 ? -3.181 -16.628 -12.681 1.00 96.50 371 LYS A N 1
ATOM 2976 C CA . LYS A 1 371 ? -2.140 -17.637 -12.928 1.00 96.50 371 LYS A CA 1
ATOM 2977 C C . LYS A 1 371 ? -1.479 -17.412 -14.284 1.00 96.50 371 LYS A C 1
ATOM 2979 O O . LYS A 1 371 ? -2.165 -17.259 -15.285 1.00 96.50 371 LYS A O 1
ATOM 2984 N N . LEU A 1 372 ? -0.149 -17.387 -14.294 1.00 95.81 372 LEU A N 1
ATOM 2985 C CA . LEU A 1 372 ? 0.672 -17.140 -15.478 1.00 95.81 372 LEU A CA 1
ATOM 2986 C C . LEU A 1 372 ? 1.808 -18.159 -15.503 1.00 95.81 372 LEU A C 1
ATOM 2988 O O . LEU A 1 372 ? 2.496 -18.311 -14.491 1.00 95.81 372 LEU A O 1
ATOM 2992 N N . ASP A 1 373 ? 2.003 -18.809 -16.647 1.00 94.44 373 ASP A N 1
ATOM 2993 C CA . ASP A 1 373 ? 3.058 -19.814 -16.836 1.00 94.44 373 ASP A CA 1
ATOM 2994 C C . ASP A 1 373 ? 4.407 -19.186 -17.234 1.00 94.44 373 ASP A C 1
ATOM 2996 O O . ASP A 1 373 ? 5.462 -19.778 -17.020 1.00 94.44 373 ASP A O 1
ATOM 3000 N N . ASP A 1 374 ? 4.385 -17.972 -17.794 1.00 95.25 374 ASP A N 1
ATOM 3001 C CA . ASP A 1 374 ? 5.579 -17.224 -18.193 1.00 95.25 374 ASP A CA 1
ATOM 3002 C C . ASP A 1 374 ? 6.102 -16.359 -17.032 1.00 95.25 374 ASP A C 1
ATOM 3004 O O . ASP A 1 374 ? 5.416 -15.446 -16.558 1.00 95.25 374 ASP A O 1
ATOM 3008 N N . ASP A 1 375 ? 7.345 -16.604 -16.609 1.00 96.94 375 ASP A N 1
ATOM 3009 C CA . ASP A 1 375 ? 8.026 -15.854 -15.548 1.00 96.94 375 ASP A CA 1
ATOM 3010 C C . ASP A 1 375 ? 8.140 -14.345 -15.859 1.00 96.94 375 ASP A C 1
ATOM 3012 O O . ASP A 1 375 ? 8.082 -13.521 -14.941 1.00 96.94 375 ASP A O 1
ATOM 3016 N N . ARG A 1 376 ? 8.219 -13.942 -17.137 1.00 96.88 376 ARG A N 1
ATOM 3017 C CA . ARG A 1 376 ? 8.214 -12.524 -17.554 1.00 96.88 376 ARG A CA 1
ATOM 3018 C C . ARG A 1 376 ? 6.871 -11.874 -17.251 1.00 96.88 376 ARG A C 1
ATOM 3020 O O . ARG A 1 376 ? 6.815 -10.781 -16.684 1.00 96.88 376 ARG A O 1
ATOM 3027 N N . MET A 1 377 ? 5.784 -12.575 -17.567 1.00 96.69 377 MET A N 1
ATOM 3028 C CA . MET A 1 377 ? 4.424 -12.120 -17.272 1.00 96.69 377 MET A CA 1
ATOM 3029 C C . MET A 1 377 ? 4.161 -12.143 -15.769 1.00 96.69 377 MET A C 1
ATOM 3031 O O . MET A 1 377 ? 3.500 -11.253 -15.237 1.00 96.69 377 MET A O 1
ATOM 3035 N N . HIS A 1 378 ? 4.747 -13.101 -15.052 1.00 97.06 378 HIS A N 1
ATOM 3036 C CA . HIS A 1 378 ? 4.713 -13.137 -13.598 1.00 97.06 378 HIS A CA 1
ATOM 3037 C C . HIS A 1 378 ? 5.423 -11.928 -12.967 1.00 97.06 378 HIS A C 1
ATOM 3039 O O . HIS A 1 378 ? 4.888 -11.321 -12.035 1.00 97.06 378 HIS A O 1
ATOM 3045 N N . ALA A 1 379 ? 6.591 -11.536 -13.487 1.00 98.31 379 ALA A N 1
ATOM 3046 C CA . ALA A 1 379 ? 7.292 -10.323 -13.070 1.00 98.31 379 ALA A CA 1
ATOM 3047 C C . ALA A 1 379 ? 6.466 -9.061 -13.378 1.00 98.31 379 ALA A C 1
ATOM 3049 O O . ALA A 1 379 ? 6.339 -8.188 -12.516 1.00 98.31 379 ALA A O 1
ATOM 3050 N N . LEU A 1 380 ? 5.833 -9.001 -14.557 1.00 97.75 380 LEU A N 1
ATOM 3051 C CA . LEU A 1 380 ? 4.933 -7.910 -14.936 1.00 97.75 380 LEU A CA 1
ATOM 3052 C C . LEU A 1 380 ? 3.719 -7.808 -13.988 1.00 97.75 380 LEU A C 1
ATOM 3054 O O . LEU A 1 380 ? 3.395 -6.738 -13.476 1.00 97.75 380 LEU A O 1
ATOM 3058 N N . ARG A 1 381 ? 3.089 -8.941 -13.668 1.00 98.19 381 ARG A N 1
ATOM 3059 C CA . ARG A 1 381 ? 1.991 -9.040 -12.695 1.00 98.19 381 ARG A CA 1
ATOM 3060 C C . ARG A 1 381 ? 2.403 -8.518 -11.315 1.00 98.19 381 ARG A C 1
ATOM 3062 O O . ARG A 1 381 ? 1.681 -7.715 -10.723 1.00 98.19 381 ARG A O 1
ATOM 3069 N N . ILE A 1 382 ? 3.571 -8.935 -10.811 1.00 98.56 382 ILE A N 1
ATOM 3070 C CA . ILE A 1 382 ? 4.116 -8.459 -9.528 1.00 98.56 382 ILE A CA 1
ATOM 3071 C C . ILE A 1 382 ? 4.311 -6.943 -9.558 1.00 98.56 382 ILE A C 1
ATOM 3073 O O . ILE A 1 382 ? 3.882 -6.247 -8.633 1.00 98.56 382 ILE A O 1
ATOM 3077 N N . VAL A 1 383 ? 4.942 -6.421 -10.611 1.00 98.38 383 VAL A N 1
ATOM 3078 C CA . VAL A 1 383 ? 5.265 -4.998 -10.670 1.00 98.38 383 VAL A CA 1
ATOM 3079 C C . VAL A 1 383 ? 4.013 -4.127 -10.800 1.00 98.38 383 VAL A C 1
ATOM 3081 O O . VAL A 1 383 ? 3.972 -3.048 -10.212 1.00 98.38 383 VAL A O 1
ATOM 3084 N N . SER A 1 384 ? 2.953 -4.604 -11.460 1.00 98.38 384 SER A N 1
ATOM 3085 C CA . SER A 1 384 ? 1.662 -3.905 -11.507 1.00 98.38 384 SER A CA 1
ATOM 3086 C C . SER A 1 384 ? 1.020 -3.793 -10.117 1.00 98.38 384 SER A C 1
ATOM 3088 O O . SER A 1 384 ? 0.516 -2.730 -9.739 1.00 98.38 384 SER A O 1
ATOM 3090 N N . ILE A 1 385 ? 1.109 -4.841 -9.286 1.00 98.50 385 ILE A N 1
ATOM 3091 C CA . ILE A 1 385 ? 0.687 -4.772 -7.874 1.00 98.50 385 ILE A CA 1
ATOM 3092 C C . ILE A 1 385 ? 1.566 -3.774 -7.102 1.00 98.50 385 ILE A C 1
ATOM 3094 O O . ILE A 1 385 ? 1.056 -2.936 -6.355 1.00 98.50 385 ILE A O 1
ATOM 3098 N N . MET A 1 386 ? 2.887 -3.820 -7.287 1.00 98.44 386 MET A N 1
ATOM 3099 C CA . MET A 1 386 ? 3.808 -2.899 -6.613 1.00 98.44 386 MET A CA 1
ATOM 3100 C C . MET A 1 386 ? 3.538 -1.441 -6.997 1.00 98.44 386 MET A C 1
ATOM 3102 O O . MET A 1 386 ? 3.503 -0.571 -6.126 1.00 98.44 386 MET A O 1
ATOM 3106 N N . TRP A 1 387 ? 3.280 -1.162 -8.274 1.00 97.88 387 TRP A N 1
ATOM 3107 C CA . TRP A 1 387 ? 2.994 0.186 -8.748 1.00 97.88 387 TRP A CA 1
ATOM 3108 C C . TRP A 1 387 ? 1.681 0.732 -8.182 1.00 97.88 387 TRP A C 1
ATOM 3110 O O . TRP A 1 387 ? 1.641 1.867 -7.706 1.00 97.88 387 TRP A O 1
ATOM 3120 N N . THR A 1 388 ? 0.617 -0.075 -8.145 1.00 97.00 388 THR A N 1
ATOM 3121 C CA . THR A 1 388 ? -0.658 0.343 -7.533 1.00 97.00 388 THR A CA 1
ATOM 3122 C C . THR A 1 388 ? -0.525 0.609 -6.028 1.00 97.00 388 THR A C 1
ATOM 3124 O O . THR A 1 388 ? -1.147 1.534 -5.497 1.00 97.00 388 THR A O 1
ATOM 3127 N N . LEU A 1 389 ? 0.330 -0.140 -5.323 1.00 95.12 389 LEU A N 1
ATOM 3128 C CA . LEU A 1 389 ? 0.691 0.149 -3.932 1.00 95.12 389 LEU A CA 1
ATOM 3129 C C . LEU A 1 389 ? 1.466 1.470 -3.816 1.00 95.12 389 LEU A C 1
ATOM 3131 O O . LEU A 1 389 ? 1.108 2.303 -2.985 1.00 95.12 389 LEU A O 1
ATOM 3135 N N . LEU A 1 390 ? 2.479 1.699 -4.659 1.00 92.88 390 LEU A N 1
ATOM 3136 C CA . LEU A 1 390 ? 3.252 2.946 -4.676 1.00 92.88 390 LEU A CA 1
ATOM 3137 C C . LEU A 1 390 ? 2.358 4.170 -4.903 1.00 92.88 390 LEU A C 1
ATOM 3139 O O . LEU A 1 390 ? 2.473 5.171 -4.187 1.00 92.88 390 LEU A O 1
ATOM 3143 N N . SER A 1 391 ? 1.476 4.103 -5.897 1.00 90.25 391 SER A N 1
ATOM 3144 C CA . SER A 1 391 ? 0.72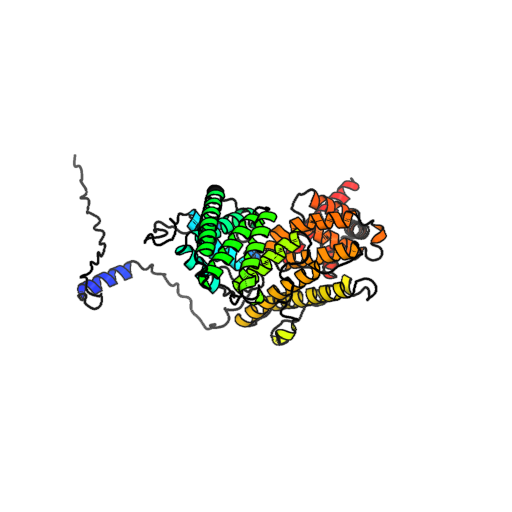5 5.255 -6.388 1.00 90.25 391 SER A CA 1
ATOM 3145 C C . SER A 1 391 ? -0.555 5.532 -5.597 1.00 90.25 391 SER A C 1
ATOM 3147 O O . SER A 1 391 ? -1.010 6.677 -5.588 1.00 90.25 391 SER A O 1
ATOM 3149 N N . MET A 1 392 ? -1.136 4.538 -4.913 1.00 86.06 392 MET A N 1
ATOM 3150 C CA . MET A 1 392 ? -2.474 4.654 -4.307 1.00 86.06 392 MET A CA 1
ATOM 3151 C C . MET A 1 392 ? -2.583 4.147 -2.857 1.00 86.06 392 MET A C 1
ATOM 3153 O O . MET A 1 392 ? -3.684 4.165 -2.302 1.00 86.06 392 MET A O 1
ATOM 3157 N N . ASN A 1 393 ? -1.490 3.707 -2.211 1.00 85.69 393 ASN A N 1
ATOM 3158 C CA . ASN A 1 393 ? -1.521 3.221 -0.825 1.00 85.69 393 ASN A CA 1
ATOM 3159 C C . ASN A 1 393 ? -0.270 3.614 -0.008 1.00 85.69 393 ASN A C 1
ATOM 3161 O O . ASN A 1 393 ? 0.831 3.139 -0.265 1.00 85.69 393 ASN A O 1
ATOM 3165 N N . ILE A 1 394 ? -0.436 4.426 1.044 1.00 84.62 394 ILE A N 1
ATOM 3166 C CA . ILE A 1 394 ? 0.692 4.898 1.872 1.00 84.62 394 ILE A CA 1
ATOM 3167 C C . ILE A 1 394 ? 1.407 3.738 2.578 1.00 84.62 394 ILE A C 1
ATOM 3169 O O . ILE A 1 394 ? 2.623 3.601 2.469 1.00 84.62 394 ILE A O 1
ATOM 3173 N N . THR A 1 395 ? 0.673 2.883 3.295 1.00 84.69 395 THR A N 1
ATOM 3174 C CA . THR A 1 395 ? 1.275 1.746 4.013 1.00 84.69 395 THR A CA 1
ATOM 3175 C C . THR A 1 395 ? 1.902 0.746 3.037 1.00 84.69 395 THR A C 1
ATOM 3177 O O . THR A 1 395 ? 2.986 0.227 3.298 1.00 84.69 395 THR A O 1
ATOM 3180 N N . GLY A 1 396 ? 1.276 0.560 1.873 1.00 88.25 396 GLY A N 1
ATOM 3181 C CA . GLY A 1 396 ? 1.813 -0.210 0.758 1.00 88.25 396 GLY A CA 1
ATOM 3182 C C . GLY A 1 396 ? 3.178 0.295 0.301 1.00 88.25 396 GLY A C 1
ATOM 3183 O O . GLY A 1 396 ? 4.134 -0.477 0.258 1.00 88.25 396 GLY A O 1
ATOM 3184 N N . ARG A 1 397 ? 3.283 1.603 0.037 1.00 89.50 397 ARG A N 1
ATOM 3185 C CA . ARG A 1 397 ? 4.521 2.291 -0.362 1.00 89.50 397 ARG A CA 1
ATOM 3186 C C . ARG A 1 397 ? 5.630 2.173 0.685 1.00 89.50 397 ARG A C 1
ATOM 3188 O O . ARG A 1 397 ? 6.790 1.981 0.330 1.00 89.50 397 ARG A O 1
ATOM 3195 N N . LEU A 1 398 ? 5.290 2.323 1.964 1.00 89.25 398 LEU A N 1
ATOM 3196 C CA . LEU A 1 398 ? 6.282 2.356 3.042 1.00 89.25 398 LEU A CA 1
ATOM 3197 C C . LEU A 1 398 ? 6.775 0.964 3.456 1.00 89.25 398 LEU A C 1
ATOM 3199 O O . LEU A 1 398 ? 7.915 0.850 3.904 1.00 89.25 398 LEU A O 1
ATOM 3203 N N . LYS A 1 399 ? 5.951 -0.083 3.306 1.00 91.31 399 LYS A N 1
ATOM 3204 C CA . LYS A 1 399 ? 6.282 -1.434 3.786 1.00 91.31 399 LYS A CA 1
ATOM 3205 C C . LYS A 1 399 ? 6.102 -2.526 2.736 1.00 91.31 399 LYS A C 1
ATOM 3207 O O . LYS A 1 399 ? 7.078 -3.182 2.386 1.00 91.31 399 LYS A O 1
ATOM 3212 N N . THR A 1 400 ? 4.891 -2.724 2.216 1.00 94.62 400 THR A N 1
ATOM 3213 C CA . THR A 1 400 ? 4.566 -3.893 1.375 1.00 94.62 400 THR A CA 1
ATOM 3214 C C . THR A 1 400 ? 5.466 -4.000 0.146 1.00 94.62 400 THR A C 1
ATOM 3216 O O . THR A 1 400 ? 6.030 -5.061 -0.109 1.00 94.62 400 THR A O 1
ATOM 3219 N N . VAL A 1 401 ? 5.680 -2.898 -0.580 1.00 96.44 401 VAL A N 1
ATOM 3220 C CA . VAL A 1 401 ? 6.517 -2.924 -1.791 1.00 96.44 401 VAL A CA 1
ATOM 3221 C C . VAL A 1 401 ? 7.983 -3.251 -1.496 1.00 96.44 401 VAL A C 1
ATOM 3223 O O . VAL A 1 401 ? 8.648 -3.827 -2.351 1.00 96.44 401 VAL A O 1
ATOM 3226 N N . LYS A 1 402 ? 8.473 -2.957 -0.281 1.00 95.19 402 LYS A N 1
ATOM 3227 C CA . LYS A 1 402 ? 9.842 -3.291 0.144 1.00 95.19 402 LYS A CA 1
ATOM 3228 C C . LYS A 1 402 ? 10.029 -4.804 0.274 1.00 95.19 402 LYS A C 1
ATOM 3230 O O . LYS A 1 402 ? 11.058 -5.333 -0.132 1.00 95.19 402 LYS A O 1
ATOM 3235 N N . ILE A 1 403 ? 9.008 -5.499 0.776 1.00 95.62 403 ILE A N 1
ATOM 3236 C CA . ILE A 1 403 ? 8.973 -6.966 0.867 1.00 95.62 403 ILE A CA 1
ATOM 3237 C C . ILE A 1 403 ? 8.843 -7.573 -0.537 1.00 95.62 403 ILE A C 1
ATOM 3239 O O . ILE A 1 403 ? 9.579 -8.490 -0.901 1.00 95.62 403 ILE A O 1
ATOM 3243 N N . MET A 1 404 ? 7.935 -7.030 -1.353 1.00 98.12 404 MET A N 1
ATOM 3244 C CA . MET A 1 404 ? 7.688 -7.527 -2.709 1.00 98.12 404 MET A CA 1
ATOM 3245 C C . MET A 1 404 ? 8.890 -7.350 -3.643 1.00 98.12 404 MET A C 1
ATOM 3247 O O . MET A 1 404 ? 9.120 -8.213 -4.484 1.00 98.12 404 MET A O 1
ATOM 3251 N N . ALA A 1 405 ? 9.696 -6.297 -3.475 1.00 98.19 405 ALA A N 1
ATOM 3252 C CA . ALA A 1 405 ? 10.891 -6.069 -4.287 1.00 98.19 405 ALA A CA 1
ATOM 3253 C C . ALA A 1 405 ? 11.888 -7.241 -4.217 1.00 98.19 405 ALA A C 1
ATOM 3255 O O . ALA A 1 405 ? 12.495 -7.589 -5.231 1.00 98.19 405 ALA A O 1
ATOM 3256 N N . GLY A 1 406 ? 12.020 -7.899 -3.058 1.00 97.88 406 GLY A N 1
ATOM 3257 C CA . GLY A 1 406 ? 12.858 -9.094 -2.918 1.00 97.88 406 GLY A CA 1
ATOM 3258 C C . GLY A 1 406 ? 12.299 -10.298 -3.680 1.00 97.88 406 GLY A C 1
ATOM 3259 O O . GLY A 1 406 ? 13.048 -11.055 -4.296 1.00 97.88 406 GLY A O 1
ATOM 3260 N N . LYS A 1 407 ? 10.971 -10.453 -3.707 1.00 97.69 407 LYS A N 1
ATOM 3261 C CA . LYS A 1 407 ? 10.309 -11.510 -4.487 1.00 97.69 407 LYS A CA 1
ATOM 3262 C C . LYS A 1 407 ? 10.419 -11.263 -5.984 1.00 97.69 407 LYS A C 1
ATOM 3264 O O . LYS A 1 407 ? 10.714 -12.198 -6.719 1.00 97.69 407 LYS A O 1
ATOM 3269 N N . LEU A 1 408 ? 10.240 -10.013 -6.413 1.00 98.62 408 LEU A N 1
ATOM 3270 C CA . LEU A 1 408 ? 10.434 -9.613 -7.803 1.00 98.62 408 LEU A CA 1
ATOM 3271 C C . LEU A 1 408 ? 11.860 -9.937 -8.266 1.00 98.62 408 LEU A C 1
ATOM 3273 O O . LEU A 1 408 ? 12.015 -10.575 -9.302 1.00 98.62 408 LEU A O 1
ATOM 3277 N N . ARG A 1 409 ? 12.886 -9.616 -7.460 1.00 98.38 409 ARG A N 1
ATOM 3278 C CA . ARG A 1 409 ? 14.281 -9.993 -7.747 1.00 98.38 409 ARG A CA 1
ATOM 3279 C C . ARG A 1 409 ? 14.412 -11.495 -7.983 1.00 98.38 409 ARG A C 1
ATOM 3281 O O . ARG A 1 409 ? 15.034 -11.907 -8.953 1.00 98.38 409 ARG A O 1
ATOM 3288 N N . ASN A 1 41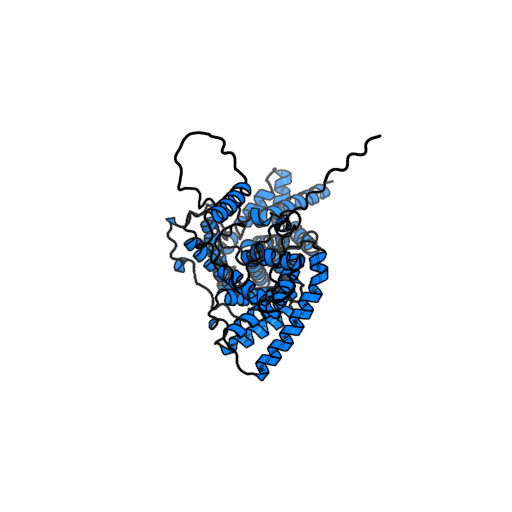0 ? 13.838 -12.310 -7.099 1.00 98.06 410 ASN A N 1
ATOM 3289 C CA . ASN A 1 410 ? 13.955 -13.763 -7.198 1.00 98.06 410 ASN A CA 1
ATOM 3290 C C . ASN A 1 410 ? 13.312 -14.315 -8.479 1.00 98.06 410 ASN A C 1
ATOM 3292 O O . ASN A 1 410 ? 13.812 -15.296 -9.012 1.00 98.06 410 ASN A O 1
ATOM 3296 N N . VAL A 1 411 ? 12.235 -13.697 -8.976 1.00 98.12 411 VAL A N 1
ATOM 3297 C CA . VAL A 1 411 ? 11.626 -14.058 -10.267 1.00 98.12 411 VAL A CA 1
ATOM 3298 C C . VAL A 1 411 ? 12.520 -13.610 -11.421 1.00 98.12 411 VAL A C 1
ATOM 3300 O O . VAL A 1 411 ? 12.845 -14.415 -12.286 1.00 98.12 411 VAL A O 1
ATOM 3303 N N . LEU A 1 412 ? 12.981 -12.357 -11.404 1.00 98.19 412 LEU A N 1
ATOM 3304 C CA . LEU A 1 412 ? 13.850 -11.803 -12.446 1.00 98.19 412 LEU A CA 1
ATOM 3305 C C . LEU A 1 412 ? 15.163 -12.577 -12.599 1.00 98.19 412 LEU A C 1
ATOM 3307 O O . LEU A 1 412 ? 15.606 -12.794 -13.719 1.00 98.19 412 LEU A O 1
ATOM 3311 N N . ALA A 1 413 ? 15.749 -13.044 -11.496 1.00 97.25 413 ALA A N 1
ATOM 3312 C CA . ALA A 1 413 ? 16.985 -13.825 -11.503 1.00 97.25 413 ALA A CA 1
ATOM 3313 C C . ALA A 1 413 ? 16.858 -15.191 -12.208 1.00 97.25 413 ALA A C 1
ATOM 3315 O O . ALA A 1 413 ? 17.875 -15.814 -12.502 1.00 97.25 413 ALA A O 1
ATOM 3316 N N . ARG A 1 414 ? 15.634 -15.675 -12.468 1.00 97.44 414 ARG A N 1
ATOM 3317 C CA . ARG A 1 414 ? 15.387 -16.914 -13.227 1.00 97.44 414 ARG A CA 1
ATOM 3318 C C . ARG A 1 414 ? 15.268 -16.689 -14.732 1.00 97.44 414 ARG A C 1
ATOM 3320 O O . ARG A 1 414 ? 15.256 -17.662 -15.478 1.00 97.44 414 ARG A O 1
ATOM 3327 N N . ILE A 1 415 ? 15.153 -15.435 -15.166 1.00 97.44 415 ILE A N 1
ATOM 3328 C CA . ILE A 1 415 ? 14.896 -15.076 -16.557 1.00 97.44 415 ILE A CA 1
ATOM 3329 C C . ILE A 1 415 ? 16.206 -14.593 -17.169 1.00 97.44 415 ILE A C 1
ATOM 3331 O O . ILE A 1 415 ? 16.760 -13.578 -16.743 1.00 97.44 415 ILE A O 1
ATOM 3335 N N . ALA A 1 416 ? 16.693 -15.305 -18.179 1.00 95.00 416 ALA A N 1
ATOM 3336 C CA . ALA A 1 416 ? 17.896 -14.897 -18.892 1.00 95.00 416 ALA A CA 1
ATOM 3337 C C . ALA A 1 416 ? 17.641 -13.587 -19.673 1.00 95.00 416 ALA A C 1
ATOM 3339 O O . ALA A 1 416 ? 16.525 -13.388 -20.169 1.00 95.00 416 ALA A O 1
ATOM 3340 N N . PRO A 1 417 ? 18.631 -12.682 -19.801 1.00 90.94 417 PRO A N 1
ATOM 3341 C CA . PRO A 1 417 ? 18.478 -11.418 -20.527 1.00 90.94 417 PRO A CA 1
ATOM 3342 C C . PRO A 1 417 ? 17.867 -11.572 -21.926 1.00 90.94 417 PRO A C 1
ATOM 3344 O O . PRO A 1 417 ? 16.980 -10.807 -22.290 1.00 90.94 417 PRO A O 1
ATOM 3347 N N . GLU A 1 418 ? 18.255 -12.608 -22.666 1.00 93.00 418 GLU A N 1
ATOM 3348 C CA . GLU A 1 418 ? 17.837 -12.861 -24.049 1.00 93.00 418 GLU A CA 1
ATOM 3349 C C . GLU A 1 418 ? 16.355 -13.243 -24.145 1.00 93.00 418 GLU A C 1
ATOM 3351 O O . GLU A 1 418 ? 15.697 -12.982 -25.152 1.00 93.00 418 GLU A O 1
ATOM 3356 N N . GLN A 1 419 ? 15.792 -13.820 -23.077 1.00 94.50 419 GLN A N 1
ATOM 3357 C CA . GLN A 1 419 ? 14.366 -14.151 -23.015 1.00 94.50 419 GLN A CA 1
ATOM 3358 C C . GLN A 1 419 ? 13.494 -12.899 -22.966 1.00 94.50 419 GLN A C 1
ATOM 3360 O O . GLN A 1 419 ? 12.293 -12.978 -23.224 1.00 94.50 419 GLN A O 1
ATOM 3365 N N . TRP A 1 420 ? 14.062 -11.736 -22.648 1.00 92.75 420 TRP A N 1
ATOM 3366 C CA . TRP A 1 420 ? 13.325 -10.485 -22.677 1.00 92.75 420 TRP A CA 1
ATOM 3367 C C . TRP A 1 420 ? 13.139 -9.931 -24.073 1.00 92.75 420 TRP A C 1
ATOM 3369 O O . TRP A 1 420 ? 12.382 -8.985 -24.189 1.00 92.75 420 TRP A O 1
ATOM 3379 N N . MET A 1 421 ? 13.727 -10.493 -25.128 1.00 90.19 421 MET A N 1
ATOM 3380 C CA . MET A 1 421 ? 13.459 -10.029 -26.488 1.00 90.19 421 MET A CA 1
ATOM 3381 C C . MET A 1 421 ? 12.057 -10.445 -26.967 1.00 90.19 421 MET A C 1
ATOM 3383 O O . MET A 1 421 ? 11.690 -11.611 -26.805 1.00 90.19 421 MET A O 1
ATOM 3387 N N . PRO A 1 422 ? 11.243 -9.537 -27.559 1.00 88.19 422 PRO A N 1
ATOM 3388 C CA . PRO A 1 422 ? 11.472 -8.108 -27.862 1.00 88.19 422 PRO A CA 1
ATOM 3389 C C . PRO A 1 422 ? 10.896 -7.120 -26.806 1.00 88.19 422 PRO A C 1
ATOM 3391 O O . PRO A 1 422 ? 10.557 -5.970 -27.098 1.00 88.19 422 PRO A O 1
ATOM 3394 N N . MET A 1 423 ? 10.698 -7.568 -25.572 1.00 91.44 423 MET A N 1
ATOM 3395 C CA . MET A 1 423 ? 10.167 -6.852 -24.401 1.00 91.44 423 MET A CA 1
ATOM 3396 C C . MET A 1 423 ? 11.238 -6.205 -23.493 1.00 91.44 423 MET A C 1
ATOM 3398 O O . MET A 1 423 ? 11.005 -6.017 -22.297 1.00 91.44 423 MET A O 1
ATOM 3402 N N . GLU A 1 424 ? 12.406 -5.835 -24.016 1.00 92.25 424 GLU A N 1
ATOM 3403 C CA . GLU A 1 424 ? 13.496 -5.263 -23.203 1.00 92.25 424 GLU A CA 1
ATOM 3404 C C . GLU A 1 424 ? 13.105 -3.962 -22.492 1.00 92.25 424 GLU A C 1
ATOM 3406 O O . GLU A 1 424 ? 13.471 -3.735 -21.340 1.00 92.25 424 GLU A O 1
ATOM 3411 N N . ASN A 1 425 ? 12.274 -3.141 -23.133 1.00 93.00 425 ASN A N 1
ATOM 3412 C CA . ASN A 1 425 ? 11.690 -1.955 -22.514 1.00 93.00 425 ASN A CA 1
ATOM 3413 C C . ASN A 1 425 ? 10.815 -2.314 -21.294 1.00 93.00 425 ASN A C 1
ATOM 3415 O O . ASN A 1 425 ? 10.859 -1.635 -20.272 1.00 93.00 425 ASN A O 1
ATOM 3419 N N . VAL A 1 426 ? 10.047 -3.405 -21.360 1.00 94.88 426 VAL A N 1
ATOM 3420 C CA . VAL A 1 426 ? 9.244 -3.880 -20.224 1.00 94.88 426 VAL A CA 1
ATOM 3421 C C . VAL A 1 426 ? 10.164 -4.332 -19.092 1.00 94.88 426 VAL A C 1
ATOM 3423 O O . VAL A 1 426 ? 9.920 -3.978 -17.939 1.00 94.88 426 VAL A O 1
ATOM 3426 N N . ARG A 1 427 ? 11.259 -5.039 -19.412 1.00 95.94 427 ARG A N 1
ATOM 3427 C CA . ARG A 1 427 ? 12.291 -5.419 -18.434 1.00 95.94 427 ARG A CA 1
ATOM 3428 C C . ARG A 1 427 ? 12.850 -4.193 -17.718 1.00 95.94 427 ARG A C 1
ATOM 3430 O O . ARG A 1 427 ? 12.874 -4.174 -16.489 1.00 95.94 427 ARG A O 1
ATOM 3437 N N . LEU A 1 428 ? 13.277 -3.173 -18.465 1.00 96.75 428 LEU A N 1
ATOM 3438 C CA . LEU A 1 428 ? 13.843 -1.955 -17.887 1.00 96.75 428 LEU A CA 1
ATOM 3439 C C . LEU A 1 428 ? 12.830 -1.255 -16.974 1.00 96.75 428 LEU A C 1
ATOM 3441 O O . LEU A 1 428 ? 13.168 -0.896 -15.849 1.00 96.75 428 LEU A O 1
ATOM 3445 N N . TRP A 1 429 ? 11.568 -1.133 -17.395 1.00 97.62 429 TRP A N 1
ATOM 3446 C CA . TRP A 1 429 ? 10.527 -0.564 -16.538 1.00 97.62 429 TRP A CA 1
ATOM 3447 C C . TRP A 1 429 ? 10.310 -1.383 -15.253 1.00 97.62 429 TRP A C 1
ATOM 3449 O O . TRP A 1 429 ? 10.234 -0.804 -14.166 1.00 97.62 429 TRP A O 1
ATOM 3459 N N . ILE A 1 430 ? 10.295 -2.720 -15.339 1.00 98.44 430 ILE A N 1
ATOM 3460 C CA . ILE A 1 430 ? 10.204 -3.595 -14.160 1.00 98.44 430 ILE A CA 1
ATOM 3461 C C . ILE A 1 430 ? 11.372 -3.337 -13.194 1.00 98.44 430 ILE A C 1
ATOM 3463 O O . ILE A 1 430 ? 11.154 -3.202 -11.986 1.00 98.44 430 ILE A O 1
ATOM 3467 N N . LEU A 1 431 ? 12.597 -3.226 -13.716 1.00 98.50 431 LEU A N 1
ATOM 3468 C CA . LEU A 1 431 ? 13.790 -2.937 -12.919 1.00 98.50 431 LEU A CA 1
ATOM 3469 C C . LEU A 1 431 ? 13.708 -1.563 -12.236 1.00 98.50 431 LEU A C 1
ATOM 3471 O O . LEU A 1 431 ? 14.014 -1.463 -11.050 1.00 98.50 431 LEU A O 1
ATOM 3475 N N . LEU A 1 432 ? 13.227 -0.525 -12.931 1.00 98.19 432 LEU A N 1
ATOM 3476 C CA . LEU A 1 432 ? 13.053 0.822 -12.368 1.00 98.19 432 LEU A CA 1
ATOM 3477 C C . LEU A 1 432 ? 12.049 0.848 -11.205 1.00 98.19 432 LEU A C 1
ATOM 3479 O O . LEU A 1 432 ? 12.284 1.501 -10.179 1.00 98.19 432 LEU A O 1
ATOM 3483 N N . ILE A 1 433 ? 10.938 0.114 -11.320 1.00 98.38 433 ILE A N 1
ATOM 3484 C CA . ILE A 1 433 ? 9.983 -0.015 -10.213 1.00 98.38 433 ILE A CA 1
ATOM 3485 C C . ILE A 1 433 ? 10.588 -0.829 -9.066 1.00 98.38 433 ILE A C 1
ATOM 3487 O O . ILE A 1 433 ? 10.428 -0.441 -7.907 1.00 98.38 433 ILE A O 1
ATOM 3491 N N . GLY A 1 434 ? 11.305 -1.915 -9.363 1.00 98.44 434 GLY A N 1
ATOM 3492 C CA . GLY A 1 434 ? 12.029 -2.707 -8.368 1.00 98.44 434 GLY A CA 1
ATOM 3493 C C . GLY A 1 434 ? 13.042 -1.875 -7.576 1.00 98.44 434 GLY A C 1
ATOM 3494 O O . GLY A 1 434 ? 13.025 -1.892 -6.342 1.00 98.44 434 GLY A O 1
ATOM 3495 N N . TYR A 1 435 ? 13.829 -1.048 -8.267 1.00 98.19 435 TYR A N 1
ATOM 3496 C CA . TYR A 1 435 ? 14.744 -0.076 -7.670 1.00 98.19 435 TYR A CA 1
ATOM 3497 C C . TYR A 1 435 ? 14.000 0.917 -6.766 1.00 98.19 435 TYR A C 1
ATOM 3499 O O . TYR A 1 435 ? 14.310 1.043 -5.582 1.00 98.19 435 TYR A O 1
ATOM 3507 N N . THR A 1 436 ? 12.928 1.537 -7.276 1.00 97.00 436 THR A N 1
ATOM 3508 C CA . THR A 1 436 ? 12.070 2.468 -6.513 1.00 97.00 436 THR A CA 1
ATOM 3509 C C . THR A 1 436 ? 11.479 1.824 -5.253 1.00 97.00 436 THR A C 1
ATOM 3511 O O . THR A 1 436 ? 11.342 2.445 -4.190 1.00 97.00 436 THR A O 1
ATOM 3514 N N . CYS A 1 437 ? 11.133 0.544 -5.347 1.00 97.31 437 CYS A N 1
ATOM 3515 C CA . CYS A 1 437 ? 10.551 -0.229 -4.264 1.00 97.31 437 CYS A CA 1
ATOM 3516 C C . CYS A 1 437 ? 11.586 -0.860 -3.335 1.00 97.31 437 CYS A C 1
ATOM 3518 O O . CYS A 1 437 ? 11.185 -1.462 -2.350 1.00 97.31 437 CYS A O 1
ATOM 3520 N N . SER A 1 438 ? 12.886 -0.712 -3.562 1.00 97.25 438 SER A N 1
ATOM 3521 C CA . SER A 1 438 ? 13.894 -1.307 -2.682 1.00 97.25 438 SER A CA 1
ATOM 3522 C C . SER A 1 438 ? 14.118 -0.458 -1.424 1.00 97.25 438 SER A C 1
ATOM 3524 O O . SER A 1 438 ? 13.897 0.759 -1.453 1.00 97.25 438 SER A O 1
ATOM 3526 N N . PRO A 1 439 ? 14.466 -1.049 -0.265 1.00 94.19 439 PRO A N 1
ATOM 3527 C CA . PRO A 1 439 ? 14.912 -0.272 0.887 1.00 94.19 439 PRO A CA 1
ATOM 3528 C C . PRO A 1 439 ? 16.132 0.575 0.512 1.00 94.19 439 PRO A C 1
ATOM 3530 O O . PRO A 1 439 ? 17.015 0.101 -0.201 1.00 94.19 439 PRO A O 1
ATOM 3533 N N . GLN A 1 440 ? 16.167 1.819 0.984 1.00 92.00 440 GLN A N 1
ATOM 3534 C CA . GLN A 1 440 ? 17.284 2.719 0.715 1.00 92.00 440 GLN A CA 1
ATOM 3535 C C . GLN A 1 440 ? 18.591 2.117 1.254 1.00 92.00 440 GLN A C 1
ATOM 3537 O O . GLN A 1 440 ? 18.583 1.547 2.345 1.00 92.00 440 GLN A O 1
ATOM 3542 N N . ASP A 1 441 ? 19.667 2.234 0.473 1.00 93.31 441 ASP A N 1
ATOM 3543 C CA . ASP A 1 441 ? 21.021 1.773 0.814 1.00 93.31 441 ASP A CA 1
ATOM 3544 C C . ASP A 1 441 ? 21.101 0.271 1.159 1.00 93.31 441 ASP A C 1
ATOM 3546 O O . ASP A 1 441 ? 21.887 -0.155 2.003 1.00 93.31 441 ASP A O 1
ATOM 3550 N N . SER A 1 442 ? 20.256 -0.548 0.523 1.00 96.75 442 SER A N 1
ATOM 3551 C CA . SER A 1 442 ? 20.256 -2.005 0.697 1.00 96.75 442 SER A CA 1
ATOM 3552 C C . SER A 1 442 ? 20.918 -2.733 -0.471 1.00 96.75 442 SER A C 1
ATOM 3554 O O . SER A 1 442 ? 20.853 -2.274 -1.609 1.00 96.75 442 SER A O 1
ATOM 3556 N N . GLU A 1 443 ? 21.440 -3.936 -0.214 1.00 97.88 443 GLU A N 1
ATOM 3557 C CA . GLU A 1 443 ? 21.947 -4.851 -1.254 1.00 97.88 443 GLU A CA 1
ATOM 3558 C C . GLU A 1 443 ? 20.913 -5.127 -2.354 1.00 97.88 443 GLU A C 1
ATOM 3560 O O . GLU A 1 443 ? 21.254 -5.360 -3.509 1.00 97.88 443 GLU A O 1
ATOM 3565 N N . LEU A 1 444 ? 19.624 -5.094 -2.004 1.00 98.00 444 LEU A N 1
ATOM 3566 C CA . LEU A 1 444 ? 18.544 -5.265 -2.965 1.00 98.00 444 LEU A CA 1
ATOM 3567 C C . LEU A 1 444 ? 18.468 -4.087 -3.943 1.00 98.00 444 LEU A C 1
ATOM 3569 O O . LEU A 1 444 ? 18.324 -4.306 -5.141 1.00 98.00 444 LEU A O 1
ATOM 3573 N N . MET A 1 445 ? 18.574 -2.855 -3.438 1.00 97.75 445 MET A N 1
ATOM 3574 C CA . MET A 1 445 ? 18.599 -1.648 -4.269 1.00 97.75 445 MET A CA 1
ATOM 3575 C C . MET A 1 445 ? 19.822 -1.645 -5.187 1.00 97.75 445 MET A C 1
ATOM 3577 O O . MET A 1 445 ? 19.688 -1.324 -6.366 1.00 97.75 445 MET A O 1
ATOM 3581 N N . GLU A 1 446 ? 20.972 -2.065 -4.659 1.00 97.94 446 GLU A N 1
ATOM 3582 C CA . GLU A 1 446 ? 22.216 -2.199 -5.419 1.00 97.94 446 GLU A CA 1
ATOM 3583 C C . GLU A 1 446 ? 22.099 -3.248 -6.529 1.00 97.94 446 GLU A C 1
ATOM 3585 O O . GLU A 1 446 ? 22.473 -3.003 -7.669 1.00 97.94 446 GLU A O 1
ATOM 3590 N N . TRP A 1 447 ? 21.469 -4.391 -6.245 1.00 98.19 447 TRP A N 1
ATOM 3591 C CA . TRP A 1 447 ? 21.215 -5.403 -7.268 1.00 98.19 447 TRP A CA 1
ATOM 3592 C C . TRP A 1 447 ? 20.377 -4.852 -8.431 1.00 98.19 447 TRP A C 1
ATOM 3594 O O . TRP A 1 447 ? 20.710 -5.079 -9.591 1.00 98.19 447 TRP A O 1
ATOM 3604 N N . TYR A 1 448 ? 19.306 -4.100 -8.145 1.00 98.44 448 TYR A N 1
ATOM 3605 C CA . TYR A 1 448 ? 18.514 -3.469 -9.208 1.00 98.44 448 TYR A CA 1
ATOM 3606 C C . TYR A 1 448 ? 19.313 -2.411 -9.968 1.00 98.44 448 TYR A C 1
ATOM 3608 O O . TYR A 1 448 ? 19.155 -2.309 -11.181 1.00 98.44 448 TYR A O 1
ATOM 3616 N N . PHE A 1 449 ? 20.156 -1.638 -9.276 1.00 97.62 449 PHE A N 1
ATOM 3617 C CA . PHE A 1 449 ? 21.039 -0.658 -9.905 1.00 97.62 449 PHE A CA 1
ATOM 3618 C C . PHE A 1 449 ? 21.958 -1.316 -10.935 1.00 97.62 449 PHE A C 1
ATOM 3620 O O . PHE A 1 449 ? 21.963 -0.895 -12.089 1.00 97.62 449 PHE A O 1
ATOM 3627 N N . GLU A 1 450 ? 22.649 -2.390 -10.555 1.00 96.94 450 GLU A N 1
ATOM 3628 C CA . GLU A 1 450 ? 23.541 -3.120 -11.458 1.00 96.94 450 GLU A CA 1
ATOM 3629 C C . GLU A 1 450 ? 22.792 -3.695 -12.663 1.00 96.94 450 GLU A C 1
ATOM 3631 O O . GLU A 1 450 ? 23.226 -3.537 -13.800 1.00 96.94 450 GLU A O 1
ATOM 3636 N N . GLN A 1 451 ? 21.603 -4.264 -12.450 1.00 97.06 451 GLN A N 1
ATOM 3637 C CA . GLN A 1 451 ? 20.777 -4.767 -13.552 1.00 97.06 451 GLN A CA 1
ATOM 3638 C C . GLN A 1 451 ? 20.284 -3.666 -14.504 1.00 97.06 451 GLN A C 1
ATOM 3640 O O . GLN A 1 451 ? 20.095 -3.926 -15.692 1.00 97.06 451 GLN A O 1
ATOM 3645 N N . ILE A 1 452 ? 20.059 -2.445 -14.006 1.00 96.69 452 ILE A N 1
ATOM 3646 C CA . ILE A 1 452 ? 19.735 -1.280 -14.842 1.00 96.69 452 ILE A CA 1
ATOM 3647 C C . ILE A 1 452 ? 20.979 -0.825 -15.605 1.00 96.69 452 ILE A C 1
ATOM 3649 O O . ILE A 1 452 ? 20.890 -0.561 -16.799 1.00 96.69 452 ILE A O 1
ATOM 3653 N N . ARG A 1 453 ? 22.136 -0.763 -14.941 1.00 93.81 453 ARG A N 1
ATOM 3654 C CA . ARG A 1 453 ? 23.415 -0.359 -15.539 1.00 93.81 453 ARG A CA 1
ATOM 3655 C C . ARG A 1 453 ? 23.849 -1.299 -16.664 1.00 93.81 453 ARG A C 1
ATOM 3657 O O . ARG A 1 453 ? 24.408 -0.848 -17.656 1.00 93.81 453 ARG A O 1
ATOM 3664 N N . GLU A 1 454 ? 23.595 -2.595 -16.529 1.00 91.44 454 GLU A N 1
ATOM 3665 C CA . GLU A 1 454 ? 23.895 -3.610 -17.548 1.00 91.44 454 GLU A CA 1
ATOM 3666 C C . GLU A 1 454 ? 22.881 -3.637 -18.705 1.00 91.44 454 GLU A C 1
ATOM 3668 O O . GLU A 1 454 ? 23.077 -4.357 -19.681 1.00 91.44 454 GLU A O 1
ATOM 3673 N N . ASN A 1 455 ? 21.786 -2.877 -18.622 1.00 90.62 455 ASN A N 1
ATOM 3674 C CA . ASN A 1 455 ? 20.781 -2.836 -19.674 1.00 90.62 455 ASN A CA 1
ATOM 3675 C C . ASN A 1 455 ? 21.235 -1.939 -20.840 1.00 90.62 455 ASN A C 1
ATOM 3677 O O . ASN A 1 455 ? 21.486 -0.750 -20.645 1.00 90.62 455 ASN A O 1
ATOM 3681 N N . GLU A 1 456 ? 21.268 -2.486 -22.058 1.00 81.75 456 GLU A N 1
ATOM 3682 C CA . GLU A 1 456 ? 21.761 -1.787 -23.257 1.00 81.75 456 GLU A CA 1
ATOM 3683 C C . GLU A 1 456 ? 21.049 -0.451 -23.519 1.00 81.75 456 GLU A C 1
ATOM 3685 O O . GLU A 1 456 ? 21.698 0.543 -23.841 1.00 81.75 456 GLU A O 1
ATOM 3690 N N . MET A 1 457 ? 19.726 -0.382 -23.320 1.00 76.75 457 MET A N 1
ATOM 3691 C CA . MET A 1 457 ? 18.978 0.867 -23.507 1.00 76.75 457 MET A CA 1
ATOM 3692 C C . MET A 1 457 ? 19.420 1.950 -22.520 1.00 76.75 457 MET A C 1
ATOM 3694 O O . MET A 1 457 ? 19.606 3.099 -22.910 1.00 76.75 457 MET A O 1
ATOM 3698 N N . ALA A 1 458 ? 19.605 1.588 -21.248 1.00 67.00 458 ALA A N 1
ATOM 3699 C CA . ALA A 1 458 ? 20.060 2.531 -20.234 1.00 67.00 458 ALA A CA 1
ATOM 3700 C C . ALA A 1 458 ? 21.499 2.998 -20.509 1.00 67.00 458 ALA A C 1
ATOM 3702 O O . ALA A 1 458 ? 21.790 4.183 -20.360 1.00 67.00 458 ALA A O 1
ATOM 3703 N N . GLN A 1 459 ? 22.378 2.097 -20.963 1.00 77.56 459 GLN A N 1
ATOM 3704 C CA . GLN A 1 459 ? 23.749 2.443 -21.354 1.00 77.56 459 GLN A CA 1
ATOM 3705 C C . GLN A 1 459 ? 23.781 3.430 -22.520 1.00 77.56 459 GLN A C 1
ATOM 3707 O O . GLN A 1 459 ? 24.481 4.438 -22.442 1.00 77.56 459 GLN A O 1
ATOM 3712 N N . MET A 1 460 ? 22.993 3.187 -23.573 1.00 77.81 460 MET A N 1
ATOM 3713 C CA . MET A 1 460 ? 22.912 4.103 -24.714 1.00 77.81 460 MET A CA 1
ATOM 3714 C C . MET A 1 460 ? 22.492 5.509 -24.276 1.00 77.81 460 MET A C 1
ATOM 3716 O O . MET A 1 460 ? 23.131 6.481 -24.666 1.00 77.81 460 MET A O 1
ATOM 3720 N N . SER A 1 461 ? 21.492 5.631 -23.403 1.00 69.50 461 SER A N 1
ATOM 3721 C CA . SER A 1 461 ? 21.038 6.940 -22.917 1.00 69.50 461 SER A CA 1
ATOM 3722 C C . SER A 1 461 ? 22.053 7.648 -22.014 1.00 69.50 461 SER A C 1
ATOM 3724 O O . SER A 1 461 ? 22.169 8.870 -22.069 1.00 69.50 461 SER A O 1
ATOM 3726 N N . VAL A 1 462 ? 22.827 6.909 -21.210 1.00 70.38 462 VAL A N 1
ATOM 3727 C CA . VAL A 1 462 ? 23.942 7.482 -20.431 1.00 70.38 462 VAL A CA 1
ATOM 3728 C C . VAL A 1 462 ? 25.027 8.030 -21.363 1.00 70.38 462 VAL A C 1
ATOM 3730 O O . VAL A 1 462 ? 25.514 9.145 -21.160 1.00 70.38 462 VAL A O 1
ATOM 3733 N N . LEU A 1 463 ? 25.381 7.279 -22.410 1.00 73.50 463 LEU A N 1
ATOM 3734 C CA . LEU A 1 463 ? 26.349 7.717 -23.418 1.00 73.50 463 LEU A CA 1
ATOM 3735 C C . LEU A 1 463 ? 25.846 8.947 -24.187 1.00 73.50 463 LEU A C 1
ATOM 3737 O O . LEU A 1 463 ? 26.624 9.865 -24.445 1.00 73.50 463 LEU A O 1
ATOM 3741 N N . GLU A 1 464 ? 24.553 9.003 -24.509 1.00 77.38 464 GLU A N 1
ATOM 3742 C CA . GLU A 1 464 ? 23.927 10.166 -25.144 1.00 77.38 464 GLU A CA 1
ATOM 3743 C C . GLU A 1 464 ? 23.966 11.419 -24.258 1.00 77.38 464 GLU A C 1
ATOM 3745 O O . GLU A 1 464 ? 24.215 12.509 -24.777 1.00 77.38 464 GLU A O 1
ATOM 3750 N N . GLU A 1 465 ? 23.781 11.302 -22.936 1.00 79.50 465 GLU A N 1
ATOM 3751 C CA . GLU A 1 465 ? 23.950 12.448 -22.030 1.00 79.50 465 GLU A CA 1
ATOM 3752 C C . GLU A 1 465 ? 25.387 12.973 -22.072 1.00 79.50 465 GLU A C 1
ATOM 3754 O O . GLU A 1 465 ? 25.606 14.172 -22.265 1.00 79.50 465 GLU A O 1
ATOM 3759 N N . LEU A 1 466 ? 26.369 12.081 -21.931 1.00 71.38 466 LEU A N 1
ATOM 3760 C CA . LEU A 1 466 ? 27.783 12.458 -21.917 1.00 71.38 466 LEU A CA 1
ATOM 3761 C C . LEU A 1 466 ? 28.250 13.040 -23.259 1.00 71.38 466 LEU A C 1
ATOM 3763 O O . LEU A 1 466 ? 29.095 13.936 -23.273 1.00 71.38 466 LEU A O 1
ATOM 3767 N N . ALA A 1 467 ? 27.702 12.556 -24.376 1.00 71.94 467 ALA A N 1
ATOM 3768 C CA . ALA A 1 467 ? 28.077 12.996 -25.717 1.00 71.94 467 ALA A CA 1
ATOM 3769 C C . ALA A 1 467 ? 27.317 14.249 -26.192 1.00 71.94 467 ALA A C 1
ATOM 3771 O O . ALA A 1 467 ? 27.898 15.088 -26.885 1.00 71.94 467 ALA A O 1
ATOM 3772 N N . TYR A 1 468 ? 26.032 14.387 -25.843 1.00 76.25 468 TYR A N 1
ATOM 3773 C CA . TYR A 1 468 ? 25.120 15.363 -26.457 1.00 76.25 468 TYR A CA 1
ATOM 3774 C C . TYR A 1 468 ? 24.378 16.270 -25.461 1.00 76.25 468 TYR A C 1
ATOM 3776 O O . TYR A 1 468 ? 23.576 17.097 -25.894 1.00 76.25 468 TYR A O 1
ATOM 3784 N N . ASN A 1 469 ? 24.648 16.173 -24.151 1.00 77.88 469 ASN A N 1
ATOM 3785 C CA . ASN A 1 469 ? 23.939 16.904 -23.085 1.00 77.88 469 ASN A CA 1
ATOM 3786 C C . ASN A 1 469 ? 22.413 16.675 -23.081 1.00 77.88 469 ASN A C 1
ATOM 3788 O O . ASN A 1 469 ? 21.644 17.562 -22.697 1.00 77.88 469 ASN A O 1
ATOM 3792 N N . VAL A 1 470 ? 21.957 15.497 -23.513 1.00 79.31 470 VAL A N 1
ATOM 3793 C CA . VAL A 1 470 ? 20.563 15.077 -23.325 1.00 79.31 470 VAL A CA 1
ATOM 3794 C C . VAL A 1 470 ? 20.387 14.663 -21.867 1.00 79.31 470 VAL A C 1
ATOM 3796 O O . VAL A 1 470 ? 21.111 13.814 -21.377 1.00 79.31 470 VAL A O 1
ATOM 3799 N N . SER A 1 471 ? 19.434 15.260 -21.159 1.00 90.38 471 SER A N 1
ATOM 3800 C CA . SER A 1 471 ? 19.180 14.961 -19.745 1.00 90.38 471 SER A CA 1
ATOM 3801 C C . SER A 1 471 ? 18.671 13.520 -19.561 1.00 90.38 471 SER A C 1
ATOM 3803 O O . SER A 1 471 ? 17.529 13.220 -19.915 1.00 90.38 471 SER A O 1
ATOM 3805 N N . LEU A 1 472 ? 19.475 12.630 -18.961 1.00 90.06 472 LEU A N 1
ATOM 3806 C CA . LEU A 1 472 ? 19.095 11.249 -18.612 1.00 90.06 472 LEU A CA 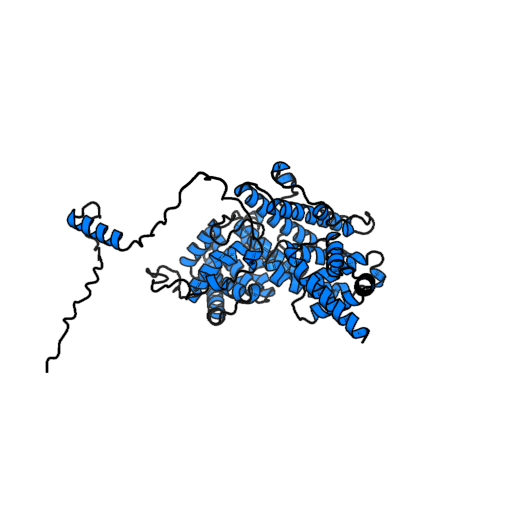1
ATOM 3807 C C . LEU A 1 472 ? 17.894 11.221 -17.674 1.00 90.06 472 LEU A C 1
ATOM 3809 O O . LEU A 1 472 ? 17.085 10.300 -17.725 1.00 90.06 472 LEU A O 1
ATOM 3813 N N . ILE A 1 473 ? 17.762 12.235 -16.816 1.00 92.25 473 ILE A N 1
ATOM 3814 C CA . ILE A 1 473 ? 16.598 12.394 -15.942 1.00 92.25 473 ILE A CA 1
ATOM 3815 C C . ILE A 1 473 ? 15.334 12.540 -16.786 1.00 92.25 473 ILE A C 1
ATOM 3817 O O . ILE A 1 473 ? 14.365 11.821 -16.548 1.00 92.25 473 ILE A O 1
ATOM 3821 N N . ASP A 1 474 ? 15.345 13.448 -17.764 1.00 91.31 474 ASP A N 1
ATOM 3822 C CA . ASP A 1 474 ? 14.178 13.692 -18.610 1.00 91.31 474 ASP A CA 1
ATOM 3823 C C . ASP A 1 474 ? 13.886 12.464 -19.481 1.00 91.31 474 ASP A C 1
ATOM 3825 O O . ASP A 1 474 ? 12.728 12.069 -19.606 1.00 91.31 474 ASP A O 1
ATOM 3829 N N . TRP A 1 475 ? 14.923 11.779 -19.981 1.00 93.44 475 TRP A N 1
ATOM 3830 C CA . TRP A 1 475 ? 14.758 10.509 -20.692 1.00 93.44 475 TRP A CA 1
ATOM 3831 C C . TRP A 1 475 ? 14.119 9.422 -19.816 1.00 93.44 475 TRP A C 1
ATOM 3833 O O . TRP A 1 475 ? 13.139 8.806 -20.229 1.00 93.44 475 TRP A O 1
ATOM 3843 N N . LEU A 1 476 ? 14.617 9.199 -18.594 1.00 94.44 476 LEU A N 1
ATOM 3844 C CA . LEU A 1 476 ? 14.076 8.192 -17.671 1.00 94.44 476 LEU A CA 1
ATOM 3845 C C . LEU A 1 476 ? 12.632 8.498 -17.263 1.00 94.44 476 LEU A C 1
ATOM 3847 O O . LEU A 1 476 ? 11.846 7.578 -17.014 1.00 94.44 476 LEU A O 1
ATOM 3851 N N . GLU A 1 477 ? 12.279 9.775 -17.134 1.00 93.81 477 GLU A N 1
ATOM 3852 C CA . GLU A 1 477 ? 10.905 10.180 -16.859 1.00 93.81 477 GLU A CA 1
ATOM 3853 C C . GLU A 1 477 ? 9.994 9.939 -18.059 1.00 93.81 477 GLU A C 1
ATOM 3855 O O . GLU A 1 477 ? 8.964 9.287 -17.893 1.00 93.81 477 GLU A O 1
ATOM 3860 N N . GLU A 1 478 ? 10.372 10.398 -19.253 1.00 92.00 478 GLU A N 1
ATOM 3861 C CA . GLU A 1 478 ? 9.587 10.172 -20.471 1.00 92.00 478 GLU A CA 1
ATOM 3862 C C . GLU A 1 478 ? 9.446 8.683 -20.795 1.00 92.00 478 GLU A C 1
ATOM 3864 O O . GLU A 1 478 ? 8.352 8.210 -21.111 1.00 92.00 478 GLU A O 1
ATOM 3869 N N . PHE A 1 479 ? 10.514 7.907 -20.599 1.00 93.75 479 PHE A N 1
ATOM 3870 C CA . PHE A 1 479 ? 10.475 6.455 -20.698 1.00 93.75 479 PHE A CA 1
ATOM 3871 C C . PHE A 1 479 ? 9.409 5.865 -19.768 1.00 93.75 479 PHE A C 1
ATOM 3873 O O . PHE A 1 479 ? 8.529 5.131 -20.215 1.00 93.75 479 PHE A O 1
ATOM 3880 N N . GLN A 1 480 ? 9.436 6.210 -18.475 1.00 94.94 480 GLN A N 1
ATOM 3881 C CA . GLN A 1 480 ? 8.462 5.692 -17.512 1.00 94.94 480 GLN A CA 1
ATOM 3882 C C . GLN A 1 480 ? 7.032 6.183 -17.788 1.00 94.94 480 GLN A C 1
ATOM 3884 O O . GLN A 1 480 ? 6.093 5.437 -17.502 1.00 94.94 480 GLN A O 1
ATOM 3889 N N . LYS A 1 481 ? 6.842 7.392 -18.340 1.00 92.81 481 LYS A N 1
ATOM 3890 C CA . LYS A 1 481 ? 5.518 7.927 -18.717 1.00 92.81 481 LYS A CA 1
ATOM 3891 C C . LYS A 1 481 ? 4.825 7.092 -19.793 1.00 92.81 481 LYS A C 1
ATOM 3893 O O . LYS A 1 481 ? 3.603 6.991 -19.755 1.00 92.81 481 LYS A O 1
ATOM 3898 N N . GLY A 1 482 ? 5.575 6.445 -20.690 1.00 92.62 482 GLY A N 1
ATOM 3899 C CA . GLY A 1 482 ? 5.014 5.461 -21.626 1.00 92.62 482 GLY A CA 1
ATOM 3900 C C . GLY A 1 482 ? 4.461 4.206 -20.939 1.00 92.62 482 GLY A C 1
ATOM 3901 O O . GLY A 1 482 ? 3.596 3.524 -21.482 1.00 92.62 482 GLY A O 1
ATOM 3902 N N . PHE A 1 483 ? 4.918 3.909 -19.723 1.00 95.44 483 PHE A N 1
ATOM 3903 C CA . PHE A 1 483 ? 4.407 2.840 -18.866 1.00 95.44 483 PHE A CA 1
ATOM 3904 C C . PHE A 1 483 ? 3.474 3.429 -17.799 1.00 95.44 483 PHE A C 1
ATOM 3906 O O . PHE A 1 483 ? 2.650 4.287 -18.096 1.00 95.44 483 PHE A O 1
ATOM 3913 N N . LEU A 1 484 ? 3.571 2.967 -16.549 1.00 95.12 484 LEU A N 1
ATOM 3914 C CA . LEU A 1 484 ? 2.871 3.551 -15.414 1.00 95.12 484 LEU A CA 1
ATOM 3915 C C . LEU A 1 484 ? 3.849 4.423 -14.612 1.00 95.12 484 LEU A C 1
ATOM 3917 O O . LEU A 1 484 ? 4.841 3.930 -14.058 1.00 95.12 484 LEU A O 1
ATOM 3921 N N . TYR A 1 485 ? 3.551 5.723 -14.522 1.00 94.12 485 TYR A N 1
ATOM 3922 C CA . TYR A 1 485 ? 4.393 6.709 -13.840 1.00 94.12 485 TYR A CA 1
ATOM 3923 C C . TYR A 1 485 ? 3.595 7.631 -12.913 1.00 94.12 485 TYR A C 1
ATOM 3925 O O . TYR A 1 485 ? 2.605 8.259 -13.287 1.00 94.12 485 TYR A O 1
ATOM 3933 N N . HIS A 1 486 ? 4.060 7.749 -11.674 1.00 92.31 486 HIS A N 1
ATOM 3934 C CA . HIS A 1 486 ? 3.548 8.676 -10.681 1.00 92.31 486 HIS A CA 1
ATOM 3935 C C . HIS A 1 486 ? 4.674 9.587 -10.196 1.00 92.31 486 HIS A C 1
ATOM 3937 O O . HIS A 1 486 ? 5.382 9.274 -9.235 1.00 92.31 486 HIS A O 1
ATOM 3943 N N . GLY A 1 487 ? 4.823 10.737 -10.859 1.00 91.25 487 GLY A N 1
ATOM 3944 C CA . GLY A 1 487 ? 5.959 11.642 -10.660 1.00 91.25 487 GLY A CA 1
ATOM 3945 C C . GLY A 1 487 ? 6.190 12.080 -9.215 1.00 91.25 487 GLY A C 1
ATOM 3946 O O . GLY A 1 487 ? 7.334 12.156 -8.785 1.00 91.25 487 GLY A O 1
ATOM 3947 N N . LEU A 1 488 ? 5.135 12.257 -8.412 1.00 87.38 488 LEU A N 1
ATOM 3948 C CA . LEU A 1 488 ? 5.277 12.613 -6.991 1.00 87.38 488 LEU A CA 1
ATOM 3949 C C . LEU A 1 488 ? 6.052 11.570 -6.167 1.00 87.38 488 LEU A C 1
ATOM 3951 O O . LEU A 1 488 ? 6.626 11.911 -5.136 1.00 87.38 488 LEU A O 1
ATOM 3955 N N . VAL A 1 489 ? 6.069 10.312 -6.611 1.00 89.94 489 VAL A N 1
ATOM 3956 C CA . VAL A 1 489 ? 6.713 9.193 -5.910 1.00 89.94 489 VAL A CA 1
ATOM 3957 C C . VAL A 1 489 ? 7.979 8.742 -6.617 1.00 89.94 489 VAL A C 1
ATOM 3959 O O . VAL A 1 489 ? 8.985 8.499 -5.959 1.00 89.94 489 VAL A O 1
ATOM 3962 N N . GLN A 1 490 ? 7.934 8.631 -7.944 1.00 94.25 490 GLN A N 1
ATOM 3963 C CA . GLN A 1 490 ? 9.027 8.062 -8.731 1.00 94.25 490 GLN A CA 1
ATOM 3964 C C . GLN A 1 490 ? 10.123 9.085 -9.055 1.00 94.25 490 GLN A C 1
ATOM 3966 O O . GLN A 1 490 ? 11.291 8.700 -9.104 1.00 94.25 490 GLN A O 1
ATOM 3971 N N . ARG A 1 491 ? 9.805 10.382 -9.216 1.00 94.62 491 ARG A N 1
ATOM 3972 C CA . ARG A 1 491 ? 10.797 11.410 -9.594 1.00 94.62 491 ARG A CA 1
ATOM 3973 C C . ARG A 1 491 ? 11.983 11.503 -8.630 1.00 94.62 491 ARG A C 1
ATOM 3975 O O . ARG A 1 491 ? 13.108 11.463 -9.116 1.00 94.62 491 ARG A O 1
ATOM 3982 N N . PRO A 1 492 ? 11.807 11.578 -7.293 1.00 94.81 492 PRO A N 1
ATOM 3983 C CA . PRO A 1 492 ? 12.948 11.693 -6.382 1.00 94.81 492 PRO A CA 1
ATOM 3984 C C . PRO A 1 492 ? 13.935 10.528 -6.499 1.00 94.81 492 PRO A C 1
ATOM 3986 O O . PRO A 1 492 ? 15.141 10.742 -6.439 1.00 94.81 492 PRO A O 1
ATOM 3989 N N . VAL A 1 493 ? 13.428 9.308 -6.702 1.00 94.44 493 VAL A N 1
ATOM 3990 C CA . VAL A 1 493 ? 14.270 8.114 -6.851 1.00 94.44 493 VAL A CA 1
ATOM 3991 C C . VAL A 1 493 ? 14.887 8.036 -8.248 1.00 94.44 493 VAL A C 1
ATOM 3993 O O . VAL A 1 493 ? 16.049 7.671 -8.378 1.00 94.44 493 VAL A O 1
ATOM 3996 N N . THR A 1 494 ? 14.155 8.460 -9.282 1.00 94.88 494 THR A N 1
ATOM 3997 C CA . THR A 1 494 ? 14.672 8.570 -10.659 1.00 94.88 494 THR A CA 1
ATOM 3998 C C . THR A 1 494 ? 15.841 9.561 -10.730 1.00 94.88 494 THR A C 1
ATOM 4000 O O . THR A 1 494 ? 16.861 9.272 -11.346 1.00 94.88 494 THR A O 1
ATOM 4003 N N . LEU A 1 495 ? 15.740 10.694 -10.025 1.00 94.62 495 LEU A N 1
ATOM 4004 C CA . LEU A 1 495 ? 16.818 11.682 -9.890 1.00 94.62 495 LEU A CA 1
ATOM 4005 C C . LEU A 1 495 ? 18.053 11.130 -9.164 1.00 94.62 495 LEU A C 1
ATOM 4007 O O . LEU A 1 495 ? 19.173 11.556 -9.441 1.00 94.62 495 LEU A O 1
ATOM 4011 N N . ASP A 1 496 ? 17.866 10.248 -8.182 1.00 94.00 496 ASP A N 1
ATOM 4012 C CA . ASP A 1 496 ? 18.977 9.586 -7.490 1.00 94.00 496 ASP A CA 1
ATOM 4013 C C . ASP A 1 496 ? 19.668 8.560 -8.386 1.00 94.00 496 ASP A C 1
ATOM 4015 O O . ASP A 1 496 ? 20.889 8.589 -8.520 1.00 94.00 496 ASP A O 1
ATOM 4019 N N . LEU A 1 497 ? 18.879 7.734 -9.075 1.00 95.38 497 LEU A N 1
ATOM 4020 C CA . LEU A 1 497 ? 19.369 6.755 -10.036 1.00 95.38 497 LEU A CA 1
ATOM 4021 C C . LEU A 1 497 ? 20.190 7.409 -11.152 1.00 95.38 497 LEU A C 1
ATOM 4023 O O . LEU A 1 497 ? 21.308 6.976 -11.412 1.00 95.38 497 LEU A O 1
ATOM 4027 N N . ALA A 1 498 ? 19.661 8.463 -11.782 1.00 93.88 498 ALA A N 1
ATOM 4028 C CA . ALA A 1 498 ? 20.346 9.158 -12.868 1.00 93.88 498 ALA A CA 1
ATOM 4029 C C . ALA A 1 498 ? 21.711 9.705 -12.422 1.00 93.88 498 ALA A C 1
ATOM 4031 O O . ALA A 1 498 ? 22.709 9.521 -13.113 1.00 93.88 498 ALA A O 1
ATOM 4032 N N . ARG A 1 499 ? 21.777 10.312 -11.226 1.00 93.38 499 ARG A N 1
ATOM 4033 C CA . ARG A 1 499 ? 23.044 10.789 -10.649 1.00 93.38 499 ARG A CA 1
ATOM 4034 C C . ARG A 1 499 ? 24.042 9.647 -10.457 1.00 93.38 499 ARG A C 1
ATOM 4036 O O . ARG A 1 499 ? 25.183 9.783 -10.884 1.00 93.38 499 ARG A O 1
ATOM 4043 N N . LYS A 1 500 ? 23.606 8.519 -9.888 1.00 94.44 500 LYS A N 1
ATOM 4044 C CA . LYS A 1 500 ? 24.466 7.344 -9.672 1.00 94.44 500 LYS A CA 1
ATOM 4045 C C . LYS A 1 500 ? 24.984 6.743 -10.980 1.00 94.44 500 LYS A C 1
ATOM 4047 O O . LYS A 1 500 ? 26.167 6.434 -11.067 1.00 94.44 500 LYS A O 1
ATOM 4052 N N . LEU A 1 501 ? 24.134 6.619 -12.003 1.00 93.25 501 LEU A N 1
ATOM 4053 C CA . LEU A 1 501 ? 24.543 6.114 -13.320 1.00 93.25 501 LEU A CA 1
ATOM 4054 C C . LEU A 1 501 ? 25.630 7.001 -13.949 1.00 93.25 501 LEU A C 1
ATOM 4056 O O . LEU A 1 501 ? 26.648 6.492 -14.409 1.00 93.25 501 LEU A O 1
ATOM 4060 N N . LEU A 1 502 ? 25.457 8.325 -13.897 1.00 91.31 502 LEU A N 1
ATOM 4061 C CA . LEU A 1 502 ? 26.436 9.280 -14.428 1.00 91.31 502 LEU A CA 1
ATOM 4062 C C . LEU A 1 502 ? 27.754 9.291 -13.641 1.00 91.31 502 LEU A C 1
ATOM 4064 O O . LEU A 1 502 ? 28.813 9.493 -14.232 1.00 91.31 502 LEU A O 1
ATOM 4068 N N . GLU A 1 503 ? 27.706 9.121 -12.318 1.00 92.12 503 GLU A N 1
ATOM 4069 C CA . GLU A 1 503 ? 28.903 9.050 -11.469 1.00 92.12 503 GLU A CA 1
ATOM 4070 C C . GLU A 1 503 ? 29.742 7.804 -11.771 1.00 92.12 503 GLU A C 1
ATOM 4072 O O . GLU A 1 503 ? 30.957 7.916 -11.935 1.00 92.12 503 GLU A O 1
ATOM 4077 N N . VAL A 1 504 ? 29.104 6.635 -11.887 1.00 90.88 504 VAL A N 1
ATOM 4078 C CA . VAL A 1 504 ? 29.795 5.379 -12.218 1.00 90.88 504 VAL A CA 1
ATOM 4079 C C . VAL A 1 504 ? 30.424 5.453 -13.601 1.00 90.88 504 VAL A C 1
ATOM 4081 O O . VAL A 1 504 ? 31.596 5.107 -13.747 1.00 90.88 504 VAL A O 1
ATOM 4084 N N . GLU A 1 505 ? 29.686 5.961 -14.591 1.00 86.69 505 GLU A N 1
ATOM 4085 C CA . GLU A 1 505 ? 30.213 6.076 -15.945 1.00 86.69 505 GLU A CA 1
ATOM 4086 C C . GLU A 1 505 ? 31.423 7.010 -15.965 1.00 86.69 505 GLU A C 1
ATOM 4088 O O . GLU A 1 505 ? 32.489 6.586 -16.387 1.00 86.69 505 GLU A O 1
ATOM 4093 N N . LYS A 1 506 ? 31.339 8.222 -15.396 1.00 86.38 506 LYS A N 1
ATOM 4094 C CA . LYS A 1 506 ? 32.476 9.166 -15.338 1.00 86.38 506 LYS A CA 1
ATOM 4095 C C . LYS A 1 506 ? 33.739 8.562 -14.724 1.00 86.38 506 LYS A C 1
ATOM 4097 O O . LYS A 1 506 ? 34.826 8.824 -15.231 1.00 86.38 506 LYS A O 1
ATOM 4102 N N . ASN A 1 507 ? 33.595 7.752 -13.678 1.00 86.94 507 ASN A N 1
ATOM 4103 C CA . ASN A 1 507 ? 34.723 7.091 -13.021 1.00 86.94 507 ASN A CA 1
ATOM 4104 C C . ASN A 1 507 ? 35.345 5.968 -13.867 1.00 86.94 507 ASN A C 1
ATOM 4106 O O . ASN A 1 507 ? 36.481 5.590 -13.612 1.00 86.94 507 ASN A O 1
ATOM 4110 N N . SER A 1 508 ? 34.630 5.424 -14.856 1.00 82.81 508 SER A N 1
ATOM 4111 C CA . SER A 1 508 ? 35.182 4.427 -15.784 1.00 82.81 508 SER A CA 1
ATOM 4112 C C . SER A 1 508 ? 36.083 5.038 -16.871 1.00 82.81 508 SER A C 1
ATOM 4114 O O . SER A 1 508 ? 36.916 4.332 -17.437 1.00 82.81 508 SER A O 1
ATOM 4116 N N . TRP A 1 509 ? 35.951 6.347 -17.133 1.00 69.69 509 TRP A N 1
ATOM 4117 C CA . TRP A 1 509 ? 36.759 7.094 -18.111 1.00 69.69 509 TRP A CA 1
ATOM 4118 C C . TRP A 1 509 ? 38.031 7.724 -17.517 1.00 69.69 509 TRP A C 1
ATOM 4120 O O . TRP A 1 509 ? 38.892 8.176 -18.276 1.00 69.69 509 TRP A O 1
ATOM 4130 N N . THR A 1 510 ? 38.136 7.792 -16.186 1.00 61.78 510 THR A N 1
ATOM 4131 C CA . THR A 1 510 ? 39.304 8.302 -15.441 1.00 61.78 510 THR A CA 1
ATOM 4132 C C . THR A 1 510 ? 40.205 7.170 -14.992 1.00 61.78 510 THR A C 1
ATOM 4134 O O . THR A 1 510 ? 41.439 7.307 -15.150 1.00 61.78 510 THR A O 1
#

Radius of gyration: 28.6 Å; chains: 1; bounding box: 71×70×92 Å

pLDDT: mean 82.79, std 19.18, range [29.86, 98.62]